Protein AF-0000000086509733 (afdb_homodimer)

Solvent-accessible surface area (backbone atoms only — not comparable to full-atom values): 27758 Å² total; per-residue (Å²): 131,82,75,64,82,60,55,65,42,27,36,40,55,72,49,46,59,52,71,46,76,36,74,65,54,60,28,30,37,40,35,42,45,56,54,82,87,52,54,31,30,37,37,35,34,28,40,33,31,39,56,27,27,40,38,37,24,38,52,41,82,42,77,45,78,44,65,42,99,83,67,44,82,40,80,43,80,42,82,44,74,44,81,72,51,73,34,58,36,72,42,56,68,48,72,51,71,27,89,75,47,53,69,46,37,34,38,40,33,46,41,81,44,89,92,57,80,58,76,22,33,36,39,42,20,31,41,52,42,77,46,52,75,66,55,72,68,36,87,58,60,79,56,53,76,56,48,73,70,52,42,48,49,36,67,64,67,40,37,29,29,32,31,27,31,52,68,44,74,43,78,41,90,80,35,73,37,24,41,32,36,34,41,34,78,39,82,78,43,59,65,54,87,78,65,53,41,57,89,43,92,82,46,91,41,30,33,32,64,34,30,40,58,42,89,56,60,81,66,73,46,92,56,51,23,40,38,22,20,36,75,51,64,90,38,40,33,60,69,36,66,41,50,38,71,61,48,51,53,53,46,40,60,30,39,38,73,40,114,131,80,74,66,81,60,56,65,42,30,35,40,54,73,49,46,58,54,72,47,78,38,73,63,53,62,30,31,36,39,36,42,46,57,54,80,87,52,54,31,30,36,36,35,34,29,40,34,30,37,56,25,27,41,38,37,24,38,51,41,81,42,78,45,76,43,65,43,99,83,65,45,80,40,82,43,79,44,80,44,75,45,82,72,50,74,34,58,36,72,40,55,68,47,72,50,70,28,88,74,47,52,69,46,36,32,38,39,32,46,40,80,44,90,90,56,80,59,74,23,33,36,38,41,21,32,41,52,42,77,47,52,74,64,56,72,70,34,85,60,60,78,57,52,76,58,49,72,67,53,44,48,49,36,68,64,68,40,37,28,29,32,31,26,32,50,68,44,74,43,77,42,91,79,34,72,38,23,40,31,36,36,40,35,77,39,83,78,43,59,66,55,85,77,63,52,40,57,88,42,91,82,46,93,42,31,34,33,62,34,31,38,57,42,87,57,61,80,66,74,47,93,54,52,24,40,37,23,22,37,76,52,63,91,38,38,32,60,69,38,65,40,50,40,68,61,48,50,54,53,48,42,59,31,39,39,74,36,112

pLDDT: mean 86.47, std 12.21, range [27.22, 97.56]

Secondary structure (DSSP, 8-state):
-------EEEEE-SSSEEEEEEET--EEEEEEE--TT-SSEEEEEEEEEESSEEEEEEEEEEEEEEE-TTS-EEEEEEEEEEEEEEESSBPPPEEEEESSSPPEEEEEEEEPPTT--SPPEEEEEEEEEE--HHHHH-TTGGGSPPPHHHHHHHHHHSSEEEEEEEEEEEE-TTSSEEEEEEEEEEEEEESSTTSSB-SSTT-SSEEEEEEEEGGG-----SS-EEEEEEEETTEEEEEEEEEHHHHHHHHHHHH-TT-/------PEEEEE-SSSEEEEEEET--EEEEEEE--TT-SSEEEEEEEEEESSEEEEEEEEEEEEEEE-TTS-EEEEEEEEEEEEEEESSBPPPEEEEESSSPPEEEEEEEEPPTT--SPPEEEEEEEEEE--HHHHH-TTGGGSPPPHHHHHHHHHHSSEEEEEEEEEEEE-TTSSEEEEEEEEEEEEEESSTTSSB-SSTT-SSEEEEEEEEGGG----EEEEEEEEEEEETTEEEEEEEEEHHHHHHHHHHHH-TT-

Organism: NCBI:txid100452

Structure (mmCIF, N/CA/C/O backbone):
data_AF-0000000086509733-model_v1
#
loop_
_entity.id
_entity.type
_entity.pdbx_description
1 polymer 'Meteorin-like protein'
#
loop_
_atom_site.group_PDB
_atom_site.id
_atom_site.type_symbol
_atom_site.label_atom_id
_atom_site.label_alt_id
_atom_site.label_comp_id
_atom_site.label_asym_id
_atom_site.label_entity_id
_atom_site.label_seq_id
_atom_site.pdbx_PDB_ins_code
_atom_site.Cartn_x
_atom_site.Cartn_y
_atom_site.Cartn_z
_atom_site.occupancy
_atom_site.B_iso_or_equiv
_atom_site.auth_seq_id
_atom_site.auth_comp_id
_atom_site.auth_asym_id
_atom_site.auth_atom_id
_atom_site.pdbx_PDB_model_num
ATOM 1 N N . SER A 1 1 ? -0.8 -50.531 -10.961 1 28.94 1 SER A N 1
ATOM 2 C CA . SER A 1 1 ? -0.623 -49.344 -10.125 1 28.94 1 SER A CA 1
ATOM 3 C C . SER A 1 1 ? -1.552 -48.219 -10.562 1 28.94 1 SER A C 1
ATOM 5 O O . SER A 1 1 ? -1.488 -47.75 -11.703 1 28.94 1 SER A O 1
ATOM 7 N N . LEU A 1 2 ? -2.781 -48.188 -10.18 1 33.88 2 LEU A N 1
ATOM 8 C CA . LEU A 1 2 ? -3.92 -47.406 -10.625 1 33.88 2 LEU A CA 1
ATOM 9 C C . LEU A 1 2 ? -3.588 -45.906 -10.586 1 33.88 2 LEU A C 1
ATOM 11 O O . LEU A 1 2 ? -3.236 -45.375 -9.531 1 33.88 2 LEU A O 1
ATOM 15 N N . THR A 1 3 ? -2.91 -45.375 -11.586 1 39.91 3 THR A N 1
ATOM 16 C CA . THR A 1 3 ? -2.688 -43.938 -11.75 1 39.91 3 THR A CA 1
ATOM 17 C C . THR A 1 3 ? -3.938 -43.156 -11.375 1 39.91 3 THR A C 1
ATOM 19 O O . THR A 1 3 ? -4.961 -43.25 -12.055 1 39.91 3 THR A O 1
ATOM 22 N N . GLU A 1 4 ? -4.391 -43.281 -10.18 1 44.06 4 GLU A N 1
ATOM 23 C CA . GLU A 1 4 ? -5.504 -42.406 -9.766 1 44.06 4 GLU A CA 1
ATOM 24 C C . GLU A 1 4 ? -5.508 -41.094 -10.531 1 44.06 4 GLU A C 1
ATOM 26 O O . GLU A 1 4 ? -4.457 -40.5 -10.727 1 44.06 4 GLU A O 1
ATOM 31 N N . PRO A 1 5 ? -6.453 -40.875 -11.375 1 50.88 5 PRO A N 1
ATOM 32 C CA . PRO A 1 5 ? -6.57 -39.656 -12.188 1 50.88 5 PRO A CA 1
ATOM 33 C C . PRO A 1 5 ? -6.195 -38.406 -11.43 1 50.88 5 PRO A C 1
ATOM 35 O O . PRO A 1 5 ? -6.684 -38.156 -10.32 1 50.88 5 PRO A O 1
ATOM 38 N N . GLN A 1 6 ? -4.926 -37.969 -11.547 1 63.31 6 GLN A N 1
ATOM 39 C CA . GLN A 1 6 ? -4.352 -36.844 -10.844 1 63.31 6 GLN A CA 1
ATOM 40 C C . GLN A 1 6 ? -5.215 -35.594 -11.023 1 63.31 6 GLN A C 1
ATOM 42 O O . GLN A 1 6 ? -5.566 -35.219 -12.148 1 63.31 6 GLN A O 1
ATOM 47 N N . ALA A 1 7 ? -5.965 -35.094 -9.953 1 81 7 ALA A N 1
ATOM 48 C CA . ALA A 1 7 ? -6.898 -33.969 -9.883 1 81 7 ALA A CA 1
ATOM 49 C C . ALA A 1 7 ? -6.238 -32.688 -10.367 1 81 7 ALA A C 1
ATOM 51 O O . ALA A 1 7 ? -5.066 -32.438 -10.078 1 81 7 ALA A O 1
ATOM 52 N N . ILE A 1 8 ? -6.859 -32.188 -11.539 1 84.19 8 ILE A N 1
ATOM 53 C CA . ILE A 1 8 ? -6.441 -30.875 -12.008 1 84.19 8 ILE A CA 1
ATOM 54 C C . ILE A 1 8 ? -7.348 -29.812 -11.406 1 84.19 8 ILE A C 1
ATOM 56 O O . ILE A 1 8 ? -8.562 -29.844 -11.586 1 84.19 8 ILE A O 1
ATOM 60 N N . HIS A 1 9 ? -6.707 -29 -10.641 1 87.25 9 HIS A N 1
ATOM 61 C CA . HIS A 1 9 ? -7.438 -27.891 -10.039 1 87.25 9 HIS A CA 1
ATOM 62 C C . HIS A 1 9 ? -7.266 -26.609 -10.852 1 87.25 9 HIS A C 1
ATOM 64 O O . HIS A 1 9 ? -6.176 -26.328 -11.352 1 87.25 9 HIS A O 1
ATOM 70 N N . ARG A 1 10 ? -8.359 -25.969 -11.055 1 88.25 10 ARG A N 1
ATOM 71 C CA . ARG A 1 10 ? -8.305 -24.688 -11.75 1 88.25 10 ARG A CA 1
ATOM 72 C C . ARG A 1 10 ? -8.328 -23.531 -10.758 1 88.25 10 ARG A C 1
ATOM 74 O O . ARG A 1 10 ? -9.148 -23.516 -9.836 1 88.25 10 ARG A O 1
ATOM 81 N N . LEU A 1 11 ? -7.344 -22.609 -10.953 1 90.25 11 LEU A N 1
ATOM 82 C CA . LEU A 1 11 ? -7.238 -21.484 -10.039 1 90.25 11 LEU A CA 1
ATOM 83 C C . LEU A 1 11 ? -7.008 -20.188 -10.797 1 90.25 11 LEU A C 1
ATOM 85 O O . LEU A 1 11 ? -6.441 -20.188 -11.891 1 90.25 11 LEU A O 1
ATOM 89 N N . SER A 1 12 ? -7.57 -19.109 -10.227 1 90.12 12 SER A N 1
ATOM 90 C CA . SER A 1 12 ? -7.254 -17.766 -10.695 1 90.12 12 SER A CA 1
ATOM 91 C C . SER A 1 12 ? -6.715 -16.891 -9.555 1 90.12 12 SER A C 1
ATOM 93 O O . SER A 1 12 ? -6.922 -17.203 -8.383 1 90.12 12 SER A O 1
ATOM 95 N N . LEU A 1 13 ? -6.051 -15.906 -9.938 1 89.88 13 LEU A N 1
ATOM 96 C CA . LEU A 1 13 ? -5.473 -15.023 -8.93 1 89.88 13 LEU A CA 1
ATOM 97 C C . LEU A 1 13 ? -6.48 -13.969 -8.484 1 89.88 13 LEU A C 1
ATOM 99 O O . LEU A 1 13 ? -7.23 -13.438 -9.305 1 89.88 13 LEU A O 1
ATOM 103 N N . VAL A 1 14 ? -6.461 -13.703 -7.246 1 86.88 14 VAL A N 1
ATOM 104 C CA . VAL A 1 14 ? -7.34 -12.672 -6.703 1 86.88 14 VAL A CA 1
ATOM 105 C C . VAL A 1 14 ? -6.609 -11.336 -6.672 1 86.88 14 VAL A C 1
ATOM 107 O O . VAL A 1 14 ? -7.164 -10.305 -7.07 1 86.88 14 VAL A O 1
ATOM 110 N N . CYS A 1 15 ? -5.379 -11.398 -6.227 1 91.12 15 CYS A N 1
ATOM 111 C CA . CYS A 1 15 ? -4.551 -10.203 -6.121 1 91.12 15 CYS A CA 1
ATOM 112 C C . CYS A 1 15 ? -3.387 -10.258 -7.102 1 91.12 15 CYS A C 1
ATOM 114 O O . CYS A 1 15 ? -3.061 -11.328 -7.625 1 91.12 15 CYS A O 1
ATOM 116 N N . ASN A 1 16 ? -2.801 -9.125 -7.273 1 91.5 16 ASN A N 1
ATOM 117 C CA . ASN A 1 16 ? -1.708 -9.062 -8.234 1 91.5 16 ASN A CA 1
ATOM 118 C C . ASN A 1 16 ? -0.408 -9.602 -7.648 1 91.5 16 ASN A C 1
ATOM 120 O O . ASN A 1 16 ? 0.548 -9.859 -8.375 1 91.5 16 ASN A O 1
ATOM 124 N N . THR A 1 17 ? -0.345 -9.648 -6.379 1 91.12 17 THR A N 1
ATOM 125 C CA . THR A 1 17 ? 0.822 -10.195 -5.695 1 91.12 17 THR A CA 1
ATOM 126 C C . THR A 1 17 ? 0.4 -11.141 -4.574 1 91.12 17 THR A C 1
ATOM 128 O O . THR A 1 17 ? -0.613 -10.914 -3.91 1 91.12 17 THR A O 1
ATOM 131 N N . GLY A 1 18 ? 1.22 -12.258 -4.426 1 90.81 18 GLY A N 1
ATOM 132 C CA . GLY A 1 18 ? 0.875 -13.164 -3.346 1 90.81 18 GLY A CA 1
ATOM 133 C C . GLY A 1 18 ? 1.604 -14.492 -3.432 1 90.81 18 GLY A C 1
ATOM 134 O O . GLY A 1 18 ? 2.637 -14.602 -4.098 1 90.81 18 GLY A O 1
ATOM 135 N N . THR A 1 19 ? 1.122 -15.398 -2.586 1 92.94 19 THR A N 1
ATOM 136 C CA . THR A 1 19 ? 1.67 -16.75 -2.527 1 92.94 19 THR A CA 1
ATOM 137 C C . THR A 1 19 ? 0.55 -17.781 -2.494 1 92.94 19 THR A C 1
ATOM 139 O O . THR A 1 19 ? -0.409 -17.641 -1.732 1 92.94 19 THR A O 1
ATOM 142 N N . ILE A 1 20 ? 0.658 -18.734 -3.363 1 92.31 20 ILE A N 1
ATOM 143 C CA . ILE A 1 20 ? -0.229 -19.906 -3.33 1 92.31 20 ILE A CA 1
ATOM 144 C C . ILE A 1 20 ? 0.46 -21.062 -2.605 1 92.31 20 ILE A C 1
ATOM 146 O O . ILE A 1 20 ? 1.568 -21.453 -2.971 1 92.31 20 ILE A O 1
ATOM 150 N N . THR A 1 21 ? -0.204 -21.516 -1.566 1 92.88 21 THR A N 1
ATOM 151 C CA . THR A 1 21 ? 0.344 -22.641 -0.824 1 92.88 21 THR A CA 1
ATOM 152 C C . THR A 1 21 ? -0.419 -23.922 -1.148 1 92.88 21 THR A C 1
ATOM 154 O O . THR A 1 21 ? -1.641 -23.984 -0.993 1 92.88 21 THR A O 1
ATOM 157 N N . TRP A 1 22 ? 0.272 -24.906 -1.599 1 92.38 22 TRP A N 1
ATOM 158 C CA . TRP A 1 22 ? -0.278 -26.203 -1.958 1 92.38 22 TRP A CA 1
ATOM 159 C C . TRP A 1 22 ? 0.231 -27.297 -1.015 1 92.38 22 TRP A C 1
ATOM 161 O O . TRP A 1 22 ? 1.268 -27.906 -1.27 1 92.38 22 TRP A O 1
ATOM 171 N N . PHE A 1 23 ? -0.563 -27.562 0.012 1 91.88 23 PHE A N 1
ATOM 172 C CA . PHE A 1 23 ? -0.225 -28.609 0.961 1 91.88 23 PHE A CA 1
ATOM 173 C C . PHE A 1 23 ? -0.645 -29.984 0.427 1 91.88 23 PHE A C 1
ATOM 175 O O . PHE A 1 23 ? -1.732 -30.125 -0.133 1 91.88 23 PHE A O 1
ATOM 182 N N . GLY A 1 24 ? 0.149 -30.922 0.662 1 91.88 24 GLY A N 1
ATOM 183 C CA . GLY A 1 24 ? -0.157 -32.219 0.13 1 91.88 24 GLY A CA 1
ATOM 184 C C . GLY A 1 24 ? -0.296 -32.25 -1.38 1 91.88 24 GLY A C 1
ATOM 185 O O . GLY A 1 24 ? -1.243 -32.844 -1.915 1 91.88 24 GLY A O 1
ATOM 186 N N . ALA A 1 25 ? 0.568 -31.594 -2.006 1 92.06 25 ALA A N 1
ATOM 187 C CA . ALA A 1 25 ? 0.506 -31.391 -3.449 1 92.06 25 ALA A CA 1
ATOM 188 C C . ALA A 1 25 ? 0.501 -32.719 -4.195 1 92.06 25 ALA A C 1
ATOM 190 O O . ALA A 1 25 ? 1.352 -33.562 -3.951 1 92.06 25 ALA A O 1
ATOM 191 N N . SER A 1 26 ? -0.486 -32.812 -5.039 1 91.62 26 SER A N 1
ATOM 192 C CA . SER A 1 26 ? -0.649 -33.969 -5.93 1 91.62 26 SER A CA 1
ATOM 193 C C . SER A 1 26 ? -1.404 -33.562 -7.195 1 91.62 26 SER A C 1
ATOM 195 O O . SER A 1 26 ? -2.332 -32.75 -7.148 1 91.62 26 SER A O 1
ATOM 197 N N . GLY A 1 27 ? -1.058 -34.156 -8.273 1 93.62 27 GLY A N 1
ATOM 198 C CA . GLY A 1 27 ? -1.708 -33.812 -9.531 1 93.62 27 GLY A CA 1
ATOM 199 C C . GLY A 1 27 ? -1.187 -32.5 -10.125 1 93.62 27 GLY A C 1
ATOM 200 O O . GLY A 1 27 ? 0.021 -32.344 -10.32 1 93.62 27 GLY A O 1
ATOM 201 N N . ALA A 1 28 ? -2.172 -31.688 -10.523 1 94.69 28 ALA A N 1
ATOM 202 C CA . ALA A 1 28 ? -1.745 -30.453 -11.188 1 94.69 28 ALA A CA 1
ATOM 203 C C . ALA A 1 28 ? -2.727 -29.312 -10.93 1 94.69 28 ALA A C 1
ATOM 205 O O . ALA A 1 28 ? -3.863 -29.562 -10.516 1 94.69 28 ALA A O 1
ATOM 206 N N . VAL A 1 29 ? -2.211 -28.172 -11.094 1 92.88 29 VAL A N 1
ATOM 207 C CA . VAL A 1 29 ? -3.021 -26.953 -11 1 92.88 29 VAL A CA 1
ATOM 208 C C . VAL A 1 29 ? -2.939 -26.172 -12.305 1 92.88 29 VAL A C 1
ATOM 210 O O . VAL A 1 29 ? -1.846 -25.922 -12.82 1 92.88 29 VAL A O 1
ATOM 213 N N . ARG A 1 30 ? -4.113 -25.906 -12.867 1 93 30 ARG A N 1
ATOM 214 C CA . ARG A 1 30 ? -4.191 -24.953 -13.969 1 93 30 ARG A CA 1
ATOM 215 C C . ARG A 1 30 ? -4.449 -23.547 -13.453 1 93 30 ARG A C 1
ATOM 217 O O . ARG A 1 30 ? -5.531 -23.25 -12.953 1 93 30 ARG A O 1
ATOM 224 N N . LEU A 1 31 ? -3.48 -22.734 -13.602 1 94.25 31 LEU A N 1
ATOM 225 C CA . LEU A 1 31 ? -3.549 -21.391 -13.047 1 94.25 31 LEU A CA 1
ATOM 226 C C . LEU A 1 31 ? -3.771 -20.359 -14.148 1 94.25 31 LEU A C 1
ATOM 228 O O . LEU A 1 31 ? -2.973 -20.25 -15.078 1 94.25 31 LEU A O 1
ATOM 232 N N . GLU A 1 32 ? -4.82 -19.672 -14 1 93.06 32 GLU A N 1
ATOM 233 C CA . GLU A 1 32 ? -5.082 -18.547 -14.898 1 93.06 32 GLU A CA 1
ATOM 234 C C . GLU A 1 32 ? -4.52 -17.25 -14.336 1 93.06 32 GLU A C 1
ATOM 236 O O . GLU A 1 32 ? -4.891 -16.828 -13.234 1 93.06 32 GLU A O 1
ATOM 241 N N . VAL A 1 33 ? -3.678 -16.594 -15.133 1 94.31 33 VAL A N 1
ATOM 242 C CA . VAL A 1 33 ? -2.982 -15.398 -14.68 1 94.31 33 VAL A CA 1
ATOM 243 C C . VAL A 1 33 ? -3.5 -14.18 -15.438 1 94.31 33 VAL A C 1
ATOM 245 O O . VAL A 1 33 ? -3.309 -14.07 -16.656 1 94.31 33 VAL A O 1
ATOM 248 N N . MET A 1 34 ? -4.078 -13.289 -14.703 1 91.31 34 MET A N 1
ATOM 249 C CA . MET A 1 34 ? -4.574 -12.016 -15.227 1 91.31 34 MET A CA 1
ATOM 250 C C . MET A 1 34 ? -4.68 -10.977 -14.117 1 91.31 34 MET A C 1
ATOM 252 O O . MET A 1 34 ? -5.117 -11.289 -13.008 1 91.31 34 MET A O 1
ATOM 256 N N . PRO A 1 35 ? -4.234 -9.828 -14.453 1 87.94 35 PRO A N 1
ATOM 257 C CA . PRO A 1 35 ? -4.375 -8.789 -13.43 1 87.94 35 PRO A CA 1
ATOM 258 C C . PRO A 1 35 ? -5.836 -8.453 -13.133 1 87.94 35 PRO A C 1
ATOM 260 O O . PRO A 1 35 ? -6.707 -8.664 -13.977 1 87.94 35 PRO A O 1
ATOM 263 N N . PHE A 1 36 ? -6.102 -7.887 -11.992 1 77.31 36 PHE A N 1
ATOM 264 C CA . PHE A 1 36 ? -7.426 -7.523 -11.508 1 77.31 36 PHE A CA 1
ATOM 265 C C . PHE A 1 36 ? -8.102 -6.539 -12.461 1 77.31 36 PHE A C 1
ATOM 267 O O . PHE A 1 36 ? -9.266 -6.707 -12.812 1 77.31 36 PHE A O 1
ATOM 274 N N . LEU A 1 37 ? -7.418 -5.527 -12.906 1 76.06 37 LEU A N 1
ATOM 275 C CA . LEU A 1 37 ? -8.031 -4.504 -13.742 1 76.06 37 LEU A CA 1
ATOM 276 C C . LEU A 1 37 ? -7.734 -4.758 -15.219 1 76.06 37 LEU A C 1
ATOM 278 O O . LEU A 1 37 ? -8.023 -3.914 -16.062 1 76.06 37 LEU A O 1
ATOM 282 N N . GLY A 1 38 ? -7.219 -5.895 -15.477 1 81.75 38 GLY A N 1
ATOM 283 C CA . GLY A 1 38 ? -6.941 -6.246 -16.859 1 81.75 38 GLY A CA 1
ATOM 284 C C . GLY A 1 38 ? -5.824 -5.422 -17.469 1 81.75 38 GLY A C 1
ATOM 285 O O . GLY A 1 38 ? -5.016 -4.828 -16.75 1 81.75 38 GLY A O 1
ATOM 286 N N . GLY A 1 39 ? -5.672 -5.641 -18.859 1 86.38 39 GLY A N 1
ATOM 287 C CA . GLY A 1 39 ? -4.633 -4.926 -19.578 1 86.38 39 GLY A CA 1
ATOM 288 C C . GLY A 1 39 ? -3.393 -5.766 -19.828 1 86.38 39 GLY A C 1
ATOM 289 O O . GLY A 1 39 ? -3.363 -6.953 -19.484 1 86.38 39 GLY A O 1
ATOM 290 N N . ASN A 1 40 ? -2.443 -5.016 -20.484 1 89.94 40 ASN A N 1
ATOM 291 C CA . ASN A 1 40 ? -1.157 -5.672 -20.672 1 89.94 40 ASN A CA 1
ATOM 292 C C . ASN A 1 40 ? -0.396 -5.82 -19.359 1 89.94 40 ASN A C 1
ATOM 294 O O . ASN A 1 40 ? -0.467 -4.945 -18.5 1 89.94 40 ASN A O 1
ATOM 298 N N . PHE A 1 41 ? 0.265 -6.953 -19.297 1 91.5 41 PHE A N 1
ATOM 299 C CA . PHE A 1 41 ? 0.914 -7.145 -18 1 91.5 41 PHE A CA 1
ATOM 300 C C . PHE A 1 41 ? 2.121 -8.07 -18.141 1 91.5 41 PHE A C 1
ATOM 302 O O . PHE A 1 41 ? 2.266 -8.766 -19.141 1 91.5 41 PHE A O 1
ATOM 309 N N . GLY A 1 42 ? 2.936 -7.898 -17.125 1 91.5 42 GLY A N 1
ATOM 310 C CA . GLY A 1 42 ? 3.973 -8.875 -16.828 1 91.5 42 GLY A CA 1
ATOM 311 C C . GLY A 1 42 ? 3.771 -9.57 -15.492 1 91.5 42 GLY A C 1
ATOM 312 O O . GLY A 1 42 ? 3.35 -8.945 -14.516 1 91.5 42 GLY A O 1
ATOM 313 N N . ALA A 1 43 ? 4.035 -10.836 -15.516 1 94.19 43 ALA A N 1
ATOM 314 C CA . ALA A 1 43 ? 3.906 -11.625 -14.297 1 94.19 43 ALA A CA 1
ATOM 315 C C . ALA A 1 43 ? 5.168 -12.445 -14.031 1 94.19 43 ALA A C 1
ATOM 317 O O . ALA A 1 43 ? 5.668 -13.133 -14.93 1 94.19 43 ALA A O 1
ATOM 318 N N . CYS A 1 44 ? 5.637 -12.359 -12.836 1 94.31 44 CYS A N 1
ATOM 319 C CA . CYS A 1 44 ? 6.816 -13.133 -12.453 1 94.31 44 CYS A CA 1
ATOM 320 C C . CYS A 1 44 ? 6.492 -14.094 -11.32 1 94.31 44 CYS A C 1
ATOM 322 O O . CYS A 1 44 ? 5.613 -13.82 -10.5 1 94.31 44 CYS A O 1
ATOM 324 N N . PHE A 1 45 ? 7.312 -15.219 -11.32 1 96.25 45 PHE A N 1
ATOM 325 C CA . PHE A 1 45 ? 6.988 -16.297 -10.398 1 96.25 45 PHE A CA 1
ATOM 326 C C . PHE A 1 45 ? 8.258 -16.906 -9.812 1 96.25 45 PHE A C 1
ATOM 328 O O . PHE A 1 45 ? 9.312 -16.891 -10.453 1 96.25 45 PHE A O 1
ATOM 335 N N . VAL A 1 46 ? 8.125 -17.391 -8.617 1 95.25 46 VAL A N 1
ATOM 336 C CA . VAL A 1 46 ? 9.125 -18.25 -7.98 1 95.25 46 VAL A CA 1
ATOM 337 C C . VAL A 1 46 ? 8.43 -19.406 -7.262 1 95.25 46 VAL A C 1
ATOM 339 O O . VAL A 1 46 ? 7.488 -19.188 -6.496 1 95.25 46 VAL A O 1
ATOM 342 N N . ALA A 1 47 ? 8.852 -20.594 -7.508 1 96.44 47 ALA A N 1
ATOM 343 C CA . ALA A 1 47 ? 8.297 -21.766 -6.844 1 96.44 47 ALA A CA 1
ATOM 344 C C . ALA A 1 47 ? 9.266 -22.328 -5.801 1 96.44 47 ALA A C 1
ATOM 346 O O . ALA A 1 47 ? 10.477 -22.344 -6.023 1 96.44 47 ALA A O 1
ATOM 347 N N . GLU A 1 48 ? 8.68 -22.609 -4.73 1 96.06 48 GLU A N 1
ATOM 348 C CA . GLU A 1 48 ? 9.406 -23.328 -3.691 1 96.06 48 GLU A CA 1
ATOM 349 C C . GLU A 1 48 ? 8.727 -24.656 -3.373 1 96.06 48 GLU A C 1
ATOM 351 O O . GLU A 1 48 ? 7.504 -24.719 -3.221 1 96.06 48 GLU A O 1
ATOM 356 N N . SER A 1 49 ? 9.578 -25.75 -3.33 1 95.94 49 SER A N 1
ATOM 357 C CA . SER A 1 49 ? 8.977 -27.062 -3.084 1 95.94 49 SER A CA 1
ATOM 358 C C . SER A 1 49 ? 9.719 -27.812 -1.981 1 95.94 49 SER A C 1
ATOM 360 O O . SER A 1 49 ? 10.93 -27.641 -1.812 1 95.94 49 SER A O 1
ATOM 362 N N . GLU A 1 50 ? 8.938 -28.5 -1.232 1 95.56 50 GLU A N 1
ATOM 363 C CA . GLU A 1 50 ? 9.422 -29.375 -0.172 1 95.56 50 GLU A CA 1
ATOM 364 C C . GLU A 1 50 ? 8.945 -30.812 -0.373 1 95.56 50 GLU A C 1
ATOM 366 O O . GLU A 1 50 ? 7.742 -31.047 -0.471 1 95.56 50 GLU A O 1
ATOM 371 N N . ASN A 1 51 ? 9.859 -31.75 -0.536 1 95.94 51 ASN A N 1
ATOM 372 C CA . ASN A 1 51 ? 9.57 -33.188 -0.642 1 95.94 51 ASN A CA 1
ATOM 373 C C . ASN A 1 51 ? 8.828 -33.5 -1.935 1 95.94 51 ASN A C 1
ATOM 375 O O . ASN A 1 51 ? 8.031 -34.438 -1.979 1 95.94 51 ASN A O 1
ATOM 379 N N . ILE A 1 52 ? 8.984 -32.719 -2.955 1 95.44 52 ILE A N 1
ATOM 380 C CA . ILE A 1 52 ? 8.289 -32.906 -4.223 1 95.44 52 ILE A CA 1
ATOM 381 C C . ILE A 1 52 ? 8.984 -32.094 -5.312 1 95.44 52 ILE A C 1
ATOM 383 O O . ILE A 1 52 ? 9.68 -31.125 -5.02 1 95.44 52 ILE A O 1
ATOM 387 N N . ASN A 1 53 ? 8.805 -32.531 -6.484 1 96.44 53 ASN A N 1
ATOM 388 C CA . ASN A 1 53 ? 9.242 -31.75 -7.629 1 96.44 53 ASN A CA 1
ATOM 389 C C . ASN A 1 53 ? 8.078 -30.969 -8.242 1 96.44 53 ASN A C 1
ATOM 391 O O . ASN A 1 53 ? 6.945 -31.453 -8.273 1 96.44 53 ASN A O 1
ATOM 395 N N . VAL A 1 54 ? 8.422 -29.797 -8.656 1 96.81 54 VAL A N 1
ATOM 396 C CA . VAL A 1 54 ? 7.395 -29 -9.328 1 96.81 54 VAL A CA 1
ATOM 397 C C . VAL A 1 54 ? 7.797 -28.766 -10.789 1 96.81 54 VAL A C 1
ATOM 399 O O . VAL A 1 54 ? 8.93 -28.359 -11.062 1 96.81 54 VAL A O 1
ATOM 402 N N . LYS A 1 55 ? 6.941 -29.141 -11.641 1 97.25 55 LYS A N 1
ATOM 403 C CA . LYS A 1 55 ? 7.113 -28.891 -13.07 1 97.25 55 LYS A CA 1
ATOM 404 C C . LYS A 1 55 ? 6.137 -27.844 -13.57 1 97.25 55 LYS A C 1
ATOM 406 O O . LYS A 1 55 ? 4.922 -28 -13.438 1 97.25 55 LYS A O 1
ATOM 411 N N . ILE A 1 56 ? 6.648 -26.75 -14.141 1 97.5 56 ILE A N 1
ATOM 412 C CA . ILE A 1 56 ? 5.812 -25.641 -14.586 1 97.5 56 ILE A CA 1
ATOM 413 C C . ILE A 1 56 ? 5.863 -25.531 -16.109 1 97.5 56 ILE A C 1
ATOM 415 O O . ILE A 1 56 ? 6.945 -25.547 -16.703 1 97.5 56 ILE A O 1
ATOM 419 N N . SER A 1 57 ? 4.66 -25.438 -16.688 1 97.44 57 SER A N 1
ATOM 420 C CA . SER A 1 57 ? 4.527 -25.25 -18.125 1 97.44 57 SER A CA 1
ATOM 421 C C . SER A 1 57 ? 3.535 -24.125 -18.453 1 97.44 57 SER A C 1
ATOM 423 O O . SER A 1 57 ? 2.668 -23.812 -17.625 1 97.44 57 SER A O 1
ATOM 425 N N . GLN A 1 58 ? 3.746 -23.547 -19.562 1 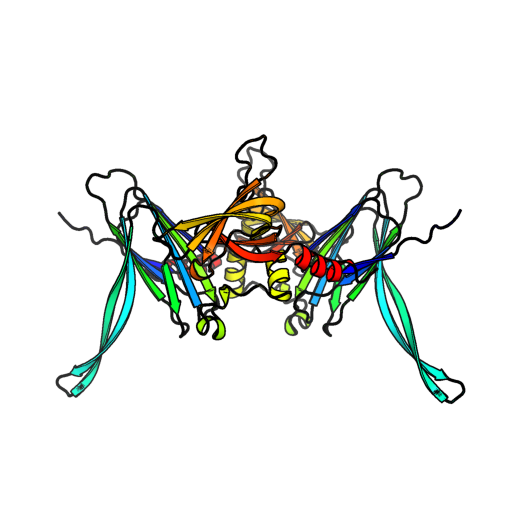96.69 58 GLN A N 1
ATOM 426 C CA . GLN A 1 58 ? 2.775 -22.578 -20.062 1 96.69 58 GLN A CA 1
ATOM 427 C C . GLN A 1 58 ? 1.836 -23.203 -21.078 1 96.69 58 GLN A C 1
ATOM 429 O O . GLN A 1 58 ? 2.281 -23.906 -22 1 96.69 58 GLN A O 1
ATOM 434 N N . GLU A 1 59 ? 0.579 -22.953 -20.875 1 93.94 59 GLU A N 1
ATOM 435 C CA . GLU A 1 59 ? -0.421 -23.516 -21.781 1 93.94 59 GLU A CA 1
ATOM 436 C C . GLU A 1 59 ? -0.771 -22.547 -22.891 1 93.94 59 GLU A C 1
ATOM 438 O O . GLU A 1 59 ? -1.098 -21.391 -22.625 1 93.94 59 GLU A O 1
ATOM 443 N N . HIS A 1 60 ? -0.653 -23.016 -24.125 1 91 60 HIS A N 1
ATOM 444 C CA . HIS A 1 60 ? -1.02 -22.234 -25.281 1 91 60 HIS A CA 1
ATOM 445 C C . HIS A 1 60 ? -2.105 -22.922 -26.109 1 91 60 HIS A C 1
ATOM 447 O O . HIS A 1 60 ? -2.09 -24.141 -26.25 1 91 60 HIS A O 1
ATOM 453 N N . SER A 1 61 ? -3.072 -22.062 -26.469 1 84.12 61 SER A N 1
ATOM 454 C CA . SER A 1 61 ? -4.102 -22.594 -27.359 1 84.12 61 SER A CA 1
ATOM 455 C C . SER A 1 61 ? -3.736 -22.359 -28.812 1 84.12 61 SER A C 1
ATOM 457 O O . SER A 1 61 ? -3.273 -21.281 -29.188 1 84.12 61 SER A O 1
ATOM 459 N N . TYR A 1 62 ? -3.695 -23.453 -29.562 1 81.44 62 TYR A N 1
ATOM 460 C CA . TYR A 1 62 ? -3.428 -23.375 -31 1 81.44 62 TYR A CA 1
ATOM 461 C C . TYR A 1 62 ? -4.668 -23.734 -31.812 1 81.44 62 TYR A C 1
ATOM 463 O O . TYR A 1 62 ? -5.324 -24.75 -31.531 1 81.44 62 TYR A O 1
ATOM 471 N N . ILE A 1 63 ? -5.117 -22.781 -32.594 1 80.56 63 ILE A N 1
ATOM 472 C CA . ILE A 1 63 ? -6.246 -23.031 -33.469 1 80.56 63 ILE A CA 1
ATOM 473 C C . ILE A 1 63 ? -5.742 -23.516 -34.844 1 80.56 63 ILE A C 1
ATOM 475 O O . ILE A 1 63 ? -4.918 -22.859 -35.469 1 80.56 63 ILE A O 1
ATOM 479 N N . SER A 1 64 ? -6.051 -24.672 -35.188 1 82.62 64 SER A N 1
ATOM 480 C CA . SER A 1 64 ? -5.75 -25.172 -36.5 1 82.62 64 SER A CA 1
ATOM 481 C C . SER A 1 64 ? -7.012 -25.266 -37.375 1 82.62 64 SER A C 1
ATOM 483 O O . SER A 1 64 ? -8.078 -25.625 -36.875 1 82.62 64 SER A O 1
ATOM 485 N N . ILE A 1 65 ? -6.992 -24.625 -38.469 1 83.5 65 ILE A N 1
ATOM 486 C CA . ILE A 1 65 ? -8.094 -24.656 -39.438 1 83.5 65 ILE A CA 1
ATOM 487 C C . ILE A 1 65 ? -7.852 -25.766 -40.469 1 83.5 65 ILE A C 1
ATOM 489 O O . ILE A 1 65 ? -6.797 -25.812 -41.094 1 83.5 65 ILE A O 1
ATOM 493 N N . HIS A 1 66 ? -8.602 -26.75 -40.469 1 82.62 66 HIS A N 1
ATOM 494 C CA . HIS A 1 66 ? -8.508 -27.797 -41.5 1 82.62 66 HIS A CA 1
ATOM 495 C C . HIS A 1 66 ? -9.812 -27.922 -42.281 1 82.62 66 HIS A C 1
ATOM 497 O O . HIS A 1 66 ? -10.867 -27.5 -41.781 1 82.62 66 HIS A O 1
ATOM 503 N N . LYS A 1 67 ? -9.734 -28.141 -43.531 1 82.25 67 LYS A N 1
ATOM 504 C CA . LYS A 1 67 ? -10.898 -28.391 -44.375 1 82.25 67 LYS A CA 1
ATOM 505 C C . LYS A 1 67 ? -11.367 -29.844 -44.219 1 82.25 67 LYS A C 1
ATOM 507 O O . LYS A 1 67 ? -10.555 -30.766 -44.25 1 82.25 67 LYS A O 1
ATOM 512 N N . ASN A 1 68 ? -12.625 -29.812 -43.75 1 76.94 68 ASN A N 1
ATOM 513 C CA . ASN A 1 68 ? -13.156 -31.172 -43.719 1 76.94 68 ASN A CA 1
ATOM 514 C C . ASN A 1 68 ? -13.398 -31.703 -45.125 1 76.94 68 ASN A C 1
ATOM 516 O O . ASN A 1 68 ? -13.156 -31.016 -46.125 1 76.94 68 ASN A O 1
ATOM 520 N N . TYR A 1 69 ? -13.828 -32.938 -45.219 1 81.12 69 TYR A N 1
ATOM 521 C CA . TYR A 1 69 ? -14.047 -33.625 -46.5 1 81.12 69 TYR A CA 1
ATOM 522 C C . TYR A 1 69 ? -15.023 -32.844 -47.375 1 81.12 69 TYR A C 1
ATOM 524 O O . TYR A 1 69 ? -15.055 -33.031 -48.594 1 81.12 69 TYR A O 1
ATOM 532 N N . ARG A 1 70 ? -15.859 -32 -46.812 1 88.56 70 ARG A N 1
ATOM 533 C CA . ARG A 1 70 ? -16.812 -31.219 -47.562 1 88.56 70 ARG A CA 1
ATOM 534 C C . ARG A 1 70 ? -16.266 -29.828 -47.844 1 88.56 70 ARG A C 1
ATOM 536 O O . ARG A 1 70 ? -17.016 -28.906 -48.188 1 88.56 70 ARG A O 1
ATOM 543 N N . LEU A 1 71 ? -15.047 -29.594 -47.562 1 81.38 71 LEU A N 1
ATOM 544 C CA . LEU A 1 71 ? -14.289 -28.391 -47.844 1 81.38 71 LEU A CA 1
ATOM 545 C C . LEU A 1 71 ? -14.719 -27.25 -46.906 1 81.38 71 LEU A C 1
ATOM 547 O O . LEU A 1 71 ? -14.438 -26.078 -47.188 1 81.38 71 LEU A O 1
ATOM 551 N N . LYS A 1 72 ? -15.516 -27.641 -45.969 1 86.62 72 LYS A N 1
ATOM 552 C CA . LYS A 1 72 ? -15.875 -26.656 -44.969 1 86.62 72 LYS A CA 1
ATOM 553 C C . LYS A 1 72 ? -14.766 -26.5 -43.906 1 86.62 72 LYS A C 1
ATOM 555 O O . LYS A 1 72 ? -14.195 -27.484 -43.469 1 86.62 72 LYS A O 1
ATOM 560 N N . GLN A 1 73 ? -14.539 -25.266 -43.656 1 84.94 73 GLN A N 1
ATOM 561 C CA . GLN A 1 73 ? -13.5 -24.953 -42.688 1 84.94 73 GLN A CA 1
ATOM 562 C C . GLN A 1 73 ? -13.938 -25.344 -41.281 1 84.94 73 GLN A C 1
ATOM 564 O O . GLN A 1 73 ? -15.047 -25 -40.875 1 84.94 73 GLN A O 1
ATOM 569 N N . GLU A 1 74 ? -13.195 -26.312 -40.656 1 85.06 74 GLU A N 1
ATOM 570 C CA . GLU A 1 74 ? -13.398 -26.656 -39.25 1 85.06 74 GLU A CA 1
ATOM 571 C C . GLU A 1 74 ? -12.234 -26.156 -38.406 1 85.06 74 GLU A C 1
ATOM 573 O O . GLU A 1 74 ? -11.07 -26.281 -38.781 1 85.06 74 GLU A O 1
ATOM 578 N N . GLU A 1 75 ? -12.586 -25.469 -37.312 1 83.88 75 GLU A N 1
ATOM 579 C CA . GLU A 1 75 ? -11.594 -25 -36.375 1 83.88 75 GLU A CA 1
ATOM 580 C C . GLU A 1 75 ? -11.359 -26.016 -35.25 1 83.88 75 GLU A C 1
ATOM 582 O O . GLU A 1 75 ? -12.305 -26.609 -34.75 1 83.88 75 GLU A O 1
ATOM 587 N N . SER A 1 76 ? -10.047 -26.594 -35.188 1 83.06 76 SER A N 1
ATOM 588 C CA . SER A 1 76 ? -9.68 -27.406 -34.031 1 83.06 76 SER A CA 1
ATOM 589 C C . SER A 1 76 ? -8.789 -26.641 -33.062 1 83.06 76 SER A C 1
ATOM 591 O O . SER A 1 76 ? -7.867 -25.938 -33.5 1 83.06 76 SER A O 1
ATOM 593 N N . ARG A 1 77 ? -9.172 -26.609 -31.828 1 79.81 77 ARG A N 1
ATOM 594 C CA . ARG A 1 77 ? -8.367 -25.953 -30.797 1 79.81 77 ARG A CA 1
ATOM 595 C C . ARG A 1 77 ? -7.543 -26.969 -30.016 1 79.81 77 ARG A C 1
ATOM 597 O O . ARG A 1 77 ? -8.086 -27.922 -29.453 1 79.81 77 ARG A O 1
ATOM 604 N N . THR A 1 78 ? -6.262 -26.922 -30.219 1 83.88 78 THR A N 1
ATOM 605 C CA . THR A 1 78 ? -5.363 -27.797 -29.469 1 83.88 78 THR A CA 1
ATOM 606 C C . THR A 1 78 ? -4.605 -27.016 -28.406 1 83.88 78 THR A C 1
ATOM 608 O O . THR A 1 78 ? -4.266 -25.844 -28.609 1 83.88 78 THR A O 1
ATOM 611 N N . LEU A 1 79 ? -4.457 -27.703 -27.203 1 86.38 79 LEU A N 1
ATOM 612 C CA . LEU A 1 79 ? -3.688 -27.109 -26.109 1 86.38 79 LEU A CA 1
ATOM 613 C C . LEU A 1 79 ? -2.271 -27.672 -26.078 1 86.38 79 LEU A C 1
ATOM 615 O O . LEU A 1 79 ? -2.08 -28.891 -26.156 1 86.38 79 LEU A O 1
ATOM 619 N N . LYS A 1 80 ? -1.331 -26.844 -26.297 1 90.94 80 LYS A N 1
ATOM 620 C CA . LYS A 1 80 ? 0.075 -27.234 -26.219 1 90.94 80 LYS A CA 1
ATOM 621 C C . LYS A 1 80 ? 0.731 -26.672 -24.969 1 90.94 80 LYS A C 1
ATOM 623 O O . LYS A 1 80 ? 0.521 -25.516 -24.609 1 90.94 80 LYS A O 1
ATOM 628 N N . LEU A 1 81 ? 1.511 -27.516 -24.297 1 93.62 81 LEU A N 1
ATOM 629 C CA . LEU A 1 81 ? 2.248 -27.109 -23.109 1 93.62 81 LEU A CA 1
ATOM 630 C C . LEU A 1 81 ? 3.709 -26.828 -23.438 1 93.62 81 LEU A C 1
ATOM 632 O O . LEU A 1 81 ? 4.387 -27.672 -24.031 1 93.62 81 LEU A O 1
ATOM 636 N N . ASN A 1 82 ? 4.148 -25.688 -23.156 1 95.25 82 ASN A N 1
ATOM 637 C CA . ASN A 1 82 ? 5.559 -25.344 -23.281 1 95.25 82 ASN A CA 1
ATOM 638 C C . ASN A 1 82 ? 6.25 -25.359 -21.922 1 95.25 82 ASN A C 1
ATOM 640 O O . ASN A 1 82 ? 5.902 -24.578 -21.031 1 95.25 82 ASN A O 1
ATOM 644 N N . HIS A 1 83 ? 7.234 -26.172 -21.797 1 96.44 83 HIS A N 1
ATOM 645 C CA . HIS A 1 83 ? 7.949 -26.312 -20.547 1 96.44 83 HIS A CA 1
ATOM 646 C C . HIS A 1 83 ? 8.695 -25.047 -20.172 1 96.44 83 HIS A C 1
ATOM 648 O O . HIS A 1 83 ? 9.391 -24.453 -21.016 1 96.44 83 HIS A O 1
ATOM 654 N N . VAL A 1 84 ? 8.547 -24.703 -18.891 1 95.69 84 VAL A N 1
ATOM 655 C CA . VAL A 1 84 ? 9.234 -23.5 -18.406 1 95.69 84 VAL A CA 1
ATOM 656 C C . VAL A 1 84 ? 10.383 -23.906 -17.5 1 95.69 84 VAL A C 1
ATOM 658 O O . VAL A 1 84 ? 11.539 -23.578 -17.766 1 95.69 84 VAL A O 1
ATOM 661 N N . LEU A 1 85 ? 10.047 -24.641 -16.422 1 94.69 85 LEU A N 1
ATOM 662 C CA . LEU A 1 85 ? 11.102 -25.078 -15.531 1 94.69 85 LEU A CA 1
ATOM 663 C C . LEU A 1 85 ? 10.633 -26.234 -14.656 1 94.69 85 LEU A C 1
ATOM 665 O O . LEU A 1 85 ? 9.43 -26.484 -14.555 1 94.69 85 LEU A O 1
ATOM 669 N N . THR A 1 86 ? 11.586 -26.969 -14.18 1 95.5 86 THR A N 1
ATOM 670 C CA . THR A 1 86 ? 11.406 -27.984 -13.141 1 95.5 86 THR A CA 1
ATOM 671 C C . THR A 1 86 ? 12.32 -27.703 -11.953 1 95.5 86 THR A C 1
ATOM 673 O O . THR A 1 86 ? 13.492 -27.344 -12.133 1 95.5 86 THR A O 1
ATOM 676 N N . SER A 1 87 ? 11.68 -27.828 -10.781 1 93.88 87 SER A N 1
ATOM 677 C CA . SER A 1 87 ? 12.5 -27.562 -9.602 1 93.88 87 SER A CA 1
ATOM 678 C C . SER A 1 87 ? 12.094 -28.453 -8.43 1 93.88 87 SER A C 1
ATOM 680 O O . SER A 1 87 ? 10.93 -28.844 -8.312 1 93.88 87 SER A O 1
ATOM 682 N N . SER A 1 88 ? 13.086 -28.797 -7.559 1 92.62 88 SER A N 1
ATOM 683 C CA . SER A 1 88 ? 12.82 -29.562 -6.348 1 92.62 88 SER A CA 1
ATOM 684 C C . SER A 1 88 ? 13.086 -28.734 -5.098 1 92.62 88 SER A C 1
ATOM 686 O O . SER A 1 88 ? 13.062 -29.266 -3.98 1 92.62 88 SER A O 1
ATOM 688 N N . ALA A 1 89 ? 13.367 -27.547 -5.227 1 93.56 89 ALA A N 1
ATOM 689 C CA . ALA A 1 89 ? 13.602 -26.594 -4.145 1 93.56 89 ALA A CA 1
ATOM 690 C C . ALA A 1 89 ? 13.094 -25.203 -4.516 1 93.56 89 ALA A C 1
ATOM 692 O O . ALA A 1 89 ? 11.93 -25.031 -4.879 1 93.56 89 ALA A O 1
ATOM 693 N N . ARG A 1 90 ? 13.82 -24.266 -4.402 1 92.62 90 ARG A N 1
ATOM 694 C CA . ARG A 1 90 ? 13.445 -22.922 -4.844 1 92.62 90 ARG A CA 1
ATOM 695 C C . ARG A 1 90 ? 13.844 -22.688 -6.301 1 92.62 90 ARG A C 1
ATOM 697 O O . ARG A 1 90 ? 15.008 -22.875 -6.668 1 92.62 90 ARG A O 1
ATOM 704 N N . SER A 1 91 ? 12.922 -22.359 -7.059 1 93.12 91 SER A N 1
ATOM 705 C CA . SER A 1 91 ? 13.195 -22.141 -8.477 1 93.12 91 SER A CA 1
ATOM 706 C C . SER A 1 91 ? 13.797 -20.766 -8.719 1 93.12 91 SER A C 1
ATOM 708 O O . SER A 1 91 ? 13.734 -19.891 -7.848 1 93.12 91 SER A O 1
ATOM 710 N N . SER A 1 92 ? 14.367 -20.641 -9.906 1 89.62 92 SER A N 1
ATOM 711 C CA . SER A 1 92 ? 14.688 -19.312 -10.383 1 89.62 92 SER A CA 1
ATOM 712 C C . SER A 1 92 ? 13.422 -18.516 -10.711 1 89.62 92 SER A C 1
ATOM 714 O O . SER A 1 92 ? 12.359 -19.109 -10.945 1 89.62 92 SER A O 1
ATOM 716 N N . GLU A 1 93 ? 13.555 -17.25 -10.688 1 91.88 93 GLU A N 1
ATOM 717 C CA . GLU A 1 93 ? 12.445 -16.406 -11.109 1 91.88 93 GLU A CA 1
ATOM 718 C C . GLU A 1 93 ? 12.188 -16.531 -12.609 1 91.88 93 GLU A C 1
ATOM 720 O O . GLU A 1 93 ? 13.133 -16.562 -13.398 1 91.88 93 GLU A O 1
ATOM 725 N N . PHE A 1 94 ? 10.992 -16.719 -13.008 1 92.81 94 PHE A N 1
ATOM 726 C CA . PHE A 1 94 ? 10.617 -16.672 -14.414 1 92.81 94 PHE A CA 1
ATOM 727 C C . PHE A 1 94 ? 9.43 -15.734 -14.625 1 92.81 94 PHE A C 1
ATOM 729 O O . PHE A 1 94 ? 8.586 -15.586 -13.742 1 92.81 94 PHE A O 1
ATOM 736 N N . CYS A 1 95 ? 9.406 -15.125 -15.805 1 92 95 CYS A N 1
ATOM 737 C CA . CYS A 1 95 ? 8.383 -14.125 -16.062 1 92 95 CYS A CA 1
ATOM 738 C C . CYS A 1 95 ? 7.68 -14.391 -17.391 1 92 95 CYS A C 1
ATOM 740 O O . CYS A 1 95 ? 8.289 -14.914 -18.328 1 92 95 CYS A O 1
ATOM 742 N N . VAL A 1 96 ? 6.422 -14.086 -17.406 1 92.44 96 VAL A N 1
ATOM 743 C CA . VAL A 1 96 ? 5.613 -14.164 -18.625 1 92.44 96 VAL A CA 1
ATOM 744 C C . VAL A 1 96 ? 4.883 -12.844 -18.828 1 92.44 96 VAL A C 1
ATOM 746 O O . VAL A 1 96 ? 4.691 -12.07 -17.891 1 92.44 96 VAL A O 1
ATOM 749 N N . SER A 1 97 ? 4.574 -12.57 -20.016 1 90.06 97 SER A N 1
ATOM 750 C CA . SER A 1 97 ? 3.879 -11.32 -20.312 1 90.06 97 SER A CA 1
ATOM 751 C C . SER A 1 97 ? 2.721 -11.547 -21.266 1 90.06 97 SER A C 1
ATOM 753 O O . SER A 1 97 ? 2.672 -12.555 -21.969 1 90.06 97 SER A O 1
ATOM 755 N N . SER A 1 98 ? 1.796 -10.68 -21.188 1 90.75 98 SER A N 1
ATOM 756 C CA . SER A 1 98 ? 0.667 -10.625 -22.109 1 90.75 98 SER A CA 1
ATOM 757 C C . SER A 1 98 ? 0.5 -9.234 -22.688 1 90.75 98 SER A C 1
ATOM 759 O O . SER A 1 98 ? 0.254 -8.266 -21.969 1 90.75 98 SER A O 1
ATOM 761 N N . ASN A 1 99 ? 0.544 -9.148 -24.016 1 85.56 99 ASN A N 1
ATOM 762 C CA . ASN A 1 99 ? 0.46 -7.871 -24.719 1 85.56 99 ASN A CA 1
ATOM 763 C C . ASN A 1 99 ? -0.91 -7.668 -25.359 1 85.56 99 ASN A C 1
ATOM 765 O O . ASN A 1 99 ? -1.119 -6.707 -26.094 1 85.56 99 ASN A O 1
ATOM 769 N N . ASN A 1 100 ? -1.792 -8.516 -25.141 1 84.94 100 ASN A N 1
ATOM 770 C CA . ASN A 1 100 ? -3.125 -8.414 -25.734 1 84.94 100 ASN A CA 1
ATOM 771 C C . ASN A 1 100 ? -4.215 -8.477 -24.672 1 84.94 100 ASN A C 1
ATOM 773 O O . ASN A 1 100 ? -5.379 -8.742 -24.984 1 84.94 100 ASN A O 1
ATOM 777 N N . ALA A 1 101 ? -3.84 -8.359 -23.484 1 84.56 101 ALA A N 1
ATOM 778 C CA . ALA A 1 101 ? -4.746 -8.328 -22.344 1 84.56 101 ALA A CA 1
ATOM 779 C C . ALA A 1 101 ? -5.461 -9.664 -22.172 1 84.56 101 ALA A C 1
ATOM 781 O O . ALA A 1 101 ? -6.582 -9.711 -21.656 1 84.56 101 ALA A O 1
ATOM 782 N N . GLU A 1 102 ? -4.809 -10.727 -22.734 1 89.62 102 GLU A N 1
ATOM 783 C CA . GLU A 1 102 ? -5.352 -12.07 -22.562 1 89.62 102 GLU A CA 1
ATOM 784 C C . GLU A 1 102 ? -4.699 -12.773 -21.375 1 89.62 102 GLU A C 1
ATOM 786 O O . GLU A 1 102 ? -3.529 -12.531 -21.062 1 89.62 102 GLU A O 1
ATOM 791 N N . PRO A 1 103 ? -5.434 -13.641 -20.797 1 92.25 103 PRO A N 1
ATOM 792 C CA . PRO A 1 103 ? -4.848 -14.367 -19.656 1 92.25 103 PRO A CA 1
ATOM 793 C C . PRO A 1 103 ? -3.74 -15.328 -20.078 1 92.25 103 PRO A C 1
ATOM 795 O O . PRO A 1 103 ? -3.768 -15.852 -21.203 1 92.25 103 PRO A O 1
ATOM 798 N N . VAL A 1 104 ? -2.82 -15.453 -19.25 1 94.31 104 VAL A N 1
ATOM 799 C CA . VAL A 1 104 ? -1.79 -16.469 -19.406 1 94.31 104 VAL A CA 1
ATOM 800 C C . VAL A 1 104 ? -2.152 -17.703 -18.562 1 94.31 104 VAL A C 1
ATOM 802 O O . VAL A 1 104 ? -2.572 -17.578 -17.422 1 94.31 104 VAL A O 1
ATOM 805 N N . LEU A 1 105 ? -2.004 -18.859 -19.188 1 95 105 LEU A N 1
ATOM 806 C CA . LEU A 1 105 ? -2.34 -20.094 -18.484 1 95 105 LEU A CA 1
ATOM 807 C C . LEU A 1 105 ? -1.081 -20.875 -18.125 1 95 105 LEU A C 1
ATOM 809 O O . LEU A 1 105 ? -0.244 -21.141 -18.984 1 95 105 LEU A O 1
ATOM 813 N N . LEU A 1 106 ? -0.981 -21.188 -16.875 1 96.5 106 LEU A N 1
ATOM 814 C CA . LEU A 1 106 ? 0.132 -22 -16.391 1 96.5 106 LEU A CA 1
ATOM 815 C C . LEU A 1 106 ? -0.357 -23.344 -15.898 1 96.5 106 LEU A C 1
ATOM 817 O O . LEU A 1 106 ? -1.429 -23.453 -15.297 1 96.5 106 LEU A O 1
ATOM 821 N N . TYR A 1 107 ? 0.367 -24.281 -16.219 1 96.44 107 TYR A N 1
ATOM 822 C CA . TYR A 1 107 ? 0.137 -25.641 -15.742 1 96.44 107 TYR A CA 1
ATOM 823 C C . TYR A 1 107 ? 1.217 -26.062 -14.75 1 96.44 107 TYR A C 1
ATOM 825 O O . TYR A 1 107 ? 2.381 -26.234 -15.125 1 96.44 107 TYR A O 1
ATOM 833 N N . ILE A 1 108 ? 0.829 -26.297 -13.523 1 96.19 108 ILE A N 1
ATOM 834 C CA . ILE A 1 108 ? 1.757 -26.625 -12.445 1 96.19 108 ILE A CA 1
ATOM 835 C C . ILE A 1 108 ? 1.548 -28.062 -12 1 96.19 108 ILE A C 1
ATOM 837 O O . ILE A 1 108 ? 0.505 -28.406 -11.43 1 96.19 108 ILE A O 1
ATOM 841 N N . GLU A 1 109 ? 2.619 -28.828 -12.164 1 96.25 109 GLU A N 1
ATOM 842 C CA . GLU A 1 109 ? 2.5 -30.25 -11.891 1 96.25 109 GLU A CA 1
ATOM 843 C C . GLU A 1 109 ? 3.352 -30.656 -10.688 1 96.25 109 GLU A C 1
ATOM 845 O O . GLU A 1 109 ? 4.516 -30.266 -10.594 1 96.25 109 GLU A O 1
ATOM 850 N N . ALA A 1 110 ? 2.693 -31.375 -9.852 1 95.12 110 ALA A N 1
ATOM 851 C CA . ALA A 1 110 ? 3.418 -32 -8.742 1 95.12 110 ALA A CA 1
ATOM 852 C C . ALA A 1 110 ? 3.939 -33.375 -9.133 1 95.12 110 ALA A C 1
ATOM 854 O O . ALA A 1 110 ? 3.16 -34.281 -9.469 1 95.12 110 ALA A O 1
ATOM 855 N N . VAL A 1 111 ? 5.262 -33.531 -9 1 94.88 111 VAL A N 1
ATOM 856 C CA . VAL A 1 111 ? 5.875 -34.781 -9.391 1 94.88 111 VAL A CA 1
ATOM 857 C C . VAL A 1 111 ? 6.602 -35.406 -8.195 1 94.88 111 VAL A C 1
ATOM 859 O O . VAL A 1 111 ? 7.613 -34.875 -7.738 1 94.88 111 VAL A O 1
ATOM 862 N N . ARG A 1 112 ? 6.176 -36.5 -7.797 1 92.62 112 ARG A N 1
ATOM 863 C CA . ARG A 1 112 ? 6.758 -37.156 -6.629 1 92.62 112 ARG A CA 1
ATOM 864 C C . ARG A 1 112 ? 8.203 -37.562 -6.891 1 92.62 112 ARG A C 1
ATOM 866 O O . ARG A 1 112 ? 8.539 -38 -7.996 1 92.62 112 ARG A O 1
ATOM 873 N N . ILE A 1 113 ? 8.938 -37.406 -5.848 1 91.19 113 ILE A N 1
ATOM 874 C CA . ILE A 1 113 ? 10.32 -37.875 -5.891 1 91.19 113 ILE A CA 1
ATOM 875 C C . ILE A 1 113 ? 10.438 -39.25 -5.262 1 91.19 113 ILE A C 1
ATOM 877 O O . ILE A 1 113 ? 10.078 -39.438 -4.098 1 91.19 113 ILE A O 1
ATOM 881 N N . PRO A 1 114 ? 11 -40.156 -6.047 1 89.81 114 PRO A N 1
ATOM 882 C CA . PRO A 1 114 ? 11.133 -41.5 -5.48 1 89.81 114 PRO A CA 1
ATOM 883 C C . PRO A 1 114 ? 11.914 -41.5 -4.168 1 89.81 114 PRO A C 1
ATOM 885 O O . PRO A 1 114 ? 12.945 -40.844 -4.051 1 89.81 114 PRO A O 1
ATOM 888 N N . GLY A 1 115 ? 11.453 -42.156 -3.123 1 90.19 115 GLY A N 1
ATOM 889 C CA . GLY A 1 115 ? 12.172 -42.344 -1.872 1 90.19 115 GLY A CA 1
ATOM 890 C C . GLY A 1 115 ? 11.883 -41.25 -0.857 1 90.19 115 GLY A C 1
ATOM 891 O O . GLY A 1 115 ? 12.281 -41.344 0.304 1 90.19 115 GLY A O 1
ATOM 892 N N . ILE A 1 116 ? 11.281 -40.188 -1.299 1 84.38 116 ILE A N 1
ATOM 893 C CA . ILE A 1 116 ? 10.984 -39.094 -0.379 1 84.38 116 ILE A CA 1
ATOM 894 C C . ILE A 1 116 ? 9.609 -39.312 0.249 1 84.38 116 ILE A C 1
ATOM 896 O O . ILE A 1 116 ? 8.625 -39.562 -0.459 1 84.38 116 ILE A O 1
ATOM 900 N N . THR A 1 117 ? 9.477 -39.344 1.647 1 86.69 117 THR A N 1
ATOM 901 C CA . THR A 1 117 ? 8.227 -39.656 2.346 1 86.69 117 THR A CA 1
ATOM 902 C C . THR A 1 117 ? 7.672 -38.406 3.033 1 86.69 117 THR A C 1
ATOM 904 O O . THR A 1 117 ? 6.57 -38.438 3.588 1 86.69 117 THR A O 1
ATOM 907 N N . GLY A 1 118 ? 8.344 -37.344 3.047 1 91.31 118 GLY A N 1
ATOM 908 C CA . GLY A 1 118 ? 7.848 -36.156 3.709 1 91.31 118 GLY A CA 1
ATOM 909 C C . GLY A 1 118 ? 6.57 -35.625 3.086 1 91.31 118 GLY A C 1
ATOM 910 O O . GLY A 1 118 ? 6.18 -36.062 1.998 1 91.31 118 GLY A O 1
ATOM 911 N N . VAL A 1 119 ? 5.832 -34.781 3.754 1 93.06 119 VAL A N 1
ATOM 912 C CA . VAL A 1 119 ? 4.609 -34.156 3.246 1 93.06 119 VAL A CA 1
ATOM 913 C C . VAL A 1 119 ? 4.953 -33.188 2.123 1 93.06 119 VAL A C 1
ATOM 915 O O . VAL A 1 119 ? 5.734 -32.25 2.322 1 93.06 119 VAL A O 1
ATOM 918 N N . PRO A 1 120 ? 4.445 -33.438 0.944 1 94.5 120 PRO A N 1
ATOM 919 C CA . PRO A 1 120 ? 4.73 -32.531 -0.163 1 94.5 120 PRO A CA 1
ATOM 920 C C . PRO A 1 120 ? 4.113 -31.141 0.041 1 94.5 120 PRO A C 1
ATOM 922 O O . PRO A 1 120 ? 2.979 -31.031 0.513 1 94.5 120 PRO A O 1
ATOM 925 N N . LYS A 1 121 ? 4.91 -30.094 -0.226 1 94.94 121 LYS A N 1
ATOM 926 C CA . LYS A 1 121 ? 4.441 -28.719 -0.127 1 94.94 121 LYS A CA 1
ATOM 927 C C . LYS A 1 121 ? 5.031 -27.859 -1.242 1 94.94 121 LYS A C 1
ATOM 929 O O . LYS A 1 121 ? 6.227 -27.922 -1.523 1 94.94 121 LYS A O 1
ATOM 934 N N . ILE A 1 122 ? 4.164 -27.109 -1.876 1 95.44 122 ILE A N 1
ATOM 935 C CA . ILE A 1 122 ? 4.617 -26.172 -2.902 1 95.44 122 ILE A CA 1
ATOM 936 C C . ILE A 1 122 ? 4.152 -24.766 -2.562 1 95.44 122 ILE A C 1
ATOM 938 O O . ILE A 1 122 ? 2.977 -24.547 -2.254 1 95.44 122 ILE A O 1
ATOM 942 N N . LEU A 1 123 ? 5.066 -23.859 -2.498 1 95.69 123 LEU A N 1
ATOM 943 C CA . LEU A 1 123 ? 4.766 -22.438 -2.455 1 95.69 123 LEU A CA 1
ATOM 944 C C . LEU A 1 123 ? 4.996 -21.781 -3.816 1 95.69 123 LEU A C 1
ATOM 946 O O . LEU A 1 123 ? 6.066 -21.938 -4.406 1 95.69 123 LEU A O 1
ATOM 950 N N . PHE A 1 124 ? 4.004 -21.172 -4.34 1 95.69 124 PHE A N 1
ATOM 951 C CA . PHE A 1 124 ? 4.094 -20.5 -5.629 1 95.69 124 PHE A CA 1
ATOM 952 C C . PHE A 1 124 ? 3.885 -19 -5.469 1 95.69 124 PHE A C 1
ATOM 954 O O . PHE A 1 124 ? 2.752 -18.531 -5.316 1 95.69 124 PHE A O 1
ATOM 961 N N . HIS A 1 125 ? 5.004 -18.25 -5.531 1 96.06 125 HIS A N 1
ATOM 962 C CA . HIS A 1 125 ? 4.961 -16.797 -5.383 1 96.06 125 HIS A CA 1
ATOM 963 C C . HIS A 1 125 ? 4.73 -16.125 -6.723 1 96.06 125 HIS A C 1
ATOM 965 O O . HIS A 1 125 ? 5.297 -16.531 -7.742 1 96.06 125 HIS A O 1
ATOM 971 N N . TYR A 1 126 ? 3.928 -15.109 -6.695 1 95.94 126 TYR A N 1
ATOM 972 C CA . TYR A 1 126 ? 3.648 -14.414 -7.945 1 95.94 126 TYR A CA 1
ATOM 973 C C . TYR A 1 126 ? 3.602 -12.906 -7.734 1 95.94 126 TYR A C 1
ATOM 975 O O . TYR A 1 126 ? 3.295 -12.438 -6.633 1 95.94 126 TYR A O 1
ATOM 983 N N . ASP A 1 127 ? 3.922 -12.195 -8.758 1 94.69 127 ASP A N 1
ATOM 984 C CA . ASP A 1 127 ? 3.904 -10.734 -8.797 1 94.69 127 ASP A CA 1
ATOM 985 C C . ASP A 1 127 ? 3.541 -10.234 -10.188 1 94.69 127 ASP A C 1
ATOM 987 O O . ASP A 1 127 ? 4.293 -10.43 -11.148 1 94.69 127 ASP A O 1
ATOM 991 N N . LEU A 1 128 ? 2.381 -9.562 -10.25 1 93.5 128 LEU A N 1
ATOM 992 C CA . LEU A 1 128 ? 1.906 -9.031 -11.531 1 93.5 128 LEU A CA 1
ATOM 993 C C . LEU A 1 128 ? 2.053 -7.52 -11.578 1 93.5 128 LEU A C 1
ATOM 995 O O . LEU A 1 128 ? 1.801 -6.832 -10.586 1 93.5 128 LEU A O 1
ATOM 999 N N . GLU A 1 129 ? 2.436 -7.055 -12.742 1 88.44 129 GLU A N 1
ATOM 1000 C CA . GLU A 1 129 ? 2.535 -5.617 -12.961 1 88.44 129 GLU A CA 1
ATOM 1001 C C . GLU A 1 129 ? 1.972 -5.223 -14.32 1 88.44 129 GLU A C 1
ATOM 1003 O O . GLU A 1 129 ? 2.244 -5.879 -15.328 1 88.44 129 GLU A O 1
ATOM 1008 N N . LYS A 1 130 ? 1.227 -4.188 -14.234 1 84.81 130 LYS A N 1
ATOM 1009 C CA . LYS A 1 130 ? 0.749 -3.652 -15.508 1 84.81 130 LYS A CA 1
ATOM 1010 C C . LYS A 1 130 ? 1.889 -3.021 -16.297 1 84.81 130 LYS A C 1
ATOM 1012 O O . LYS A 1 130 ? 2.756 -2.355 -15.727 1 84.81 130 LYS A O 1
ATOM 1017 N N . VAL A 1 131 ? 1.907 -3.369 -17.5 1 80.19 131 VAL A N 1
ATOM 1018 C CA . VAL A 1 131 ? 2.979 -2.848 -18.344 1 80.19 131 VAL A CA 1
ATOM 1019 C C . VAL A 1 131 ? 2.406 -1.861 -19.359 1 80.19 131 VAL A C 1
ATOM 1021 O O . VAL A 1 131 ? 1.396 -2.143 -20 1 80.19 131 VAL A O 1
ATOM 1024 N N . ASP A 1 132 ? 2.992 -0.636 -19.219 1 72.69 132 ASP A N 1
ATOM 1025 C CA . ASP A 1 132 ? 2.633 0.305 -20.266 1 72.69 132 ASP A CA 1
ATOM 1026 C C . ASP A 1 132 ? 3.346 -0.033 -21.578 1 72.69 132 ASP A C 1
ATOM 1028 O O . ASP A 1 132 ? 4.402 -0.668 -21.562 1 72.69 132 ASP A O 1
ATOM 1032 N N . THR A 1 133 ? 2.768 0.315 -22.562 1 63.47 133 THR A N 1
ATOM 1033 C CA . THR A 1 133 ? 3.277 0.053 -23.906 1 63.47 133 THR A CA 1
ATOM 1034 C C . THR A 1 133 ? 4.734 0.489 -24.031 1 63.47 133 THR A C 1
ATOM 1036 O O . THR A 1 133 ? 5.539 -0.189 -24.672 1 63.47 133 THR A O 1
ATOM 1039 N N . HIS A 1 134 ? 5.09 1.523 -23.266 1 62.78 134 HIS A N 1
ATOM 1040 C CA . HIS A 1 134 ? 6.438 2.064 -23.406 1 62.78 134 HIS A CA 1
ATOM 1041 C C . HIS A 1 134 ? 7.465 1.154 -22.734 1 62.78 134 HIS A C 1
ATOM 1043 O O . HIS A 1 134 ? 8.578 0.993 -23.25 1 62.78 134 HIS A O 1
ATOM 1049 N N . SER A 1 135 ? 7.078 0.636 -21.609 1 61.47 135 SER A N 1
ATOM 1050 C CA . SER A 1 135 ? 7.992 -0.241 -20.875 1 61.47 135 SER A CA 1
ATOM 1051 C C . SER A 1 135 ? 8.25 -1.53 -21.656 1 61.47 135 SER A C 1
ATOM 1053 O O . SER A 1 135 ? 9.328 -2.123 -21.531 1 61.47 135 SER A O 1
ATOM 1055 N N . LEU A 1 136 ? 7.238 -1.801 -22.375 1 61.16 136 LEU A N 1
ATOM 1056 C CA . LEU A 1 136 ? 7.379 -3.002 -23.188 1 61.16 136 LEU A CA 1
ATOM 1057 C C . LEU A 1 136 ? 8.383 -2.779 -24.312 1 61.16 136 LEU A C 1
ATOM 1059 O O . LEU A 1 136 ? 9.039 -3.725 -24.766 1 61.16 136 LEU A O 1
ATOM 1063 N N . LEU A 1 137 ? 8.586 -1.505 -24.516 1 62.97 137 LEU A N 1
ATOM 1064 C CA . LEU A 1 137 ? 9.406 -1.183 -25.688 1 62.97 137 LEU A CA 1
ATOM 1065 C C . LEU A 1 137 ? 10.875 -1.045 -25.297 1 62.97 137 LEU A C 1
ATOM 1067 O O . LEU A 1 137 ? 11.766 -1.281 -26.109 1 62.97 137 LEU A O 1
ATOM 1071 N N . ASP A 1 138 ? 11.195 -0.663 -24 1 73.5 138 ASP A N 1
ATOM 1072 C CA . ASP A 1 138 ? 12.586 -0.506 -23.594 1 73.5 138 ASP A CA 1
ATOM 1073 C C . ASP A 1 138 ? 12.891 -1.356 -22.359 1 73.5 138 ASP A C 1
ATOM 1075 O O . ASP A 1 138 ? 12.547 -0.977 -21.234 1 73.5 138 ASP A O 1
ATOM 1079 N N . PRO A 1 139 ? 13.625 -2.406 -22.641 1 71.38 139 PRO A N 1
ATOM 1080 C CA . PRO A 1 139 ? 13.945 -3.312 -21.531 1 71.38 139 PRO A CA 1
ATOM 1081 C C . PRO A 1 139 ? 14.812 -2.652 -20.453 1 71.38 139 PRO A C 1
ATOM 1083 O O . PRO A 1 139 ? 14.867 -3.137 -19.328 1 71.38 139 PRO A O 1
ATOM 1086 N N . MET A 1 140 ? 15.445 -1.503 -20.844 1 77.81 140 MET A N 1
ATOM 1087 C CA . MET A 1 140 ? 16.359 -0.872 -19.891 1 77.81 140 MET A CA 1
ATOM 1088 C C . MET A 1 140 ? 15.656 0.241 -19.125 1 77.81 140 MET A C 1
ATOM 1090 O O . MET A 1 140 ? 16.266 0.882 -18.266 1 77.81 140 MET A O 1
ATOM 1094 N N . ASN A 1 141 ? 14.453 0.355 -19.359 1 77.88 141 ASN A N 1
ATOM 1095 C CA . ASN A 1 141 ? 13.703 1.422 -18.703 1 77.88 141 ASN A CA 1
ATOM 1096 C C . ASN A 1 141 ? 13.703 1.254 -17.188 1 77.88 141 ASN A C 1
ATOM 1098 O O . ASN A 1 141 ? 13.734 2.24 -16.453 1 77.88 141 ASN A O 1
ATOM 1102 N N . ASP A 1 142 ? 13.781 0.07 -16.812 1 76.56 142 ASP A N 1
ATOM 1103 C CA . ASP A 1 142 ? 13.734 -0.214 -15.383 1 76.56 142 ASP A CA 1
ATOM 1104 C C . ASP A 1 142 ? 15.078 0.089 -14.727 1 76.56 142 ASP A C 1
ATOM 1106 O O . ASP A 1 142 ? 15.18 0.142 -13.5 1 76.56 142 ASP A O 1
ATOM 1110 N N . CYS A 1 143 ? 16.047 0.375 -15.508 1 86.31 143 CYS A N 1
ATOM 1111 C CA . CYS A 1 143 ? 17.375 0.581 -14.953 1 86.31 143 CYS A CA 1
ATOM 1112 C C . CYS A 1 143 ? 17.703 2.066 -14.867 1 86.31 143 CYS A C 1
ATOM 1114 O O . CYS A 1 143 ? 18.719 2.447 -14.273 1 86.31 143 CYS A O 1
ATOM 1116 N N . ARG A 1 144 ? 16.891 2.846 -15.469 1 87.5 144 ARG A N 1
ATOM 1117 C CA . ARG A 1 144 ? 17.141 4.281 -15.406 1 87.5 144 ARG A CA 1
ATOM 1118 C C . ARG A 1 144 ? 16.922 4.812 -13.984 1 87.5 144 ARG A C 1
ATOM 1120 O O . ARG A 1 144 ? 16.156 4.242 -13.211 1 87.5 144 ARG A O 1
ATOM 1127 N N . PRO A 1 145 ? 17.719 5.922 -13.664 1 89.12 145 PRO A N 1
ATOM 1128 C CA . PRO A 1 145 ? 17.469 6.535 -12.359 1 89.12 145 PRO A CA 1
ATOM 1129 C C . PRO A 1 145 ? 16.031 7.023 -12.211 1 89.12 145 PRO A C 1
ATOM 1131 O O . PRO A 1 145 ? 15.406 7.438 -13.195 1 89.12 145 PRO A O 1
ATOM 1134 N N . CYS A 1 146 ? 15.578 6.969 -11.031 1 92.94 146 CYS A N 1
ATOM 1135 C CA . CYS A 1 146 ? 14.227 7.453 -10.766 1 92.94 146 CYS A CA 1
ATOM 1136 C C . CYS A 1 146 ? 14.141 8.961 -10.961 1 92.94 146 CYS A C 1
ATOM 1138 O O . CYS A 1 146 ? 15.047 9.695 -10.562 1 92.94 146 CYS A O 1
ATOM 1140 N N . THR A 1 147 ? 13.055 9.312 -11.648 1 90.88 147 THR A N 1
ATOM 1141 C CA . THR A 1 147 ? 12.742 10.734 -11.664 1 90.88 147 THR A CA 1
ATOM 1142 C C . THR A 1 147 ? 12.344 11.227 -10.273 1 90.88 147 THR A C 1
ATOM 1144 O O . THR A 1 147 ? 12.117 10.414 -9.375 1 90.88 147 THR A O 1
ATOM 1147 N N . LYS A 1 148 ? 12.297 12.539 -10.133 1 89.19 148 LYS A N 1
ATOM 1148 C CA . LYS A 1 148 ? 11.867 13.109 -8.859 1 89.19 148 LYS A CA 1
ATOM 1149 C C . LYS A 1 148 ? 10.5 12.57 -8.453 1 89.19 148 LYS A C 1
ATOM 1151 O O . LYS A 1 148 ? 10.305 12.18 -7.301 1 89.19 148 LYS A O 1
ATOM 1156 N N . GLU A 1 149 ? 9.602 12.539 -9.438 1 88.5 149 GLU A N 1
ATOM 1157 C CA . GLU A 1 149 ? 8.242 12.078 -9.172 1 88.5 149 GLU A CA 1
ATOM 1158 C C . GLU A 1 149 ? 8.227 10.602 -8.781 1 88.5 149 GLU A C 1
ATOM 1160 O O . GLU A 1 149 ? 7.527 10.211 -7.844 1 88.5 149 GLU A O 1
ATOM 1165 N N . GLU A 1 150 ? 8.984 9.82 -9.469 1 91.31 150 GLU A N 1
ATOM 1166 C CA . GLU A 1 150 ? 9.062 8.391 -9.172 1 91.31 150 GLU A CA 1
ATOM 1167 C C . GLU A 1 150 ? 9.664 8.148 -7.793 1 91.31 150 GLU A C 1
ATOM 1169 O O . GLU A 1 150 ? 9.219 7.258 -7.062 1 91.31 150 GLU A O 1
ATOM 1174 N N . LEU A 1 151 ? 10.648 8.922 -7.488 1 93.19 151 LEU A N 1
ATOM 1175 C CA . LEU A 1 151 ? 11.312 8.789 -6.199 1 93.19 151 LEU A CA 1
ATOM 1176 C C . LEU A 1 151 ? 10.367 9.141 -5.059 1 93.19 151 LEU A C 1
ATOM 1178 O O . LEU A 1 151 ? 10.297 8.422 -4.059 1 93.19 151 LEU A O 1
ATOM 1182 N N . LEU A 1 152 ? 9.641 10.211 -5.207 1 90.38 152 LEU A N 1
ATOM 1183 C CA . LEU A 1 152 ? 8.68 10.625 -4.184 1 90.38 152 LEU A CA 1
ATOM 1184 C C . LEU A 1 152 ? 7.578 9.594 -4.02 1 90.38 152 LEU A C 1
ATOM 1186 O O . LEU A 1 152 ? 7.203 9.25 -2.893 1 90.38 152 LEU A O 1
ATOM 1190 N N . ASP A 1 153 ? 7.156 9.109 -5.152 1 91.12 153 ASP A N 1
ATOM 1191 C CA . ASP A 1 153 ? 6.148 8.055 -5.105 1 91.12 153 ASP A CA 1
ATOM 1192 C C . ASP A 1 153 ? 6.68 6.816 -4.395 1 91.12 153 ASP A C 1
ATOM 1194 O O . ASP A 1 153 ? 5.996 6.238 -3.549 1 91.12 153 ASP A O 1
ATOM 1198 N N . SER A 1 154 ? 7.844 6.48 -4.766 1 93.44 154 SER A N 1
ATOM 1199 C CA . SER A 1 154 ? 8.477 5.324 -4.141 1 93.44 154 SER A CA 1
ATOM 1200 C C . SER A 1 154 ? 8.688 5.543 -2.648 1 93.44 154 SER A C 1
ATOM 1202 O O . SER A 1 154 ? 8.445 4.645 -1.841 1 93.44 154 SER A O 1
ATOM 1204 N N . TYR A 1 155 ? 9.078 6.691 -2.232 1 93.56 155 TYR A N 1
ATOM 1205 C CA . TYR A 1 155 ? 9.312 7.047 -0.837 1 93.56 155 TYR A CA 1
ATOM 1206 C C . TYR A 1 155 ? 8.055 6.859 -0.006 1 93.56 155 TYR A C 1
ATOM 1208 O O . TYR A 1 155 ? 8.117 6.398 1.137 1 93.56 155 TYR A O 1
ATOM 1216 N N . CYS A 1 156 ? 6.977 7.059 -0.593 1 92 156 CYS A N 1
ATOM 1217 C CA . CYS A 1 156 ? 5.73 7.078 0.168 1 92 156 CYS A CA 1
ATOM 1218 C C . CYS A 1 156 ? 5.004 5.742 0.064 1 92 156 CYS A C 1
ATOM 1220 O O . CYS A 1 156 ? 4.156 5.426 0.901 1 92 156 CYS A O 1
ATOM 1222 N N . SER A 1 157 ? 5.305 4.91 -0.934 1 91.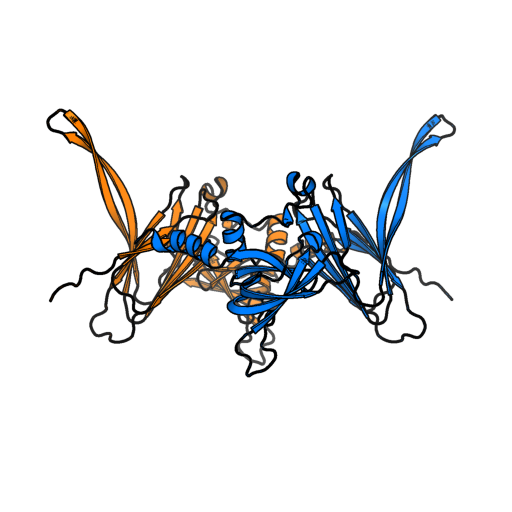62 157 SER A N 1
ATOM 1223 C CA . SER A 1 157 ? 4.418 3.779 -1.199 1 91.62 157 SER A CA 1
ATOM 1224 C C . SER A 1 157 ? 5.168 2.453 -1.088 1 91.62 157 SER A C 1
ATOM 1226 O O . SER A 1 157 ? 4.547 1.39 -1.023 1 91.62 157 SER A O 1
ATOM 1228 N N . MET A 1 158 ? 6.473 2.459 -0.954 1 93.94 158 MET A N 1
ATOM 1229 C CA . MET A 1 158 ? 7.234 1.215 -1.017 1 93.94 158 MET A CA 1
ATOM 1230 C C . MET A 1 158 ? 7.281 0.538 0.349 1 93.94 158 MET A C 1
ATOM 1232 O O . MET A 1 158 ? 6.879 1.127 1.354 1 93.94 158 MET A O 1
ATOM 1236 N N . ASP A 1 159 ? 7.785 -0.667 0.288 1 94 159 ASP A N 1
ATOM 1237 C CA . ASP A 1 159 ? 7.773 -1.476 1.503 1 94 159 ASP A CA 1
ATOM 1238 C C . ASP A 1 159 ? 8.945 -1.117 2.414 1 94 159 ASP A C 1
ATOM 1240 O O . ASP A 1 159 ? 8.898 -1.376 3.619 1 94 159 ASP A O 1
ATOM 1244 N N . PHE A 1 160 ? 9.922 -0.562 1.798 1 95.69 160 PHE A N 1
ATOM 1245 C CA . PHE A 1 160 ? 11.023 -0.111 2.639 1 95.69 160 PHE A CA 1
ATOM 1246 C C . PHE A 1 160 ? 11.648 1.158 2.074 1 95.69 160 PHE A C 1
ATOM 1248 O O . PHE A 1 160 ? 11.656 1.368 0.859 1 95.69 160 PHE A O 1
ATOM 1255 N N . VAL A 1 161 ? 12.109 1.955 2.943 1 96.19 161 VAL A N 1
ATOM 1256 C CA . VAL A 1 161 ? 12.859 3.176 2.672 1 96.19 161 VAL A CA 1
ATOM 1257 C C . VAL A 1 161 ? 14.031 3.293 3.648 1 96.19 161 VAL A C 1
ATOM 1259 O O . VAL A 1 161 ? 13.82 3.428 4.855 1 96.19 161 VAL A O 1
ATOM 1262 N N . VAL A 1 162 ? 15.25 3.264 3.104 1 95.94 162 VAL A N 1
ATOM 1263 C CA . VAL A 1 162 ? 16.406 3.27 3.99 1 95.94 162 VAL A CA 1
ATOM 1264 C C . VAL A 1 162 ? 17.5 4.172 3.412 1 95.94 162 VAL A C 1
ATOM 1266 O O . VAL A 1 162 ? 17.5 4.449 2.209 1 95.94 162 VAL A O 1
ATOM 1269 N N . ILE A 1 163 ? 18.328 4.617 4.297 1 95.62 163 ILE A N 1
ATOM 1270 C CA . ILE A 1 163 ? 19.562 5.289 3.906 1 95.62 163 ILE A CA 1
ATOM 1271 C C . ILE A 1 163 ? 20.75 4.387 4.207 1 95.62 163 ILE A C 1
ATOM 1273 O O . ILE A 1 163 ? 20.859 3.84 5.305 1 95.62 163 ILE A O 1
ATOM 1277 N N . GLY A 1 164 ? 21.484 4.223 3.184 1 93.94 164 GLY A N 1
ATOM 1278 C CA . GLY A 1 164 ? 22.641 3.371 3.385 1 93.94 164 GLY A CA 1
ATOM 1279 C C . GLY A 1 164 ? 23.531 3.275 2.16 1 93.94 164 GLY A C 1
ATOM 1280 O O . GLY A 1 164 ? 23.5 4.148 1.292 1 93.94 164 GLY A O 1
ATOM 1281 N N . ASN A 1 165 ? 24.438 2.266 2.213 1 91.62 165 ASN A N 1
ATOM 1282 C CA . ASN A 1 165 ? 25.359 2.053 1.105 1 91.62 165 ASN A CA 1
ATOM 1283 C C . ASN A 1 165 ? 25.297 0.619 0.588 1 91.62 165 ASN A C 1
ATOM 1285 O O . ASN A 1 165 ? 24.906 -0.293 1.319 1 91.62 165 ASN A O 1
ATOM 1289 N N . LEU A 1 166 ? 25.688 0.585 -0.663 1 87.88 166 LEU A N 1
ATOM 1290 C CA . LEU A 1 166 ? 25.766 -0.722 -1.306 1 87.88 166 LEU A CA 1
ATOM 1291 C C . LEU A 1 166 ? 27.125 -1.371 -1.052 1 87.88 166 LEU A C 1
ATOM 1293 O O . LEU A 1 166 ? 28.156 -0.832 -1.449 1 87.88 166 LEU A O 1
ATOM 1297 N N . MET A 1 167 ? 27.172 -2.504 -0.358 1 82 167 MET A N 1
ATOM 1298 C CA . MET A 1 167 ? 28.438 -3.111 0.044 1 82 167 MET A CA 1
ATOM 1299 C C . MET A 1 167 ? 28.906 -4.137 -0.985 1 82 167 MET A C 1
ATOM 1301 O O . MET A 1 167 ? 30.062 -4.133 -1.395 1 82 167 MET A O 1
ATOM 1305 N N . GLU A 1 168 ? 28.031 -5.164 -1.126 1 84.06 168 GLU A N 1
ATOM 1306 C CA . GLU A 1 168 ? 28.422 -6.285 -1.973 1 84.06 168 GLU A CA 1
ATOM 1307 C C . GLU A 1 168 ? 27.312 -6.656 -2.955 1 84.06 168 GLU A C 1
ATOM 1309 O O . GLU A 1 168 ? 26.141 -6.672 -2.592 1 84.06 168 GLU A O 1
ATOM 1314 N N . VAL A 1 169 ? 27.812 -6.824 -4.109 1 82.81 169 VAL A N 1
ATOM 1315 C CA . VAL A 1 169 ? 26.891 -7.293 -5.145 1 82.81 169 VAL A CA 1
ATOM 1316 C C . VAL A 1 169 ? 27.281 -8.703 -5.582 1 82.81 169 VAL A C 1
ATOM 1318 O O . VAL A 1 169 ? 28.438 -8.953 -5.93 1 82.81 169 VAL A O 1
ATOM 1321 N N . SER A 1 170 ? 26.359 -9.523 -5.352 1 84.12 170 SER A N 1
ATOM 1322 C CA . SER A 1 170 ? 26.594 -10.906 -5.77 1 84.12 170 SER A CA 1
ATOM 1323 C C . SER A 1 170 ? 25.641 -11.312 -6.883 1 84.12 170 SER A C 1
ATOM 1325 O O . SER A 1 170 ? 24.453 -10.969 -6.852 1 84.12 170 SER A O 1
ATOM 1327 N N . GLU A 1 171 ? 26.188 -11.961 -7.832 1 78 171 GLU A N 1
ATOM 1328 C CA . GLU A 1 171 ? 25.375 -12.422 -8.953 1 78 171 GLU A CA 1
ATOM 1329 C C . GLU A 1 171 ? 25.062 -13.906 -8.836 1 78 171 GLU A C 1
ATOM 1331 O O . GLU A 1 171 ? 25.891 -14.695 -8.383 1 78 171 GLU A O 1
ATOM 1336 N N . ASN A 1 172 ? 23.781 -14.102 -8.875 1 70.5 172 ASN A N 1
ATOM 1337 C CA . ASN A 1 172 ? 23.375 -15.484 -9.047 1 70.5 172 ASN A CA 1
ATOM 1338 C C . ASN A 1 172 ? 23.203 -15.836 -10.523 1 70.5 172 ASN A C 1
ATOM 1340 O O . ASN A 1 172 ? 22.344 -15.289 -11.211 1 70.5 172 ASN A O 1
ATOM 1344 N N . PRO A 1 173 ? 24 -16.75 -11.062 1 67.06 173 PRO A N 1
ATOM 1345 C CA . PRO A 1 173 ? 23.984 -17.062 -12.5 1 67.06 173 PRO A CA 1
ATOM 1346 C C . PRO A 1 173 ? 22.656 -17.625 -12.969 1 67.06 173 PRO A C 1
ATOM 1348 O O . PRO A 1 173 ? 22.312 -17.5 -14.148 1 67.06 173 PRO A O 1
ATOM 1351 N N . THR A 1 174 ? 21.984 -18.203 -12.086 1 68.19 174 THR A N 1
ATOM 1352 C CA . THR A 1 174 ? 20.766 -18.875 -12.523 1 68.19 174 THR A CA 1
ATOM 1353 C C . THR A 1 174 ? 19.578 -17.938 -12.461 1 68.19 174 THR A C 1
ATOM 1355 O O . THR A 1 174 ? 18.484 -18.266 -12.953 1 68.19 174 THR A O 1
ATOM 1358 N N . ASN A 1 175 ? 19.891 -16.75 -11.922 1 74.38 175 ASN A N 1
ATOM 1359 C CA . ASN A 1 175 ? 18.812 -15.797 -11.758 1 74.38 175 ASN A CA 1
ATOM 1360 C C . ASN A 1 175 ? 19.062 -14.516 -12.547 1 74.38 175 ASN A C 1
ATOM 1362 O O . ASN A 1 175 ? 20.203 -14.156 -12.797 1 74.38 175 ASN A O 1
ATOM 1366 N N . ASP A 1 176 ? 18 -14.031 -13.125 1 79.25 176 ASP A N 1
ATOM 1367 C CA . ASP A 1 176 ? 18.109 -12.758 -13.836 1 79.25 176 ASP A CA 1
ATOM 1368 C C . ASP A 1 176 ? 18.156 -11.586 -12.859 1 79.25 176 ASP A C 1
ATOM 1370 O O . ASP A 1 176 ? 17.859 -10.445 -13.234 1 79.25 176 ASP A O 1
ATOM 1374 N N . ARG A 1 177 ? 18.531 -11.992 -11.57 1 86.5 177 ARG A N 1
ATOM 1375 C CA . ARG A 1 177 ? 18.625 -10.93 -10.57 1 86.5 177 ARG A CA 1
ATOM 1376 C C . ARG A 1 177 ? 19.938 -11 -9.805 1 86.5 177 ARG A C 1
ATOM 1378 O O . ARG A 1 177 ? 20.484 -12.086 -9.609 1 86.5 177 ARG A O 1
ATOM 1385 N N . SER A 1 178 ? 20.406 -9.836 -9.43 1 88.12 178 SER A N 1
ATOM 1386 C CA . SER A 1 178 ? 21.578 -9.719 -8.586 1 88.12 178 SER A CA 1
ATOM 1387 C C . SER A 1 178 ? 21.203 -9.406 -7.141 1 88.12 178 SER A C 1
ATOM 1389 O O . SER A 1 178 ? 20.266 -8.641 -6.891 1 88.12 178 SER A O 1
ATOM 1391 N N . ASN A 1 179 ? 21.984 -10.031 -6.273 1 90.5 179 ASN A N 1
ATOM 1392 C CA . ASN A 1 179 ? 21.781 -9.773 -4.852 1 90.5 179 ASN A CA 1
ATOM 1393 C C . ASN A 1 179 ? 22.75 -8.703 -4.34 1 90.5 179 ASN A C 1
ATOM 1395 O O . ASN A 1 179 ? 23.953 -8.773 -4.598 1 90.5 179 ASN A O 1
ATOM 1399 N N . ILE A 1 180 ? 22.188 -7.797 -3.607 1 91.5 180 ILE A N 1
ATOM 1400 C CA . ILE A 1 180 ? 23 -6.707 -3.072 1 91.5 180 ILE A CA 1
ATOM 1401 C C . ILE A 1 180 ? 22.875 -6.68 -1.551 1 91.5 180 ILE A C 1
ATOM 1403 O O . ILE A 1 180 ? 21.766 -6.691 -1.007 1 91.5 180 ILE A O 1
ATOM 1407 N N . THR A 1 181 ? 23.984 -6.676 -0.941 1 91.31 181 THR A N 1
ATOM 1408 C CA . THR A 1 181 ? 24.016 -6.477 0.503 1 91.31 181 THR A CA 1
ATOM 1409 C C . THR A 1 181 ? 24.078 -4.988 0.844 1 91.31 181 THR A C 1
ATOM 1411 O O . THR A 1 181 ? 24.953 -4.273 0.357 1 91.31 181 THR A O 1
ATOM 1414 N N . LEU A 1 182 ? 23.156 -4.578 1.688 1 92.31 182 LEU A N 1
ATOM 1415 C CA . LEU A 1 182 ? 23.094 -3.172 2.07 1 92.31 182 LEU A CA 1
ATOM 1416 C C . LEU A 1 182 ? 23.562 -2.977 3.504 1 92.31 182 LEU A C 1
ATOM 1418 O O . LEU A 1 182 ? 23.281 -3.793 4.379 1 92.31 182 LEU A O 1
ATOM 1422 N N . HIS A 1 183 ? 24.266 -1.903 3.699 1 91.25 183 HIS A N 1
ATOM 1423 C CA . HIS A 1 183 ? 24.484 -1.338 5.027 1 91.25 183 HIS A CA 1
ATOM 1424 C C . HIS A 1 183 ? 23.5 -0.198 5.301 1 91.25 183 HIS A C 1
ATOM 1426 O O . HIS A 1 183 ? 23.594 0.862 4.676 1 91.25 183 HIS A O 1
ATOM 1432 N N . VAL A 1 184 ? 22.703 -0.437 6.238 1 93.5 184 VAL A N 1
ATOM 1433 C CA . VAL A 1 184 ? 21.641 0.521 6.504 1 93.5 184 VAL A CA 1
ATOM 1434 C C . VAL A 1 184 ? 22.047 1.441 7.652 1 93.5 184 VAL A C 1
ATOM 1436 O O . VAL A 1 184 ? 22.203 0.99 8.789 1 93.5 184 VAL A O 1
ATOM 1439 N N . LYS A 1 185 ? 22.156 2.656 7.379 1 92 185 LYS A N 1
ATOM 1440 C CA . LYS A 1 185 ? 22.531 3.652 8.375 1 92 185 LYS A CA 1
ATOM 1441 C C . LYS A 1 185 ? 21.297 4.203 9.086 1 92 185 LYS A C 1
ATOM 1443 O O . LYS A 1 185 ? 21.344 4.531 10.273 1 92 185 LYS A O 1
ATOM 1448 N N . GLN A 1 186 ? 20.25 4.27 8.32 1 93.44 186 GLN A N 1
ATOM 1449 C CA . GLN A 1 186 ? 18.984 4.773 8.867 1 93.44 186 GLN A CA 1
ATOM 1450 C C . GLN A 1 186 ? 17.797 4.047 8.266 1 93.44 186 GLN A C 1
ATOM 1452 O O . GLN A 1 186 ? 17.688 3.916 7.047 1 93.44 186 GLN A O 1
ATOM 1457 N N . LEU A 1 187 ? 16.953 3.605 9.156 1 93.88 187 LEU A N 1
ATOM 1458 C CA . LEU A 1 187 ? 15.703 2.98 8.742 1 93.88 187 LEU A CA 1
ATOM 1459 C C . LEU A 1 187 ? 14.547 3.98 8.797 1 93.88 187 LEU A C 1
ATOM 1461 O O . LEU A 1 187 ? 14.102 4.359 9.883 1 93.88 187 LEU A O 1
ATOM 1465 N N . ILE A 1 188 ? 14.086 4.43 7.691 1 92.69 188 ILE A N 1
ATOM 1466 C CA . ILE A 1 188 ? 13.016 5.418 7.613 1 92.69 188 ILE A CA 1
ATOM 1467 C C . ILE A 1 188 ? 11.664 4.715 7.676 1 92.69 188 ILE A C 1
ATOM 1469 O O . ILE A 1 188 ? 10.758 5.156 8.391 1 92.69 188 ILE A O 1
ATOM 1473 N N . HIS A 1 189 ? 11.578 3.615 6.844 1 91.75 189 HIS A N 1
ATOM 1474 C CA . HIS A 1 189 ? 10.336 2.861 6.785 1 91.75 189 HIS A CA 1
ATOM 1475 C C . HI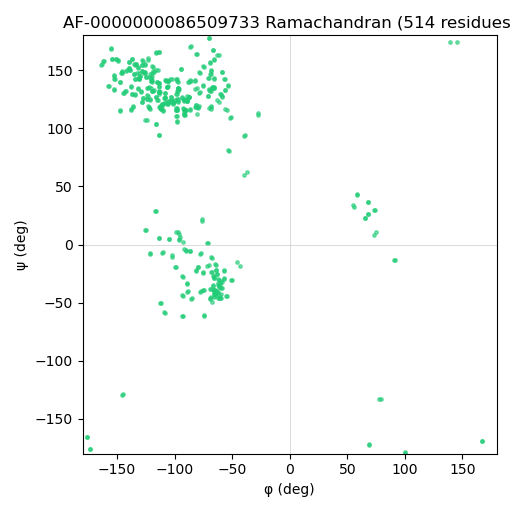S A 1 189 ? 10.586 1.4 6.43 1 91.75 189 HIS A C 1
ATOM 1477 O O . HIS A 1 189 ? 11.445 1.102 5.594 1 91.75 189 HIS A O 1
ATOM 1483 N N . GLN A 1 190 ? 9.828 0.572 7.035 1 91.69 190 GLN A N 1
ATOM 1484 C CA . GLN A 1 190 ? 9.766 -0.823 6.613 1 91.69 190 GLN A CA 1
ATOM 1485 C C . GLN A 1 190 ? 8.414 -1.441 6.957 1 91.69 190 GLN A C 1
ATOM 1487 O O . GLN A 1 190 ? 7.941 -1.319 8.086 1 91.69 190 GLN A O 1
ATOM 1492 N N . ARG A 1 191 ? 7.918 -2.059 6.082 1 87.12 191 ARG A N 1
ATOM 1493 C CA . ARG A 1 191 ? 6.598 -2.654 6.234 1 87.12 191 ARG A CA 1
ATOM 1494 C C . ARG A 1 191 ? 6.629 -3.811 7.23 1 87.12 191 ARG A C 1
ATOM 1496 O O . ARG A 1 191 ? 5.691 -3.994 8.008 1 87.12 191 ARG A O 1
ATOM 1503 N N . GLU A 1 192 ? 7.672 -4.59 7.219 1 85.75 192 GLU A N 1
ATOM 1504 C CA . GLU A 1 192 ? 7.859 -5.699 8.148 1 85.75 192 GLU A CA 1
ATOM 1505 C C . GLU A 1 192 ? 9.133 -5.527 8.969 1 85.75 192 GLU A C 1
ATOM 1507 O O . GLU A 1 192 ? 10.141 -5.02 8.461 1 85.75 192 GLU A O 1
ATOM 1512 N N . PRO A 1 193 ? 9.109 -5.91 10.203 1 81.38 193 PRO A N 1
ATOM 1513 C CA . PRO A 1 193 ? 10.227 -5.629 11.109 1 81.38 193 PRO A CA 1
ATOM 1514 C C . PRO A 1 193 ? 11.492 -6.402 10.742 1 81.38 193 PRO A C 1
ATOM 1516 O O . PRO A 1 193 ? 12.594 -6.004 11.125 1 81.38 193 PRO A O 1
ATOM 1519 N N . ASP A 1 194 ? 11.453 -7.34 9.867 1 83.94 194 ASP A N 1
ATOM 1520 C CA . ASP A 1 194 ? 12.617 -8.211 9.734 1 83.94 194 ASP A CA 1
ATOM 1521 C C . ASP A 1 194 ? 13.25 -8.078 8.352 1 83.94 194 ASP A C 1
ATOM 1523 O O . ASP A 1 194 ? 14 -8.961 7.918 1 83.94 194 ASP A O 1
ATOM 1527 N N . TYR A 1 195 ? 13.102 -6.91 7.766 1 90.44 195 TYR A N 1
ATOM 1528 C CA . TYR A 1 195 ? 13.734 -6.73 6.461 1 90.44 195 TYR A CA 1
ATOM 1529 C C . TYR A 1 195 ? 15.227 -6.477 6.609 1 90.44 195 TYR A C 1
ATOM 1531 O O . TYR A 1 195 ? 16.031 -7 5.836 1 90.44 195 TYR A O 1
ATOM 1539 N N . PHE A 1 196 ? 15.555 -5.664 7.633 1 91.62 196 PHE A N 1
ATOM 1540 C CA . PHE A 1 196 ? 16.938 -5.285 7.902 1 91.62 196 PHE A CA 1
ATOM 1541 C C . PHE A 1 196 ? 17.297 -5.57 9.352 1 91.62 196 PHE A C 1
ATOM 1543 O O . PHE A 1 196 ? 16.578 -5.172 10.273 1 91.62 196 PHE A O 1
ATOM 1550 N N . GLN A 1 197 ? 18.328 -6.289 9.539 1 87 197 GLN A N 1
ATOM 1551 C CA . GLN A 1 197 ? 18.672 -6.703 10.898 1 87 197 GLN A CA 1
ATOM 1552 C C . GLN A 1 197 ? 20.172 -6.574 11.133 1 87 197 GLN A C 1
ATOM 1554 O O . GLN A 1 197 ? 20.953 -6.492 10.18 1 87 197 GLN A O 1
ATOM 1559 N N . ARG A 1 198 ? 20.422 -6.527 12.492 1 80.56 198 ARG A N 1
ATOM 1560 C CA . ARG A 1 198 ? 21.828 -6.555 12.883 1 80.56 198 ARG A CA 1
ATOM 1561 C C . ARG A 1 198 ? 22.375 -7.969 12.812 1 80.56 198 ARG A C 1
ATOM 1563 O O . ARG A 1 198 ? 21.719 -8.93 13.195 1 80.56 198 ARG A O 1
ATOM 1570 N N . VAL A 1 199 ? 23.484 -8.133 12.188 1 72.25 199 VAL A N 1
ATOM 1571 C CA . VAL A 1 199 ? 24.141 -9.445 12.164 1 72.25 199 VAL A CA 1
ATOM 1572 C C . VAL A 1 199 ? 24.641 -9.797 13.562 1 72.25 199 VAL A C 1
ATOM 1574 O O . VAL A 1 199 ? 24.359 -10.883 14.078 1 72.25 199 VAL A O 1
ATOM 1577 N N . LYS A 1 200 ? 25.328 -8.859 14.164 1 76.62 200 LYS A N 1
ATOM 1578 C CA . LYS A 1 200 ? 25.75 -8.938 15.555 1 76.62 200 LYS A CA 1
ATOM 1579 C C . LYS A 1 200 ? 25.172 -7.785 16.375 1 76.62 200 LYS A C 1
ATOM 1581 O O . LYS A 1 200 ? 24.984 -6.68 15.859 1 76.62 200 LYS A O 1
ATOM 1586 N N . ARG A 1 201 ? 24.922 -8.062 17.562 1 75.69 201 ARG A N 1
ATOM 1587 C CA . ARG A 1 201 ? 24.344 -7.055 18.453 1 75.69 201 ARG A CA 1
ATOM 1588 C C . ARG A 1 201 ? 25.234 -5.812 18.516 1 75.69 201 ARG A C 1
ATOM 1590 O O . ARG A 1 201 ? 24.719 -4.695 18.672 1 75.69 201 ARG A O 1
ATOM 1597 N N . SER A 1 202 ? 26.375 -6.055 18.344 1 76 202 SER A N 1
ATOM 1598 C CA . SER A 1 202 ? 27.344 -4.965 18.484 1 76 202 SER A CA 1
ATOM 1599 C C . SER A 1 202 ? 27.5 -4.191 17.172 1 76 202 SER A C 1
ATOM 1601 O O . SER A 1 202 ? 28.156 -3.148 17.141 1 76 202 SER A O 1
ATOM 1603 N N . ASP A 1 203 ? 26.844 -4.68 16.109 1 76.94 203 ASP A N 1
ATOM 1604 C CA . ASP A 1 203 ? 27.031 -4.051 14.812 1 76.94 203 ASP A CA 1
ATOM 1605 C C . ASP A 1 203 ? 26.359 -2.68 14.766 1 76.94 203 ASP A C 1
ATOM 1607 O O . ASP A 1 203 ? 25.203 -2.529 15.188 1 76.94 203 ASP A O 1
ATOM 1611 N N . PRO A 1 204 ? 27.094 -1.713 14.383 1 75.94 204 PRO A N 1
ATOM 1612 C CA . PRO A 1 204 ? 26.531 -0.361 14.336 1 75.94 204 PRO A CA 1
ATOM 1613 C C . PRO A 1 204 ? 25.453 -0.204 13.258 1 75.94 204 PRO A C 1
ATOM 1615 O O . PRO A 1 204 ? 24.656 0.73 13.32 1 75.94 204 PRO A O 1
ATOM 1618 N N . HIS A 1 205 ? 25.594 -1.107 12.273 1 82.31 205 HIS A N 1
ATOM 1619 C CA . HIS A 1 205 ? 24.672 -0.944 11.156 1 82.31 205 HIS A CA 1
ATOM 1620 C C . HIS A 1 205 ? 23.766 -2.164 11.008 1 82.31 205 HIS A C 1
ATOM 1622 O O . HIS A 1 205 ? 24.156 -3.275 11.375 1 82.31 205 HIS A O 1
ATOM 1628 N N . LEU A 1 206 ? 22.578 -1.814 10.523 1 90.81 206 LEU A N 1
ATOM 1629 C CA . LEU A 1 206 ? 21.703 -2.895 10.062 1 90.81 206 LEU A CA 1
ATOM 1630 C C . LEU A 1 206 ? 22.141 -3.385 8.68 1 90.81 206 LEU A C 1
ATOM 1632 O O . LEU A 1 206 ? 22.703 -2.625 7.898 1 90.81 206 LEU A O 1
ATOM 1636 N N . THR A 1 207 ? 21.906 -4.645 8.531 1 91 207 THR A N 1
ATOM 1637 C CA . THR A 1 207 ? 22.234 -5.227 7.238 1 91 207 THR A CA 1
ATOM 1638 C C . THR A 1 207 ? 21.016 -5.914 6.633 1 91 207 THR A C 1
ATOM 1640 O O . THR A 1 207 ? 20.141 -6.398 7.355 1 91 207 THR A O 1
ATOM 1643 N N . GLY A 1 208 ? 20.969 -5.785 5.324 1 91.88 208 GLY A N 1
ATOM 1644 C CA . GLY A 1 208 ? 19.906 -6.477 4.602 1 91.88 208 GLY A CA 1
ATOM 1645 C C . GLY A 1 208 ? 20.266 -6.766 3.154 1 91.88 208 GLY A C 1
ATOM 1646 O O . GLY A 1 208 ? 21.328 -6.34 2.672 1 91.88 208 GLY A O 1
ATOM 1647 N N . HIS A 1 209 ? 19.438 -7.594 2.541 1 92.19 209 HIS A N 1
ATOM 1648 C CA . HIS A 1 209 ? 19.672 -7.988 1.157 1 92.19 209 HIS A CA 1
ATOM 1649 C C . HIS A 1 209 ? 18.531 -7.551 0.254 1 92.19 209 HIS A C 1
ATOM 1651 O O . HIS A 1 209 ? 17.359 -7.707 0.613 1 92.19 209 HIS A O 1
ATOM 1657 N N . VAL A 1 210 ? 18.938 -6.973 -0.822 1 93.81 210 VAL A N 1
ATOM 1658 C CA . VAL A 1 210 ? 17.938 -6.602 -1.823 1 93.81 210 VAL A CA 1
ATOM 1659 C C . VAL A 1 210 ? 18.359 -7.141 -3.189 1 93.81 210 VAL A C 1
ATOM 1661 O O . VAL A 1 210 ? 19.531 -7.434 -3.416 1 93.81 210 VAL A O 1
ATOM 1664 N N . THR A 1 211 ? 17.391 -7.258 -4.059 1 91.81 211 THR A N 1
ATOM 1665 C CA . THR A 1 211 ? 17.688 -7.746 -5.398 1 91.81 211 THR A CA 1
ATOM 1666 C C . THR A 1 211 ? 17.391 -6.672 -6.441 1 91.81 211 THR A C 1
ATOM 1668 O O . THR A 1 211 ? 16.562 -5.797 -6.227 1 91.81 211 THR A O 1
ATOM 1671 N N . VAL A 1 212 ? 18.172 -6.738 -7.566 1 90.19 212 VAL A N 1
ATOM 1672 C CA . VAL A 1 212 ? 18 -5.871 -8.727 1 90.19 212 VAL A CA 1
ATOM 1673 C C . VAL A 1 212 ? 18.172 -6.684 -10.008 1 90.19 212 VAL A C 1
ATOM 1675 O O . VAL A 1 212 ? 18.859 -7.703 -10.016 1 90.19 212 VAL A O 1
ATOM 1678 N N . PRO A 1 213 ? 17.453 -6.207 -11.016 1 86.81 213 PRO A N 1
ATOM 1679 C CA . PRO A 1 213 ? 17.734 -6.902 -12.273 1 86.81 213 PRO A CA 1
ATOM 1680 C C . PRO A 1 213 ? 19.219 -6.922 -12.633 1 86.81 213 PRO A C 1
ATOM 1682 O O . PRO A 1 213 ? 19.891 -5.891 -12.555 1 86.81 213 PRO A O 1
ATOM 1685 N N . ARG A 1 214 ? 19.641 -8.023 -13.055 1 86.62 214 ARG A N 1
ATOM 1686 C CA . ARG A 1 214 ? 21.047 -8.203 -13.375 1 86.62 214 ARG A CA 1
ATOM 1687 C C . ARG A 1 214 ? 21.484 -7.266 -14.5 1 86.62 214 ARG A C 1
ATOM 1689 O O . ARG A 1 214 ? 22.594 -6.73 -14.477 1 86.62 214 ARG A O 1
ATOM 1696 N N . LYS A 1 215 ? 20.578 -7.074 -15.359 1 84.69 215 LYS A N 1
ATOM 1697 C CA . LYS A 1 215 ? 20.891 -6.293 -16.547 1 84.69 215 LYS A CA 1
ATOM 1698 C C . LYS A 1 215 ? 21.234 -4.852 -16.188 1 84.69 215 LYS A C 1
ATOM 1700 O O . LYS A 1 215 ? 21.859 -4.141 -16.984 1 84.69 215 LYS A O 1
ATOM 1705 N N . CYS A 1 216 ? 20.766 -4.434 -15.023 1 84.19 216 CYS A N 1
ATOM 1706 C CA . CYS A 1 216 ? 20.984 -3.039 -14.656 1 84.19 216 CYS A CA 1
ATOM 1707 C C . CYS A 1 216 ? 22.438 -2.814 -14.219 1 84.19 216 CYS A C 1
ATOM 1709 O O . CYS A 1 216 ? 22.922 -1.683 -14.234 1 84.19 216 CYS A O 1
ATOM 1711 N N . GLY A 1 217 ? 23.156 -3.805 -13.766 1 79.69 217 GLY A N 1
ATOM 1712 C CA . GLY A 1 217 ? 24.578 -3.729 -13.492 1 79.69 217 GLY A CA 1
ATOM 1713 C C . GLY A 1 217 ? 24.922 -2.826 -12.32 1 79.69 217 GLY A C 1
ATOM 1714 O O . GLY A 1 217 ? 25.891 -2.068 -12.367 1 79.69 217 GLY A O 1
ATOM 1715 N N . LEU A 1 218 ? 24.094 -2.869 -11.375 1 81.75 218 LEU A N 1
ATOM 1716 C CA . LEU A 1 218 ? 24.375 -2.047 -10.203 1 81.75 218 LEU A CA 1
ATOM 1717 C C . LEU A 1 218 ? 25.688 -2.453 -9.562 1 81.75 218 LEU A C 1
ATOM 1719 O O . LEU A 1 218 ? 26.016 -3.643 -9.477 1 81.75 218 LEU A O 1
ATOM 1723 N N . GLN A 1 219 ? 26.531 -1.414 -9.328 1 79.06 219 GLN A N 1
ATOM 1724 C CA . GLN A 1 219 ? 27.844 -1.656 -8.742 1 79.06 219 GLN A CA 1
ATOM 1725 C C . GLN A 1 219 ? 27.969 -0.985 -7.375 1 79.06 219 GLN A C 1
ATOM 1727 O O . GLN A 1 219 ? 27.156 -0.126 -7.023 1 79.06 219 GLN A O 1
ATOM 1732 N N . GLN A 1 220 ? 29.016 -1.508 -6.781 1 79.94 220 GLN A N 1
ATOM 1733 C CA . GLN A 1 220 ? 29.312 -0.884 -5.496 1 79.94 220 GLN A CA 1
ATOM 1734 C C . GLN A 1 220 ? 29.641 0.596 -5.668 1 79.94 220 GLN A C 1
ATOM 1736 O O . GLN A 1 220 ? 30.312 0.98 -6.621 1 79.94 220 GLN A O 1
ATOM 1741 N N . SER A 1 221 ? 28.922 1.394 -5.012 1 75.62 221 SER A N 1
ATOM 1742 C CA . SER A 1 221 ? 29.188 2.826 -5.078 1 75.62 221 SER A CA 1
ATOM 1743 C C . SER A 1 221 ? 29.516 3.393 -3.697 1 75.62 221 SER A C 1
ATOM 1745 O O . SER A 1 221 ? 29 2.908 -2.688 1 75.62 221 SER A O 1
ATOM 1747 N N . GLU A 1 222 ? 30.438 4.355 -3.85 1 79 222 GLU A N 1
ATOM 1748 C CA . GLU A 1 222 ? 30.812 5.051 -2.623 1 79 222 GLU A CA 1
ATOM 1749 C C . GLU A 1 222 ? 29.781 6.109 -2.252 1 79 222 GLU A C 1
ATOM 1751 O O . GLU A 1 222 ? 29.125 6.684 -3.129 1 79 222 GLU A O 1
ATOM 1756 N N . GLY A 1 223 ? 29.156 6.016 -1.188 1 87.5 223 GLY A N 1
ATOM 1757 C CA . GLY A 1 223 ? 28.25 7.059 -0.736 1 87.5 223 GLY A CA 1
ATOM 1758 C C . GLY A 1 223 ? 26.969 6.52 -0.129 1 87.5 223 GLY A C 1
ATOM 1759 O O . GLY A 1 223 ? 26.734 5.309 -0.156 1 87.5 223 GLY A O 1
ATOM 1760 N N . ASP A 1 224 ? 26.344 7.531 0.315 1 93.12 224 ASP A N 1
ATOM 1761 C CA . ASP A 1 224 ? 25.062 7.176 0.921 1 93.12 224 ASP A CA 1
ATOM 1762 C C . ASP A 1 224 ? 23.922 7.398 -0.055 1 93.12 224 ASP A C 1
ATOM 1764 O O . ASP A 1 224 ? 23.906 8.383 -0.799 1 93.12 224 ASP A O 1
ATOM 1768 N N . PHE A 1 225 ? 23.031 6.473 0.001 1 95.38 225 PHE A N 1
ATOM 1769 C CA . PHE A 1 225 ? 21.891 6.508 -0.907 1 95.38 225 PHE A CA 1
ATOM 1770 C C . PHE A 1 225 ? 20.594 6.445 -0.133 1 95.38 225 PHE A C 1
ATOM 1772 O O . PHE A 1 225 ? 20.531 5.883 0.962 1 95.38 225 PHE A O 1
ATOM 1779 N N . LEU A 1 226 ? 19.594 7.102 -0.678 1 96.62 226 LEU A N 1
ATOM 1780 C CA . LEU A 1 226 ? 18.219 6.723 -0.362 1 96.62 226 LEU A CA 1
ATOM 1781 C C . LEU A 1 226 ? 17.781 5.527 -1.197 1 96.62 226 LEU A C 1
ATOM 1783 O O . LEU A 1 226 ? 17.812 5.578 -2.428 1 96.62 226 LEU A O 1
ATOM 1787 N N . LEU A 1 227 ? 17.469 4.473 -0.498 1 96.06 227 LEU A N 1
ATOM 1788 C CA . LEU A 1 227 ? 17.062 3.248 -1.182 1 96.06 227 LEU A CA 1
ATOM 1789 C C . LEU A 1 227 ? 15.625 2.883 -0.851 1 96.06 227 LEU A C 1
ATOM 1791 O O . LEU A 1 227 ? 15.242 2.85 0.321 1 96.06 227 LEU A O 1
ATOM 1795 N N . THR A 1 228 ? 14.844 2.684 -1.9 1 96.94 228 THR A N 1
ATOM 1796 C CA . THR A 1 228 ? 13.445 2.289 -1.748 1 96.94 228 THR A CA 1
ATOM 1797 C C . THR A 1 228 ? 13.148 1.038 -2.566 1 96.94 228 THR A C 1
ATOM 1799 O O . THR A 1 228 ? 13.766 0.807 -3.607 1 96.94 228 THR A O 1
ATOM 1802 N N . GLY A 1 229 ? 12.195 0.258 -1.982 1 96.38 229 GLY A N 1
ATOM 1803 C CA . GLY A 1 229 ? 11.844 -0.94 -2.725 1 96.38 229 GLY A CA 1
ATOM 1804 C C . GLY A 1 229 ? 10.68 -1.696 -2.115 1 96.38 229 GLY A C 1
ATOM 1805 O O . GLY A 1 229 ? 10.008 -1.191 -1.212 1 96.38 229 GLY A O 1
ATOM 1806 N N . ARG A 1 230 ? 10.375 -2.854 -2.723 1 95.06 230 ARG A N 1
ATOM 1807 C CA . ARG A 1 230 ? 9.203 -3.598 -2.273 1 95.06 230 ARG A CA 1
ATOM 1808 C C . ARG A 1 230 ? 9.523 -5.078 -2.098 1 95.06 230 ARG A C 1
ATOM 1810 O O . ARG A 1 230 ? 10.516 -5.57 -2.641 1 95.06 230 ARG A O 1
ATOM 1817 N N . TYR A 1 231 ? 8.742 -5.68 -1.256 1 93.44 231 TYR A N 1
ATOM 1818 C CA . TYR A 1 231 ? 8.82 -7.121 -1.063 1 93.44 231 TYR A CA 1
ATOM 1819 C C . TYR A 1 231 ? 8.047 -7.855 -2.156 1 93.44 231 TYR A C 1
ATOM 1821 O O . TYR A 1 231 ? 6.855 -7.617 -2.352 1 93.44 231 TYR A O 1
ATOM 1829 N N . ARG A 1 232 ? 8.734 -8.68 -2.908 1 92.12 232 ARG A N 1
ATOM 1830 C CA . ARG A 1 232 ? 8.102 -9.438 -3.984 1 92.12 232 ARG A CA 1
ATOM 1831 C C . ARG A 1 232 ? 8.773 -10.797 -4.156 1 92.12 232 ARG A C 1
ATOM 1833 O O . ARG A 1 232 ? 9.992 -10.914 -4.055 1 92.12 232 ARG A O 1
ATOM 1840 N N . LEU A 1 233 ? 8.031 -11.805 -4.387 1 94.69 233 LEU A N 1
ATOM 1841 C CA . LEU A 1 233 ? 8.484 -13.164 -4.66 1 94.69 233 LEU A CA 1
ATOM 1842 C C . LEU A 1 233 ? 9.398 -13.664 -3.541 1 94.69 233 LEU A C 1
ATOM 1844 O O . LEU A 1 233 ? 10.453 -14.234 -3.807 1 94.69 233 LEU A O 1
ATOM 1848 N N . ASN A 1 234 ? 9.086 -13.219 -2.355 1 91.06 234 ASN A N 1
ATOM 1849 C CA . ASN A 1 234 ? 9.758 -13.625 -1.129 1 91.06 234 ASN A CA 1
ATOM 1850 C C . ASN A 1 234 ? 11.156 -13.008 -1.023 1 91.06 234 ASN A C 1
ATOM 1852 O O . ASN A 1 234 ? 12.078 -13.641 -0.513 1 91.06 234 ASN A O 1
ATOM 1856 N N . SER A 1 235 ? 11.305 -11.867 -1.606 1 92.06 235 SER A N 1
ATOM 1857 C CA . SER A 1 235 ? 12.555 -11.117 -1.522 1 92.06 235 SER A CA 1
ATOM 1858 C C . SER A 1 235 ? 12.305 -9.617 -1.623 1 92.06 235 SER A C 1
ATOM 1860 O O . SER A 1 235 ? 11.258 -9.188 -2.115 1 92.06 235 SER A O 1
ATOM 1862 N N . LEU A 1 236 ? 13.312 -8.883 -1.137 1 95.06 236 LEU A N 1
ATOM 1863 C CA . LEU A 1 236 ? 13.25 -7.434 -1.279 1 95.06 236 LEU A CA 1
ATOM 1864 C C . LEU A 1 236 ? 13.836 -6.992 -2.615 1 95.06 236 LEU A C 1
ATOM 1866 O O . LEU A 1 236 ? 14.961 -7.355 -2.955 1 95.06 236 LEU A O 1
ATOM 1870 N N . SER A 1 237 ? 13.055 -6.246 -3.293 1 94.12 237 SER A N 1
ATOM 1871 C CA . SER A 1 237 ? 13.492 -5.758 -4.594 1 94.12 237 SER A CA 1
ATOM 1872 C C . SER A 1 237 ? 13.672 -4.242 -4.582 1 94.12 237 SER A C 1
ATOM 1874 O O . SER A 1 237 ? 12.766 -3.506 -4.188 1 94.12 237 SER A O 1
ATOM 1876 N N . LEU A 1 238 ? 14.812 -3.852 -5.09 1 93.94 238 LEU A N 1
ATOM 1877 C CA . LEU A 1 238 ? 15.102 -2.424 -5.145 1 93.94 238 LEU A CA 1
ATOM 1878 C C . LEU A 1 238 ? 14.312 -1.752 -6.266 1 93.94 238 LEU A C 1
ATOM 1880 O O . LEU A 1 238 ? 14.234 -2.281 -7.375 1 93.94 238 LEU A O 1
ATOM 1884 N N . ARG A 1 239 ? 13.773 -0.604 -5.953 1 93.5 239 ARG A N 1
ATOM 1885 C CA . ARG A 1 239 ? 13.023 0.141 -6.957 1 93.5 239 ARG A CA 1
ATOM 1886 C C . ARG A 1 239 ? 13.742 1.432 -7.336 1 93.5 239 ARG A C 1
ATOM 1888 O O . ARG A 1 239 ? 13.922 1.721 -8.516 1 93.5 239 ARG A O 1
ATOM 1895 N N . CYS A 1 240 ? 14.109 2.172 -6.344 1 94.81 240 CYS A N 1
ATOM 1896 C CA . CYS A 1 240 ? 14.82 3.416 -6.598 1 94.81 240 CYS A CA 1
ATOM 1897 C C . CYS A 1 240 ? 16.062 3.518 -5.727 1 94.81 240 CYS A C 1
ATOM 1899 O O . CYS A 1 240 ? 16.062 3.092 -4.57 1 94.81 240 CYS A O 1
ATOM 1901 N N . ALA A 1 241 ? 17.047 4.043 -6.289 1 93.31 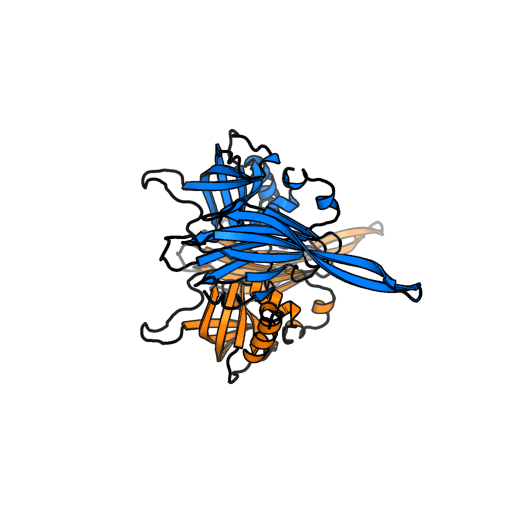241 ALA A N 1
ATOM 1902 C CA . ALA A 1 241 ? 18.281 4.395 -5.598 1 93.31 241 ALA A CA 1
ATOM 1903 C C . ALA A 1 241 ? 18.781 5.781 -6.016 1 93.31 241 ALA A C 1
ATOM 1905 O O . ALA A 1 241 ? 19.031 6.023 -7.195 1 93.31 241 ALA A O 1
ATOM 1906 N N . SER A 1 242 ? 18.859 6.699 -5.039 1 94.56 242 SER A N 1
ATOM 1907 C CA . SER A 1 242 ? 19.328 8.055 -5.305 1 94.56 242 SER A CA 1
ATOM 1908 C C . SER A 1 242 ? 20.391 8.484 -4.297 1 94.56 242 SER A C 1
ATOM 1910 O O . SER A 1 242 ? 20.297 8.156 -3.111 1 94.56 242 SER A O 1
ATOM 1912 N N . TYR A 1 243 ? 21.297 9.188 -4.816 1 94.06 243 TYR A N 1
ATOM 1913 C CA . TYR A 1 243 ? 22.266 9.734 -3.879 1 94.06 243 TYR A CA 1
ATOM 1914 C C . TYR A 1 243 ? 21.578 10.555 -2.795 1 94.06 243 TYR A C 1
ATOM 1916 O O . TYR A 1 243 ? 20.625 11.289 -3.074 1 94.06 243 TYR A O 1
ATOM 1924 N N . LEU A 1 244 ? 22.109 10.414 -1.648 1 94.38 244 LEU A N 1
ATOM 1925 C CA . LEU A 1 244 ? 21.484 11.062 -0.499 1 94.38 244 LEU A CA 1
ATOM 1926 C C . LEU A 1 244 ? 21.406 12.57 -0.698 1 94.38 244 LEU A C 1
ATOM 1928 O O . LEU A 1 244 ? 20.406 13.195 -0.327 1 94.38 244 LEU A O 1
ATOM 1932 N N . HIS A 1 245 ? 22.422 13.156 -1.297 1 91.88 245 HIS A N 1
ATOM 1933 C CA . HIS A 1 245 ? 22.422 14.609 -1.47 1 91.88 245 HIS A CA 1
ATOM 1934 C C . HIS A 1 245 ? 21.328 15.047 -2.432 1 91.88 245 HIS A C 1
ATOM 1936 O O . HIS A 1 245 ? 20.734 16.109 -2.262 1 91.88 245 HIS A O 1
ATOM 1942 N N . GLU A 1 246 ? 21.078 14.258 -3.426 1 91.25 246 GLU A N 1
ATOM 1943 C CA . GLU A 1 246 ? 19.984 14.547 -4.352 1 91.25 246 GLU A CA 1
ATOM 1944 C C . GLU A 1 246 ? 18.641 14.469 -3.65 1 91.25 246 GLU A C 1
ATOM 1946 O O . GLU A 1 246 ? 17.75 15.297 -3.896 1 91.25 246 GLU A O 1
ATOM 1951 N N . TRP A 1 247 ? 18.5 13.57 -2.828 1 92 247 TRP A N 1
ATOM 1952 C CA . TRP A 1 247 ? 17.266 13.43 -2.068 1 92 247 TRP A CA 1
ATOM 1953 C C . TRP A 1 247 ? 17.047 14.617 -1.133 1 92 247 TRP A C 1
ATOM 1955 O O . TRP A 1 247 ? 15.945 15.133 -1.013 1 92 247 TRP A O 1
ATOM 1965 N N . ARG A 1 248 ? 18.094 15.008 -0.507 1 90.62 248 ARG A N 1
ATOM 1966 C CA . ARG A 1 248 ? 18.016 16.141 0.411 1 90.62 248 ARG A CA 1
ATOM 1967 C C . ARG A 1 248 ? 17.578 17.406 -0.319 1 90.62 248 ARG A C 1
ATOM 1969 O O . ARG A 1 248 ? 16.844 18.219 0.232 1 90.62 248 ARG A O 1
ATOM 1976 N N . LYS A 1 249 ? 18 17.484 -1.513 1 88.38 249 LYS A N 1
ATOM 1977 C CA . LYS A 1 249 ? 17.562 18.625 -2.326 1 88.38 249 LYS A CA 1
ATOM 1978 C C . LYS A 1 249 ? 16.062 18.562 -2.572 1 88.38 249 LYS A C 1
ATOM 1980 O O . LYS A 1 249 ? 15.383 19.594 -2.488 1 88.38 249 LYS A O 1
ATOM 1985 N N . ILE A 1 250 ? 15.656 17.438 -2.785 1 85.31 250 ILE A N 1
ATOM 1986 C CA . ILE A 1 250 ? 14.227 17.234 -3.035 1 85.31 250 ILE A CA 1
ATOM 1987 C C . ILE A 1 250 ? 13.438 17.516 -1.76 1 85.31 250 ILE A C 1
ATOM 1989 O O . ILE A 1 250 ? 12.406 18.188 -1.795 1 85.31 250 ILE A O 1
ATOM 1993 N N . GLN A 1 251 ? 13.914 17 -0.635 1 83 251 GLN A N 1
ATOM 1994 C CA . GLN A 1 251 ? 13.25 17.172 0.653 1 83 251 GLN A CA 1
ATOM 1995 C C . GLN A 1 251 ? 13.172 18.656 1.029 1 83 251 GLN A C 1
ATOM 1997 O O . GLN A 1 251 ? 12.156 19.109 1.554 1 83 251 GLN A O 1
ATOM 2002 N N . HIS A 1 252 ? 14.227 19.312 0.814 1 77.44 252 HIS A N 1
ATOM 2003 C CA . HIS A 1 252 ? 14.273 20.734 1.119 1 77.44 252 HIS A CA 1
ATOM 2004 C C . HIS A 1 252 ? 13.242 21.516 0.305 1 77.44 252 HIS A C 1
ATOM 2006 O O . HIS A 1 252 ? 12.641 22.469 0.806 1 77.44 252 HIS A O 1
ATOM 2012 N N . GLN A 1 253 ? 13.125 21.047 -0.861 1 68.88 253 GLN A N 1
ATOM 2013 C CA . GLN A 1 253 ? 12.117 21.688 -1.702 1 68.88 253 GLN A CA 1
ATOM 2014 C C . GLN A 1 253 ? 10.711 21.453 -1.158 1 68.88 253 GLN A C 1
ATOM 2016 O O . GLN A 1 253 ? 9.836 22.312 -1.284 1 68.88 253 GLN A O 1
ATOM 2021 N N . THR A 1 254 ? 10.578 20.328 -0.481 1 63.81 254 THR A N 1
ATOM 2022 C CA . THR A 1 254 ? 9.266 20.016 0.056 1 63.81 254 THR A CA 1
ATOM 2023 C C . THR A 1 254 ? 9.086 20.609 1.45 1 63.81 254 THR A C 1
ATOM 2025 O O . THR A 1 254 ? 7.973 20.969 1.837 1 63.81 254 THR A O 1
ATOM 2028 N N . GLU A 1 255 ? 10.148 20.562 2.314 1 59.22 255 GLU A N 1
ATOM 2029 C CA . GLU A 1 255 ? 10.094 21.188 3.631 1 59.22 255 GLU A CA 1
ATOM 2030 C C . GLU A 1 255 ? 10.211 22.703 3.527 1 59.22 255 GLU A C 1
ATOM 2032 O O . GLU A 1 255 ? 9.523 23.438 4.246 1 59.22 255 GLU A O 1
ATOM 2037 N N . CYS A 1 256 ? 11.523 23.266 2.904 1 45.75 256 CYS A N 1
ATOM 2038 C CA . CYS A 1 256 ? 11.883 24.672 2.908 1 45.75 256 CYS A CA 1
ATOM 2039 C C . CYS A 1 256 ? 11.008 25.469 1.939 1 45.75 256 CYS A C 1
ATOM 2041 O O . CYS A 1 256 ? 11.172 26.672 1.791 1 45.75 256 CYS A O 1
ATOM 2043 N N . SER A 1 257 ? 10.086 25.203 1.199 1 38.09 257 SER A N 1
ATOM 2044 C CA . SER A 1 257 ? 9.719 26.484 0.635 1 38.09 257 SER A CA 1
ATOM 2045 C C . SER A 1 257 ? 9.703 27.578 1.705 1 38.09 257 SER A C 1
ATOM 2047 O O . SER A 1 257 ? 9.266 28.703 1.451 1 38.09 257 SER A O 1
ATOM 2049 N N . HIS A 1 258 ? 9.633 27.406 3.012 1 32.12 258 HIS A N 1
ATOM 2050 C CA . HIS A 1 258 ? 9.547 28.578 3.871 1 32.12 258 HIS A CA 1
ATOM 2051 C C . HIS A 1 258 ? 10.93 29.031 4.336 1 32.12 258 HIS A C 1
ATOM 2053 O O . HIS A 1 258 ? 11.047 29.891 5.207 1 32.12 258 HIS A O 1
ATOM 2059 N N . GLY A 1 259 ? 12.219 28.453 3.98 1 27.22 259 GLY A N 1
ATOM 2060 C CA . GLY A 1 259 ? 13.109 29.516 4.438 1 27.22 259 GLY A CA 1
ATOM 2061 C C . GLY A 1 259 ? 13.062 30.75 3.561 1 27.22 259 GLY A C 1
ATOM 2062 O O . GLY A 1 259 ? 12.711 30.672 2.381 1 27.22 259 GLY A O 1
ATOM 2063 N N . SER B 1 1 ? 7.605 42.781 27.672 1 29.83 1 SER B N 1
ATOM 2064 C CA . SER B 1 1 ? 7.746 41.344 27.438 1 29.83 1 SER B CA 1
ATOM 2065 C C . SER B 1 1 ? 7.887 41.031 25.953 1 29.83 1 SER B C 1
ATOM 2067 O O . SER B 1 1 ? 6.992 41.344 25.156 1 29.83 1 SER B O 1
ATOM 2069 N N . LEU B 1 2 ? 9.023 41.125 25.375 1 34.09 2 LEU B N 1
ATOM 2070 C CA . LEU B 1 2 ? 9.406 41.125 23.969 1 34.09 2 LEU B CA 1
ATOM 2071 C C . LEU B 1 2 ? 8.852 39.938 23.234 1 34.09 2 LEU B C 1
ATOM 2073 O O . LEU B 1 2 ? 9.117 38.781 23.625 1 34.09 2 LEU B O 1
ATOM 2077 N N . THR B 1 3 ? 7.613 39.938 22.812 1 40.12 3 THR B N 1
ATOM 2078 C CA . THR B 1 3 ? 7.012 38.938 21.953 1 40.12 3 THR B CA 1
ATOM 2079 C C . THR B 1 3 ? 8.008 38.438 20.906 1 40.12 3 THR B C 1
ATOM 2081 O O . THR B 1 3 ? 8.422 39.219 20.031 1 40.12 3 THR B O 1
ATOM 2084 N N . GLU B 1 4 ? 9.07 37.844 21.312 1 44.41 4 GLU B N 1
ATOM 2085 C CA . GLU B 1 4 ? 9.984 37.25 20.344 1 44.41 4 GLU B CA 1
ATOM 2086 C C . GLU B 1 4 ? 9.25 36.844 19.078 1 44.41 4 GLU B C 1
ATOM 2088 O O . GLU B 1 4 ? 8.148 36.281 19.141 1 44.41 4 GLU B O 1
ATOM 2093 N N . PRO B 1 5 ? 9.508 37.469 17.984 1 50.97 5 PRO B N 1
ATOM 2094 C CA . PRO B 1 5 ? 8.867 37.188 16.688 1 50.97 5 PRO B CA 1
ATOM 2095 C C . PRO B 1 5 ? 8.672 35.688 16.438 1 50.97 5 PRO B C 1
ATOM 2097 O O . PRO B 1 5 ? 9.617 34.906 16.578 1 50.97 5 PRO B O 1
ATOM 2100 N N . GLN B 1 6 ? 7.488 35.188 16.797 1 63.62 6 GLN B N 1
ATOM 2101 C CA . GLN B 1 6 ? 7.137 33.75 16.688 1 63.62 6 GLN B CA 1
ATOM 2102 C C . GLN B 1 6 ? 7.43 33.219 15.289 1 63.62 6 GLN B C 1
ATOM 2104 O O . GLN B 1 6 ? 7.012 33.812 14.289 1 63.62 6 GLN B O 1
ATOM 2109 N N . ALA B 1 7 ? 8.5 32.312 15.094 1 81.19 7 ALA B N 1
ATOM 2110 C CA . ALA B 1 7 ? 9.008 31.719 13.867 1 81.19 7 ALA B CA 1
ATOM 2111 C C . ALA B 1 7 ? 7.898 30.984 13.117 1 81.19 7 ALA B C 1
ATOM 2113 O O . ALA B 1 7 ? 7.059 30.312 13.734 1 81.19 7 ALA B O 1
ATOM 2114 N N . ILE B 1 8 ? 7.645 31.562 11.867 1 84.69 8 ILE B N 1
ATOM 2115 C CA . ILE B 1 8 ? 6.727 30.859 10.977 1 84.69 8 ILE B CA 1
ATOM 2116 C C . ILE B 1 8 ? 7.508 29.938 10.055 1 84.69 8 ILE B C 1
ATOM 2118 O O . ILE B 1 8 ? 8.391 30.375 9.312 1 84.69 8 ILE B O 1
ATOM 2122 N N . HIS B 1 9 ? 7.207 28.703 10.227 1 87.56 9 HIS B N 1
ATOM 2123 C CA . HIS B 1 9 ? 7.844 27.703 9.367 1 87.56 9 HIS B CA 1
ATOM 2124 C C . HIS B 1 9 ? 6.941 27.328 8.203 1 87.56 9 HIS B C 1
ATOM 2126 O O . HIS B 1 9 ? 5.727 27.203 8.359 1 87.56 9 HIS B O 1
ATOM 2132 N N . ARG B 1 10 ? 7.539 27.281 7.094 1 88.69 10 ARG B N 1
ATOM 2133 C CA . ARG B 1 10 ? 6.797 26.844 5.918 1 88.69 10 ARG B CA 1
ATOM 2134 C C . ARG B 1 10 ? 7.074 25.375 5.609 1 88.69 10 ARG B C 1
ATOM 2136 O O . ARG B 1 10 ? 8.227 24.938 5.594 1 88.69 10 ARG B O 1
ATOM 2143 N N . LEU B 1 11 ? 5.965 24.625 5.434 1 90.5 11 LEU B N 1
ATOM 2144 C CA . LEU B 1 11 ? 6.105 23.203 5.18 1 90.5 11 LEU B CA 1
ATOM 2145 C C . LEU B 1 11 ? 5.18 22.75 4.051 1 90.5 11 LEU B C 1
ATOM 2147 O O . LEU B 1 11 ? 4.129 23.359 3.828 1 90.5 11 LEU B O 1
ATOM 2151 N N . SER B 1 12 ? 5.668 21.766 3.312 1 90.31 12 SER B N 1
ATOM 2152 C CA . SER B 1 12 ? 4.824 21.062 2.348 1 90.31 12 SER B CA 1
ATOM 2153 C C . SER B 1 12 ? 4.801 19.562 2.623 1 90.31 12 SER B C 1
ATOM 2155 O O . SER B 1 12 ? 5.691 19.031 3.297 1 90.31 12 SER B O 1
ATOM 2157 N N . LEU B 1 13 ? 3.83 18.969 2.111 1 90.12 13 LEU B N 1
ATOM 2158 C CA . LEU B 1 13 ? 3.709 17.531 2.336 1 90.12 13 LEU B CA 1
ATOM 2159 C C . LEU B 1 13 ? 4.496 16.75 1.292 1 90.12 13 LEU B C 1
ATOM 2161 O O . LEU B 1 13 ? 4.516 17.109 0.115 1 90.12 13 LEU B O 1
ATOM 2165 N N . VAL B 1 14 ? 5.094 15.711 1.738 1 86.94 14 VAL B N 1
ATOM 2166 C CA . VAL B 1 14 ? 5.84 14.852 0.833 1 86.94 14 VAL B CA 1
ATOM 2167 C C . VAL B 1 14 ? 4.941 13.711 0.345 1 86.94 14 VAL B C 1
ATOM 2169 O O . VAL B 1 14 ? 4.914 13.398 -0.848 1 86.94 14 VAL B O 1
ATOM 2172 N N . CYS B 1 15 ? 4.215 13.156 1.28 1 91.25 15 CYS B N 1
ATOM 2173 C CA . CYS B 1 15 ? 3.314 12.047 0.982 1 91.25 15 CYS B CA 1
ATOM 2174 C C . CYS B 1 15 ? 1.86 12.453 1.174 1 91.25 15 CYS B C 1
ATOM 2176 O O . CYS B 1 15 ? 1.578 13.477 1.806 1 91.25 15 CYS B O 1
ATOM 2178 N N . ASN B 1 16 ? 1.024 11.633 0.649 1 91.62 16 ASN B N 1
ATOM 2179 C CA . ASN B 1 16 ? -0.395 11.969 0.732 1 91.62 16 ASN B CA 1
ATOM 2180 C C . ASN B 1 16 ? -0.97 11.625 2.104 1 91.62 16 ASN B C 1
ATOM 2182 O O . ASN B 1 16 ? -2.068 12.07 2.447 1 91.62 16 ASN B O 1
ATOM 2186 N N . THR B 1 17 ? -0.31 10.789 2.805 1 91.31 17 THR B N 1
ATOM 2187 C CA . THR B 1 17 ? -0.729 10.422 4.152 1 91.31 17 THR B CA 1
ATOM 2188 C C . THR B 1 17 ? 0.459 10.43 5.109 1 91.31 17 THR B C 1
ATOM 2190 O O . THR B 1 17 ? 1.575 10.078 4.727 1 91.31 17 THR B O 1
ATOM 2193 N N . GLY B 1 18 ? 0.162 10.898 6.383 1 91.06 18 GLY B N 1
ATOM 2194 C CA . GLY B 1 18 ? 1.256 10.891 7.344 1 91.06 18 GLY B CA 1
ATOM 2195 C C . GLY B 1 18 ? 0.956 11.688 8.594 1 91.06 18 GLY B C 1
ATOM 2196 O O . GLY B 1 18 ? -0.208 11.945 8.914 1 91.06 18 GLY B O 1
ATOM 2197 N N . THR B 1 19 ? 2.029 11.875 9.359 1 93.12 19 THR B N 1
ATOM 2198 C CA . THR B 1 19 ? 1.96 12.633 10.602 1 93.12 19 THR B CA 1
ATOM 2199 C C . THR B 1 19 ? 3.127 13.617 10.703 1 93.12 19 THR B C 1
ATOM 2201 O O . THR B 1 19 ? 4.277 13.242 10.453 1 93.12 19 THR B O 1
ATOM 2204 N N . ILE B 1 20 ? 2.793 14.828 10.969 1 92.5 20 ILE B N 1
ATOM 2205 C CA . ILE B 1 20 ? 3.805 15.828 11.273 1 92.5 20 ILE B CA 1
ATOM 2206 C C . ILE B 1 20 ? 3.943 15.977 12.789 1 92.5 20 ILE B C 1
ATOM 2208 O O . ILE B 1 20 ? 2.955 16.219 13.484 1 92.5 20 ILE B O 1
ATOM 2212 N N . THR B 1 21 ? 5.16 15.773 13.242 1 93 21 THR B N 1
ATOM 2213 C CA . THR B 1 21 ? 5.418 15.922 14.672 1 93 21 THR B CA 1
ATOM 2214 C C . THR B 1 21 ? 6.16 17.219 14.953 1 93 21 THR B C 1
ATOM 2216 O O . THR B 1 21 ? 7.23 17.469 14.398 1 93 21 THR B O 1
ATOM 2219 N N . TRP B 1 22 ? 5.598 18.031 15.781 1 92.69 22 TRP B N 1
ATOM 2220 C CA . TRP B 1 22 ? 6.156 19.312 16.172 1 92.69 22 TRP B CA 1
ATOM 2221 C C . TRP B 1 22 ? 6.539 19.312 17.656 1 92.69 22 TRP B C 1
ATOM 2223 O O . TRP B 1 22 ? 5.73 19.656 18.516 1 92.69 22 TRP B O 1
ATOM 2233 N N . PHE B 1 23 ? 7.816 19 17.906 1 92 23 PHE B N 1
ATOM 2234 C CA . PHE B 1 23 ? 8.328 19 19.266 1 92 23 PHE B CA 1
ATOM 2235 C C . PHE B 1 23 ? 8.711 20.422 19.688 1 92 23 PHE B C 1
ATOM 2237 O O . PHE B 1 23 ? 9.305 21.172 18.922 1 92 23 PHE B O 1
ATOM 2244 N N . GLY B 1 24 ? 8.43 20.719 20.875 1 92.19 24 GLY B N 1
ATOM 2245 C CA . GLY B 1 24 ? 8.703 22.062 21.328 1 92.19 24 GLY B CA 1
ATOM 2246 C C . GLY B 1 24 ? 7.988 23.141 20.516 1 92.19 24 GLY B C 1
ATOM 2247 O O . GLY B 1 24 ? 8.594 24.125 20.125 1 92.19 24 GLY B O 1
ATOM 2248 N N . ALA B 1 25 ? 6.793 22.875 20.25 1 92.38 25 ALA B N 1
ATOM 2249 C CA . ALA B 1 25 ? 6 23.719 19.359 1 92.38 25 ALA B CA 1
ATOM 2250 C C . ALA B 1 25 ? 5.922 25.156 19.875 1 92.38 25 ALA B C 1
ATOM 2252 O O . ALA B 1 25 ? 5.586 25.375 21.047 1 92.38 25 ALA B O 1
ATOM 2253 N N . SER B 1 26 ? 6.273 26.047 19 1 91.81 26 SER B N 1
ATOM 2254 C CA . SER B 1 26 ? 6.188 27.484 19.234 1 91.81 26 SER B CA 1
ATOM 2255 C C . SER B 1 26 ? 6 28.234 17.938 1 91.81 26 SER B C 1
ATOM 2257 O O . SER B 1 26 ? 6.566 27.875 16.906 1 91.81 26 SER B O 1
ATOM 2259 N N . GLY B 1 27 ? 5.262 29.297 17.969 1 93.88 27 GLY B N 1
ATOM 2260 C CA . GLY B 1 27 ? 5.008 30.047 16.75 1 93.88 27 GLY B CA 1
ATOM 2261 C C . GLY B 1 27 ? 3.943 29.422 15.875 1 93.88 27 GLY B C 1
ATOM 2262 O O . GLY B 1 27 ? 2.838 29.141 16.344 1 93.88 27 GLY B O 1
ATOM 2263 N N . ALA B 1 28 ? 4.316 29.359 14.578 1 94.88 28 ALA B N 1
ATOM 2264 C CA . ALA B 1 28 ? 3.305 28.844 13.656 1 94.88 28 ALA B CA 1
ATOM 2265 C C . ALA B 1 28 ? 3.949 28.125 12.484 1 94.88 28 ALA B C 1
ATOM 2267 O O . ALA B 1 28 ? 5.145 28.281 12.227 1 94.88 28 ALA B O 1
ATOM 2268 N N . VAL B 1 29 ? 3.158 27.312 11.906 1 93.06 29 VAL B N 1
ATOM 2269 C CA . VAL B 1 29 ? 3.557 26.594 10.695 1 93.06 29 VAL B CA 1
ATOM 2270 C C . VAL B 1 29 ? 2.576 26.922 9.57 1 93.06 29 VAL B C 1
ATOM 2272 O O . VAL B 1 29 ? 1.36 26.812 9.742 1 93.06 29 VAL B O 1
ATOM 2275 N N . ARG B 1 30 ? 3.146 27.391 8.469 1 93.12 30 ARG B N 1
ATOM 2276 C CA . ARG B 1 30 ? 2.365 27.5 7.238 1 93.12 30 ARG B CA 1
ATOM 2277 C C . ARG B 1 30 ? 2.5 26.234 6.402 1 93.12 30 ARG B C 1
ATOM 2279 O O . ARG B 1 30 ? 3.57 25.953 5.859 1 93.12 30 ARG B O 1
ATOM 2286 N N . LEU B 1 31 ? 1.436 25.531 6.32 1 94.44 31 LEU B N 1
ATOM 2287 C CA . LEU B 1 31 ? 1.464 24.234 5.648 1 94.44 31 LEU B CA 1
ATOM 2288 C C . LEU B 1 31 ? 0.781 24.312 4.285 1 94.44 31 LEU B C 1
ATOM 2290 O O . LEU B 1 31 ? -0.394 24.672 4.195 1 94.44 31 LEU B O 1
ATOM 2294 N N . GLU B 1 32 ? 1.531 24 3.324 1 93.12 32 GLU B N 1
ATOM 2295 C CA . GLU B 1 32 ? 0.966 23.891 1.982 1 93.12 32 GLU B CA 1
ATOM 2296 C C . GLU B 1 32 ? 0.508 22.453 1.696 1 93.12 32 GLU B C 1
ATOM 2298 O O . GLU B 1 32 ? 1.309 21.531 1.747 1 93.12 32 GLU B O 1
ATOM 2303 N N . VAL B 1 33 ? -0.757 22.344 1.318 1 94.56 33 VAL B N 1
ATOM 2304 C CA . VAL B 1 33 ? -1.356 21.031 1.116 1 94.56 33 VAL B CA 1
ATOM 2305 C C . VAL B 1 33 ? -1.664 20.812 -0.365 1 94.56 33 VAL B C 1
ATOM 2307 O O . VAL B 1 33 ? -2.512 21.516 -0.932 1 94.56 33 VAL B O 1
ATOM 2310 N N . MET B 1 34 ? -1.018 19.844 -0.913 1 91.5 34 MET B N 1
ATOM 2311 C CA . MET B 1 34 ? -1.229 19.438 -2.299 1 91.5 34 MET B CA 1
ATOM 2312 C C . MET B 1 34 ? -0.787 18 -2.516 1 91.5 34 MET B C 1
ATOM 2314 O O . MET B 1 34 ? 0.251 17.578 -2 1 91.5 34 MET B O 1
ATOM 2318 N N . PRO B 1 35 ? -1.608 17.297 -3.234 1 88.06 35 PRO B N 1
ATOM 2319 C CA . PRO B 1 35 ? -1.186 15.93 -3.51 1 88.06 35 PRO B CA 1
ATOM 2320 C C . PRO B 1 35 ? 0.058 15.859 -4.395 1 88.06 35 PRO B C 1
ATOM 2322 O O . PRO B 1 35 ? 0.336 16.797 -5.148 1 88.06 35 PRO B O 1
ATOM 2325 N N . PHE B 1 36 ? 0.732 14.766 -4.355 1 77.38 36 PHE B N 1
ATOM 2326 C CA . PHE B 1 36 ? 1.968 14.516 -5.09 1 77.38 36 PHE B CA 1
ATOM 2327 C C . PHE B 1 36 ? 1.738 14.633 -6.59 1 77.38 36 PHE B C 1
ATOM 2329 O O . PHE B 1 36 ? 2.521 15.281 -7.293 1 77.38 36 PHE B O 1
ATOM 2336 N N . LEU B 1 37 ? 0.706 14.047 -7.117 1 76.25 37 LEU B N 1
ATOM 2337 C CA . LEU B 1 37 ? 0.477 14.055 -8.555 1 76.25 37 LEU B CA 1
ATOM 2338 C C . LEU B 1 37 ? -0.506 15.156 -8.945 1 76.25 37 LEU B C 1
ATOM 2340 O O . LEU B 1 37 ? -0.956 15.211 -10.094 1 76.25 37 LEU B O 1
ATOM 2344 N N . GLY B 1 38 ? -0.775 15.984 -8.023 1 81.75 38 GLY B N 1
ATOM 2345 C CA . GLY B 1 38 ? -1.671 17.094 -8.305 1 81.75 38 GLY B CA 1
ATOM 2346 C C . GLY B 1 38 ? -3.104 16.656 -8.547 1 81.75 38 GLY B C 1
ATOM 2347 O O . GLY B 1 38 ? -3.502 15.562 -8.141 1 81.75 38 GLY B O 1
ATOM 2348 N N . GLY B 1 39 ? -3.926 17.703 -9 1 86.38 39 GLY B N 1
ATOM 2349 C CA . GLY B 1 39 ? -5.332 17.422 -9.266 1 86.38 39 GLY B CA 1
ATOM 2350 C C . GLY B 1 39 ? -6.242 17.875 -8.133 1 86.38 39 GLY B C 1
ATOM 2351 O O . GLY B 1 39 ? -5.785 18.469 -7.16 1 86.38 39 GLY B O 1
ATOM 2352 N N . ASN B 1 40 ? -7.551 17.562 -8.453 1 90 40 ASN B N 1
ATOM 2353 C CA . ASN B 1 40 ? -8.523 17.828 -7.398 1 90 40 ASN B CA 1
ATOM 2354 C C . ASN B 1 40 ? -8.367 16.859 -6.23 1 90 40 ASN B C 1
ATOM 2356 O O . ASN B 1 40 ? -8.062 15.68 -6.434 1 90 40 ASN B O 1
ATOM 2360 N N . PHE B 1 41 ? -8.578 17.438 -5.07 1 91.69 41 PHE B N 1
ATOM 2361 C CA . PHE B 1 41 ? -8.336 16.547 -3.943 1 91.69 41 PHE B CA 1
ATOM 2362 C C . PHE B 1 41 ? -9.141 16.984 -2.725 1 91.69 41 PHE B C 1
ATOM 2364 O O . PHE B 1 41 ? -9.633 18.109 -2.668 1 91.69 41 PHE B O 1
ATOM 2371 N N . GLY B 1 42 ? -9.273 15.984 -1.884 1 91.62 42 GLY B N 1
ATOM 2372 C CA . GLY B 1 42 ? -9.695 16.203 -0.51 1 91.62 42 GLY B CA 1
ATOM 2373 C C . GLY B 1 42 ? -8.633 15.836 0.508 1 91.62 42 GLY B C 1
ATOM 2374 O O . GLY B 1 42 ? -7.914 14.852 0.335 1 91.62 42 GLY B O 1
ATOM 2375 N N . ALA B 1 43 ? -8.547 16.672 1.498 1 94.25 43 ALA B N 1
ATOM 2376 C CA . ALA B 1 43 ? -7.578 16.422 2.562 1 94.25 43 ALA B CA 1
ATOM 2377 C C . ALA B 1 43 ? -8.242 16.5 3.936 1 94.25 43 ALA B C 1
ATOM 2379 O O . ALA B 1 43 ? -8.969 17.453 4.227 1 94.25 43 ALA B O 1
ATOM 2380 N N . CYS B 1 44 ? -7.969 15.531 4.723 1 94.44 44 CYS B N 1
ATOM 2381 C CA . CYS B 1 44 ? -8.508 15.523 6.078 1 94.44 44 CYS B CA 1
ATOM 2382 C C . CYS B 1 44 ? -7.383 15.508 7.109 1 94.44 44 CYS B C 1
ATOM 2384 O O . CYS B 1 44 ? -6.301 14.984 6.848 1 94.44 44 CYS B O 1
ATOM 2386 N N . PHE B 1 45 ? -7.77 16.078 8.328 1 96.31 45 PHE B N 1
ATOM 2387 C CA . PHE B 1 45 ? -6.734 16.297 9.328 1 96.31 45 PHE B CA 1
ATOM 2388 C C . PHE B 1 45 ? -7.27 16.016 10.727 1 96.31 45 PHE B C 1
ATOM 2390 O O . PHE B 1 45 ? -8.469 16.172 10.984 1 96.31 45 PHE B O 1
ATOM 2397 N N . VAL B 1 46 ? -6.383 15.578 11.57 1 95.38 46 VAL B N 1
ATOM 2398 C CA . VAL B 1 46 ? -6.613 15.5 13.008 1 95.38 46 VAL B CA 1
ATOM 2399 C C . VAL B 1 46 ? -5.379 15.992 13.766 1 95.38 46 VAL B C 1
ATOM 2401 O O . VAL B 1 46 ? -4.258 15.57 13.469 1 95.38 46 VAL B O 1
ATOM 2404 N N . ALA B 1 47 ? -5.562 16.875 14.68 1 96.5 47 ALA B N 1
ATOM 2405 C CA . ALA B 1 47 ? -4.461 17.375 15.492 1 96.5 47 ALA B CA 1
ATOM 2406 C C . ALA B 1 47 ? -4.523 16.828 16.906 1 96.5 47 ALA B C 1
ATOM 2408 O O . ALA B 1 47 ? -5.605 16.688 17.484 1 96.5 47 ALA B O 1
ATOM 2409 N N . GLU B 1 48 ? -3.391 16.438 17.312 1 96.19 48 GLU B N 1
ATOM 2410 C CA . GLU B 1 48 ? -3.217 16.062 18.719 1 96.19 48 GLU B CA 1
ATOM 2411 C C . GLU B 1 48 ? -2.176 16.953 19.391 1 96.19 48 GLU B C 1
ATOM 2413 O O . GLU B 1 48 ? -1.098 17.188 18.844 1 96.19 48 GLU B O 1
ATOM 2418 N N . SER B 1 49 ? -2.561 17.469 20.609 1 96.06 49 SER B N 1
ATOM 2419 C CA . SER B 1 49 ? -1.63 18.375 21.281 1 96.06 49 SER B CA 1
ATOM 2420 C C . SER B 1 49 ? -1.428 17.969 22.734 1 96.06 49 SER B C 1
ATOM 2422 O O . SER B 1 49 ? -2.342 17.438 23.375 1 96.06 49 SER B O 1
ATOM 2424 N N . GLU B 1 50 ? -0.213 18.141 23.141 1 95.75 50 GLU B N 1
ATOM 2425 C CA . GLU B 1 50 ? 0.196 17.922 24.531 1 95.75 50 GLU B CA 1
ATOM 2426 C C . GLU B 1 50 ? 0.823 19.172 25.125 1 95.75 50 GLU B C 1
ATOM 2428 O O . GLU B 1 50 ? 1.789 19.719 24.578 1 95.75 50 GLU B O 1
ATOM 2433 N N . ASN B 1 51 ? 0.229 19.703 26.188 1 96.12 51 ASN B N 1
ATOM 2434 C CA . ASN B 1 51 ? 0.756 20.844 26.938 1 96.12 51 ASN B CA 1
ATOM 2435 C C . ASN B 1 51 ? 0.716 22.125 26.109 1 96.12 51 ASN B C 1
ATOM 2437 O O . ASN B 1 51 ? 1.557 23.016 26.281 1 96.12 51 ASN B O 1
ATOM 2441 N N . ILE B 1 52 ? -0.158 22.234 25.172 1 95.69 52 ILE B N 1
ATOM 2442 C CA . ILE B 1 52 ? -0.258 23.375 24.281 1 95.69 52 ILE B CA 1
ATOM 2443 C C . ILE B 1 52 ? -1.613 23.375 23.578 1 95.69 52 ILE B C 1
ATOM 2445 O O . ILE B 1 52 ? -2.246 22.328 23.453 1 95.69 52 ILE B O 1
ATOM 2449 N N . ASN B 1 53 ? -2.004 24.516 23.203 1 96.5 53 ASN B N 1
ATOM 2450 C CA . ASN B 1 53 ? -3.174 24.625 22.328 1 96.5 53 ASN B CA 1
ATOM 2451 C C . ASN B 1 53 ? -2.773 24.781 20.859 1 96.5 53 ASN B C 1
ATOM 2453 O O . ASN B 1 53 ? -1.77 25.422 20.547 1 96.5 53 ASN B O 1
ATOM 2457 N N . VAL B 1 54 ? -3.566 24.141 20.047 1 96.94 54 VAL B N 1
ATOM 2458 C CA . VAL B 1 54 ? -3.316 24.297 18.625 1 96.94 54 VAL B CA 1
ATOM 2459 C C . VAL B 1 54 ? -4.496 25.016 17.969 1 96.94 54 VAL B C 1
ATOM 2461 O O . VAL B 1 54 ? -5.652 24.641 18.172 1 96.94 54 VAL B O 1
ATOM 2464 N N . LYS B 1 55 ? -4.191 26.078 17.328 1 97.31 55 LYS B N 1
ATOM 2465 C CA . LYS B 1 55 ? -5.176 26.828 16.547 1 97.31 55 LYS B CA 1
ATOM 2466 C C . LYS B 1 55 ? -4.934 26.672 15.055 1 97.31 55 LYS B C 1
ATOM 2468 O O . LYS B 1 55 ? -3.854 26.984 14.562 1 97.31 55 LYS B O 1
ATOM 2473 N N . ILE B 1 56 ? -5.926 26.172 14.32 1 97.56 56 ILE B N 1
ATOM 2474 C CA . ILE B 1 56 ? -5.781 25.891 12.898 1 97.56 56 ILE B CA 1
ATOM 2475 C C . ILE B 1 56 ? -6.688 26.828 12.102 1 97.56 56 ILE B C 1
ATOM 2477 O O . ILE B 1 56 ? -7.871 26.969 12.406 1 97.56 56 ILE B O 1
ATOM 2481 N N . SER B 1 57 ? -6.062 27.469 11.094 1 97.44 57 SER B N 1
ATOM 2482 C CA . SER B 1 57 ? -6.793 28.344 10.18 1 97.44 57 SER B CA 1
ATOM 2483 C C . SER B 1 57 ? -6.453 28.031 8.727 1 97.44 57 SER B C 1
ATOM 2485 O O . SER B 1 57 ? -5.391 27.484 8.438 1 97.44 57 SER B O 1
ATOM 2487 N N . GLN B 1 58 ? -7.391 28.312 7.891 1 96.69 58 GLN B N 1
ATOM 2488 C CA . GLN B 1 58 ? -7.129 28.219 6.457 1 96.69 58 GLN B CA 1
ATOM 2489 C C . GLN B 1 58 ? -6.781 29.578 5.867 1 96.69 58 GLN B C 1
ATOM 2491 O O . GLN B 1 58 ? -7.465 30.578 6.137 1 96.69 58 GLN B O 1
ATOM 2496 N N . GLU B 1 59 ? -5.73 29.578 5.105 1 94 59 GLU B N 1
ATOM 2497 C CA . GLU B 1 59 ? -5.289 30.828 4.488 1 94 59 GLU B CA 1
ATOM 2498 C C . GLU B 1 59 ? -5.871 30.984 3.088 1 94 59 GLU B C 1
ATOM 2500 O O . GLU B 1 59 ? -5.766 30.078 2.26 1 94 59 GLU B O 1
ATOM 2505 N N . HIS B 1 60 ? -6.512 32.125 2.875 1 90.94 60 HIS B N 1
ATOM 2506 C CA . HIS B 1 60 ? -7.059 32.438 1.564 1 90.94 60 HIS B CA 1
ATOM 2507 C C . HIS B 1 60 ? -6.465 33.75 1.034 1 90.94 60 HIS B C 1
ATOM 2509 O O . HIS B 1 60 ? -6.246 34.688 1.798 1 90.94 60 HIS B O 1
ATOM 2515 N N . SER B 1 61 ? -6.102 33.656 -0.257 1 83.75 61 SER B N 1
ATOM 2516 C CA . SER B 1 61 ? -5.637 34.875 -0.902 1 83.75 61 SER B CA 1
ATOM 2517 C C . SER B 1 61 ? -6.789 35.594 -1.575 1 83.75 61 SER B C 1
ATOM 2519 O O . SER B 1 61 ? -7.629 35 -2.232 1 83.75 61 SER B O 1
ATOM 2521 N N . TYR B 1 62 ? -6.953 36.844 -1.189 1 80.75 62 TYR B N 1
ATOM 2522 C CA . TYR B 1 62 ? -7.977 37.688 -1.8 1 80.75 62 TYR B CA 1
ATOM 2523 C C . TYR B 1 62 ? -7.34 38.812 -2.627 1 80.75 62 TYR B C 1
ATOM 2525 O O . TYR B 1 62 ? -6.41 39.469 -2.17 1 80.75 62 TYR B O 1
ATOM 2533 N N . ILE B 1 63 ? -7.656 38.781 -3.906 1 79.81 63 ILE B N 1
ATOM 2534 C CA . ILE B 1 63 ? -7.184 39.844 -4.789 1 79.81 63 ILE B CA 1
ATOM 2535 C C . ILE B 1 63 ? -8.211 40.969 -4.844 1 79.81 63 ILE B C 1
ATOM 2537 O O . ILE B 1 63 ? -9.383 40.75 -5.152 1 79.81 63 ILE B O 1
ATOM 2541 N N . SER B 1 64 ? -7.852 42.062 -4.387 1 81.81 64 SER B N 1
ATOM 2542 C CA . SER B 1 64 ? -8.703 43.25 -4.523 1 81.81 64 SER B CA 1
ATOM 2543 C C . SER B 1 64 ? -8.148 44.219 -5.574 1 81.81 64 SER B C 1
ATOM 2545 O O . SER B 1 64 ? -6.934 44.406 -5.676 1 81.81 64 SER B O 1
ATOM 2547 N N . ILE B 1 65 ? -8.938 44.5 -6.543 1 82.88 65 ILE B N 1
ATOM 2548 C CA . ILE B 1 65 ? -8.578 45.469 -7.59 1 82.88 65 ILE B CA 1
ATOM 2549 C C . ILE B 1 65 ? -9.055 46.844 -7.203 1 82.88 65 ILE B C 1
ATOM 2551 O O . ILE B 1 65 ? -10.234 47.062 -6.906 1 82.88 65 ILE B O 1
ATOM 2555 N N . HIS B 1 66 ? -8.219 47.719 -6.961 1 81.88 66 HIS B N 1
ATOM 2556 C CA . HIS B 1 66 ? -8.586 49.094 -6.691 1 81.88 66 HIS B CA 1
ATOM 2557 C C . HIS B 1 66 ? -7.953 50.062 -7.707 1 81.88 66 HIS B C 1
ATOM 2559 O O . HIS B 1 66 ? -6.969 49.719 -8.359 1 81.88 66 HIS B O 1
ATOM 2565 N N . LYS B 1 67 ? -8.672 51.031 -8.117 1 81.69 67 LYS B N 1
ATOM 2566 C CA . LYS B 1 67 ? -8.156 52.062 -9 1 81.69 67 LYS B CA 1
ATOM 2567 C C . LYS B 1 67 ? -7.336 53.094 -8.227 1 81.69 67 LYS B C 1
ATOM 2569 O O . LYS B 1 67 ? -7.742 53.531 -7.148 1 81.69 67 LYS B O 1
ATOM 2574 N N . ASN B 1 68 ? -6.082 53.062 -8.719 1 76.62 68 ASN B N 1
ATOM 2575 C CA . ASN B 1 68 ? -5.297 54.125 -8.078 1 76.62 68 ASN B CA 1
ATOM 2576 C C . ASN B 1 68 ? -5.742 55.5 -8.539 1 76.62 68 ASN B C 1
ATOM 2578 O O . ASN B 1 68 ? -6.66 55.625 -9.352 1 76.62 68 ASN B O 1
ATOM 2582 N N . TYR B 1 69 ? -5.125 56.531 -7.992 1 80.56 69 TYR B N 1
ATOM 2583 C CA . TYR B 1 69 ? -5.488 57.906 -8.273 1 80.56 69 TYR B CA 1
ATOM 2584 C C . TYR B 1 69 ? -5.402 58.219 -9.766 1 80.56 69 TYR B C 1
ATOM 2586 O O . TYR B 1 69 ? -6.004 59.156 -10.25 1 80.56 69 TYR B O 1
ATOM 2594 N N . ARG B 1 70 ? -4.66 57.469 -10.5 1 87.25 70 ARG B N 1
ATOM 2595 C CA . ARG B 1 70 ? -4.523 57.688 -11.938 1 87.25 70 ARG B CA 1
ATOM 2596 C C . ARG B 1 70 ? -5.477 56.812 -12.719 1 87.25 70 ARG B C 1
ATOM 2598 O O . ARG B 1 70 ? -5.277 56.562 -13.914 1 87.25 70 ARG B O 1
ATOM 2605 N N . LEU B 1 71 ? -6.32 56.125 -12.062 1 80.31 71 LEU B N 1
ATOM 2606 C CA . LEU B 1 71 ? -7.379 55.281 -12.602 1 80.31 71 LEU B CA 1
ATOM 2607 C C . LEU B 1 71 ? -6.812 54 -13.148 1 80.31 71 LEU B C 1
ATOM 2609 O O . LEU B 1 71 ? -7.477 53.281 -13.914 1 80.31 71 LEU B O 1
ATOM 2613 N N . LYS B 1 72 ? -5.562 53.812 -12.836 1 85.88 72 LYS B N 1
ATOM 2614 C CA . LYS B 1 72 ? -4.969 52.531 -13.219 1 85.88 72 LYS B CA 1
ATOM 2615 C C . LYS B 1 72 ? -5.309 51.438 -12.203 1 85.88 72 LYS B C 1
ATOM 2617 O O . LYS B 1 72 ? -5.262 51.688 -11 1 85.88 72 LYS B O 1
ATOM 2622 N N . GLN B 1 73 ? -5.688 50.375 -12.781 1 84.31 73 GLN B N 1
ATOM 2623 C CA . GLN B 1 73 ? -6.047 49.219 -11.945 1 84.31 73 GLN B CA 1
ATOM 2624 C C . GLN B 1 73 ? -4.82 48.656 -11.25 1 84.31 73 GLN B C 1
ATOM 2626 O O . GLN B 1 73 ? -3.793 48.406 -11.883 1 84.31 73 GLN B O 1
ATOM 2631 N N . GLU B 1 74 ? -4.82 48.719 -9.875 1 84.44 74 GLU B N 1
ATOM 2632 C CA . GLU B 1 74 ? -3.795 48.062 -9.086 1 84.44 74 GLU B CA 1
ATOM 2633 C C . GLU B 1 74 ? -4.367 46.844 -8.352 1 84.44 74 GLU B C 1
ATOM 2635 O O . GLU B 1 74 ? -5.473 46.906 -7.809 1 84.44 74 GLU B O 1
ATOM 2640 N N . GLU B 1 75 ? -3.684 45.719 -8.484 1 83.31 75 GLU B N 1
ATOM 2641 C CA . GLU B 1 75 ? -4.059 44.5 -7.793 1 83.31 75 GLU B CA 1
ATOM 2642 C C . GLU B 1 75 ? -3.373 44.375 -6.438 1 83.31 75 GLU B C 1
ATOM 2644 O O . GLU B 1 75 ? -2.182 44.688 -6.312 1 83.31 75 GLU B O 1
ATOM 2649 N N . SER B 1 76 ? -4.227 44.406 -5.297 1 82.62 76 SER B N 1
ATOM 2650 C CA . SER B 1 76 ? -3.674 44.094 -3.979 1 82.62 76 SER B CA 1
ATOM 2651 C C . SER B 1 76 ? -4.043 42.688 -3.533 1 82.62 76 SER B C 1
ATOM 2653 O O . SER B 1 76 ? -5.191 42.281 -3.689 1 82.62 76 SER B O 1
ATOM 2655 N N . ARG B 1 77 ? -3.057 41.938 -3.172 1 79.75 77 ARG B N 1
ATOM 2656 C CA . ARG B 1 77 ? -3.287 40.594 -2.666 1 79.75 77 ARG B CA 1
ATOM 2657 C C . ARG B 1 77 ? -3.268 40.562 -1.142 1 79.75 77 ARG B C 1
ATOM 2659 O O . ARG B 1 77 ? -2.283 40.969 -0.523 1 79.75 77 ARG B O 1
ATOM 2666 N N . THR B 1 78 ? -4.414 40.344 -0.57 1 83.62 78 THR B N 1
ATOM 2667 C CA . THR B 1 78 ? -4.504 40.219 0.881 1 83.62 78 THR B CA 1
ATOM 2668 C C . THR B 1 78 ? -4.719 38.75 1.292 1 83.62 78 THR B C 1
ATOM 26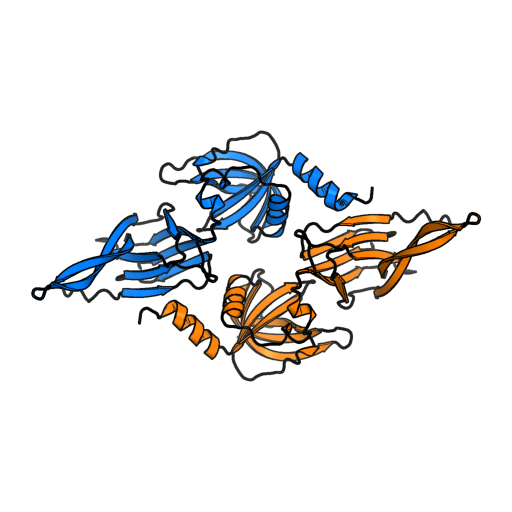70 O O . THR B 1 78 ? -5.406 38 0.596 1 83.62 78 THR B O 1
ATOM 2673 N N . LEU B 1 79 ? -4 38.406 2.443 1 86.31 79 LEU B N 1
ATOM 2674 C CA . LEU B 1 79 ? -4.164 37.062 3.002 1 86.31 79 LEU B CA 1
ATOM 2675 C C . LEU B 1 79 ? -5.137 37.062 4.176 1 86.31 79 LEU B C 1
ATOM 2677 O O . LEU B 1 79 ? -5.027 37.906 5.066 1 86.31 79 LEU B O 1
ATOM 2681 N N . LYS B 1 80 ? -6.215 36.406 4.012 1 90.88 80 LYS B N 1
ATOM 2682 C CA . LYS B 1 80 ? -7.203 36.281 5.082 1 90.88 80 LYS B CA 1
ATOM 2683 C C . LYS B 1 80 ? -7.168 34.875 5.691 1 90.88 80 LYS B C 1
ATOM 2685 O O . LYS B 1 80 ? -7.086 33.906 4.973 1 90.88 80 LYS B O 1
ATOM 2690 N N . LEU B 1 81 ? -7.23 34.844 7.02 1 93.56 81 LEU B N 1
ATOM 2691 C CA . LEU B 1 81 ? -7.266 33.562 7.742 1 93.56 81 LEU B CA 1
ATOM 2692 C C . LEU B 1 81 ? -8.688 33.219 8.188 1 93.56 81 LEU B C 1
ATOM 2694 O O . LEU B 1 81 ? -9.352 34.031 8.828 1 93.56 81 LEU B O 1
ATOM 2698 N N . ASN B 1 82 ? -9.164 32.125 7.801 1 95.12 82 ASN B N 1
ATOM 2699 C CA . ASN B 1 82 ? -10.438 31.625 8.281 1 95.12 82 ASN B CA 1
ATOM 2700 C C . ASN B 1 82 ? -10.234 30.547 9.344 1 95.12 82 ASN B C 1
ATOM 2702 O O . ASN B 1 82 ? -9.664 29.484 9.062 1 95.12 82 ASN B O 1
ATOM 2706 N N . HIS B 1 83 ? -10.758 30.781 10.477 1 96.44 83 HIS B N 1
ATOM 2707 C CA . HIS B 1 83 ? -10.594 29.859 11.602 1 96.44 83 HIS B CA 1
ATOM 2708 C C . HIS B 1 83 ? -11.305 28.547 11.336 1 96.44 83 HIS B C 1
ATOM 2710 O O . HIS B 1 83 ? -12.461 28.531 10.906 1 96.44 83 HIS B O 1
ATOM 2716 N N . VAL B 1 84 ? -10.57 27.484 11.656 1 95.69 84 VAL B N 1
ATOM 2717 C CA . VAL B 1 84 ? -11.148 26.156 11.461 1 95.69 84 VAL B CA 1
ATOM 2718 C C . VAL B 1 84 ? -11.461 25.531 12.82 1 95.69 84 VAL B C 1
ATOM 2720 O O . VAL B 1 84 ? -12.617 25.203 13.109 1 95.69 84 VAL B O 1
ATOM 2723 N N . LEU B 1 85 ? -10.422 25.406 13.656 1 94.75 85 LEU B N 1
ATOM 2724 C CA . LEU B 1 85 ? -10.656 24.844 14.977 1 94.75 85 LEU B CA 1
ATOM 2725 C C . LEU B 1 85 ? -9.516 25.172 15.922 1 94.75 85 LEU B C 1
ATOM 2727 O O . LEU B 1 85 ? -8.438 25.578 15.484 1 94.75 85 LEU B O 1
ATOM 2731 N N . THR B 1 86 ? -9.828 25.125 17.188 1 95.62 86 THR B N 1
ATOM 2732 C CA . THR B 1 86 ? -8.859 25.172 18.281 1 95.62 86 THR B CA 1
ATOM 2733 C C . THR B 1 86 ? -9.008 23.953 19.188 1 95.62 86 THR B C 1
ATOM 2735 O O . THR B 1 86 ? -10.125 23.531 19.5 1 95.62 86 THR B O 1
ATOM 2738 N N . SER B 1 87 ? -7.82 23.406 19.5 1 93.94 87 SER B N 1
ATOM 2739 C CA . SER B 1 87 ? -7.887 22.219 20.344 1 93.94 87 SER B CA 1
ATOM 2740 C C . SER B 1 87 ? -6.699 22.156 21.297 1 93.94 87 SER B C 1
ATOM 2742 O O . SER B 1 87 ? -5.609 22.625 20.969 1 93.94 87 SER B O 1
ATOM 2744 N N . SER B 1 88 ? -6.926 21.562 22.5 1 92.88 88 SER B N 1
ATOM 2745 C CA . SER B 1 88 ? -5.859 21.344 23.469 1 92.88 88 SER B CA 1
ATOM 2746 C C . SER B 1 88 ? -5.582 19.859 23.672 1 92.88 88 SER B C 1
ATOM 2748 O O . SER B 1 88 ? -4.82 19.484 24.562 1 92.88 88 SER B O 1
ATOM 2750 N N . ALA B 1 89 ? -6.18 19.062 22.953 1 93.81 89 ALA B N 1
ATOM 2751 C CA . ALA B 1 89 ? -6.012 17.609 22.984 1 93.81 89 ALA B CA 1
ATOM 2752 C C . ALA B 1 89 ? -6.156 17.016 21.578 1 93.81 89 ALA B C 1
ATOM 2754 O O . ALA B 1 89 ? -5.465 17.438 20.641 1 93.81 89 ALA B O 1
ATOM 2755 N N . ARG B 1 90 ? -6.906 16.094 21.406 1 92.81 90 ARG B N 1
ATOM 2756 C CA . ARG B 1 90 ? -7.18 15.555 20.078 1 92.81 90 ARG B CA 1
ATOM 2757 C C . ARG B 1 90 ? -8.352 16.281 19.422 1 92.81 90 ARG B C 1
ATOM 2759 O O . ARG B 1 90 ? -9.438 16.359 20 1 92.81 90 ARG B O 1
ATOM 2766 N N . SER B 1 91 ? -8.117 16.781 18.312 1 93.31 91 SER B N 1
ATOM 2767 C CA . SER B 1 91 ? -9.172 17.531 17.625 1 93.31 91 SER B CA 1
ATOM 2768 C C . SER B 1 91 ? -10.133 16.578 16.906 1 93.31 91 SER B C 1
ATOM 2770 O O . SER B 1 91 ? -9.82 15.406 16.703 1 93.31 91 SER B O 1
ATOM 2772 N N . SER B 1 92 ? -11.258 17.156 16.562 1 90 92 SER B N 1
ATOM 2773 C CA . SER B 1 92 ? -12.109 16.484 15.594 1 90 92 SER B CA 1
ATOM 2774 C C . SER B 1 92 ? -11.477 16.469 14.203 1 90 92 SER B C 1
ATOM 2776 O O . SER B 1 92 ? -10.617 17.297 13.906 1 90 92 SER B O 1
ATOM 2778 N N . GLU B 1 93 ? -11.898 15.531 13.438 1 92.06 93 GLU B N 1
ATOM 2779 C CA . GLU B 1 93 ? -11.453 15.492 12.047 1 92.06 93 GLU B CA 1
ATOM 2780 C C . GLU B 1 93 ? -12.047 16.656 11.258 1 92.06 93 GLU B C 1
ATOM 2782 O O . GLU B 1 93 ? -13.227 16.984 11.406 1 92.06 93 GLU B O 1
ATOM 2787 N N . PHE B 1 94 ? -11.258 17.359 10.523 1 92.88 94 PHE B N 1
ATOM 2788 C CA . PHE B 1 94 ? -11.75 18.359 9.586 1 92.88 94 PHE B CA 1
ATOM 2789 C C . PHE B 1 94 ? -11.156 18.141 8.203 1 92.88 94 PHE B C 1
ATOM 2791 O O . PHE B 1 94 ? -10.031 17.656 8.07 1 92.88 94 PHE B O 1
ATOM 2798 N N . CYS B 1 95 ? -11.945 18.516 7.188 1 92.06 95 CYS B N 1
ATOM 2799 C CA . CYS B 1 95 ? -11.516 18.25 5.82 1 92.06 95 CYS B CA 1
ATOM 2800 C C . CYS B 1 95 ? -11.625 19.5 4.957 1 92.06 95 CYS B C 1
ATOM 2802 O O . CYS B 1 95 ? -12.5 20.328 5.18 1 92.06 95 CYS B O 1
ATOM 2804 N N . VAL B 1 96 ? -10.703 19.609 4.055 1 92.5 96 VAL B N 1
ATOM 2805 C CA . VAL B 1 96 ? -10.703 20.672 3.059 1 92.5 96 VAL B CA 1
ATOM 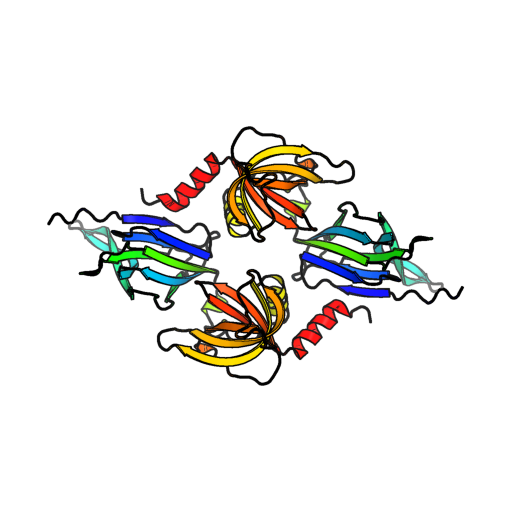2806 C C . VAL B 1 96 ? -10.562 20.078 1.66 1 92.5 96 VAL B C 1
ATOM 2808 O O . VAL B 1 96 ? -10.086 18.953 1.503 1 92.5 96 VAL B O 1
ATOM 2811 N N . SER B 1 97 ? -11.031 20.766 0.717 1 90 97 SER B N 1
ATOM 2812 C CA . SER B 1 97 ? -10.938 20.266 -0.648 1 90 97 SER B CA 1
ATOM 2813 C C . SER B 1 97 ? -10.492 21.359 -1.614 1 90 97 SER B C 1
ATOM 2815 O O . SER B 1 97 ? -10.586 22.547 -1.301 1 90 97 SER B O 1
ATOM 2817 N N . SER B 1 98 ? -9.93 20.922 -2.648 1 90.81 98 SER B N 1
ATOM 2818 C CA . SER B 1 98 ? -9.547 21.797 -3.764 1 90.81 98 SER B CA 1
ATOM 2819 C C . SER B 1 98 ? -10.086 21.25 -5.086 1 90.81 98 SER B C 1
ATOM 2821 O O . SER B 1 98 ? -9.719 20.156 -5.508 1 90.81 98 SER B O 1
ATOM 2823 N N . ASN B 1 99 ? -10.867 22.062 -5.77 1 85.75 99 ASN B N 1
ATOM 2824 C CA . ASN B 1 99 ? -11.492 21.656 -7.02 1 85.75 99 ASN B CA 1
ATOM 2825 C C . ASN B 1 99 ? -10.805 22.297 -8.227 1 85.75 99 ASN B C 1
ATOM 2827 O O . ASN B 1 99 ? -11.273 22.156 -9.359 1 85.75 99 ASN B O 1
ATOM 2831 N N . ASN B 1 100 ? -9.797 22.969 -8.031 1 85.06 100 ASN B N 1
ATOM 2832 C CA . ASN B 1 100 ? -9.078 23.625 -9.125 1 85.06 100 ASN B CA 1
ATOM 2833 C C . ASN B 1 100 ? -7.609 23.219 -9.148 1 85.06 100 ASN B C 1
ATOM 2835 O O . ASN B 1 100 ? -6.785 23.906 -9.758 1 85.06 100 ASN B O 1
ATOM 2839 N N . ALA B 1 101 ? -7.285 22.25 -8.445 1 84.62 101 ALA B N 1
ATOM 2840 C CA . ALA B 1 101 ? -5.941 21.672 -8.398 1 84.62 101 ALA B CA 1
ATOM 2841 C C . ALA B 1 101 ? -4.945 22.672 -7.801 1 84.62 101 ALA B C 1
ATOM 2843 O O . ALA B 1 101 ? -3.754 22.625 -8.117 1 84.62 101 ALA B O 1
ATOM 2844 N N . GLU B 1 102 ? -5.512 23.641 -7.004 1 89.69 102 GLU B N 1
ATOM 2845 C CA . GLU B 1 102 ? -4.645 24.594 -6.312 1 89.69 102 GLU B CA 1
ATOM 2846 C C . GLU B 1 102 ? -4.34 24.125 -4.891 1 89.69 102 GLU B C 1
ATOM 2848 O O . GLU B 1 102 ? -5.16 23.453 -4.262 1 89.69 102 GLU B O 1
ATOM 2853 N N . PRO B 1 103 ? -3.215 24.516 -4.43 1 92.31 103 PRO B N 1
ATOM 2854 C CA . PRO B 1 103 ? -2.877 24.109 -3.061 1 92.31 103 PRO B CA 1
ATOM 2855 C C . PRO B 1 103 ? -3.756 24.781 -2.014 1 92.31 103 PRO B C 1
ATOM 2857 O O . PRO B 1 103 ? -4.219 25.906 -2.225 1 92.31 103 PRO B O 1
ATOM 2860 N N . VAL B 1 104 ? -3.996 24.094 -1.01 1 94.44 104 VAL B N 1
ATOM 2861 C CA . VAL B 1 104 ? -4.645 24.656 0.172 1 94.44 104 VAL B CA 1
ATOM 2862 C C . VAL B 1 104 ? -3.594 25.031 1.209 1 94.44 104 VAL B C 1
ATOM 2864 O O . VAL B 1 104 ? -2.654 24.281 1.462 1 94.44 104 VAL B O 1
ATOM 2867 N N . LEU B 1 105 ? -3.771 26.219 1.767 1 95.12 105 LEU B N 1
ATOM 2868 C CA . LEU B 1 105 ? -2.811 26.688 2.754 1 95.12 105 LEU B CA 1
ATOM 2869 C C . LEU B 1 105 ? -3.418 26.688 4.152 1 95.12 105 LEU B C 1
ATOM 2871 O O . LEU B 1 105 ? -4.492 27.25 4.371 1 95.12 105 LEU B O 1
ATOM 2875 N N . LEU B 1 106 ? -2.719 26.031 5.039 1 96.56 106 LEU B N 1
ATOM 2876 C CA . LEU B 1 106 ? -3.141 26 6.434 1 96.56 106 LEU B CA 1
ATOM 2877 C C . LEU B 1 106 ? -2.141 26.734 7.32 1 96.56 106 LEU B C 1
ATOM 2879 O O . LEU B 1 106 ? -0.932 26.656 7.09 1 96.56 106 LEU B O 1
ATOM 2883 N N . TYR B 1 107 ? -2.672 27.422 8.195 1 96.44 107 TYR B N 1
ATOM 2884 C CA . TYR B 1 107 ? -1.889 28.109 9.219 1 96.44 107 TYR B CA 1
ATOM 2885 C C . TYR B 1 107 ? -2.102 27.469 10.586 1 96.44 107 TYR B C 1
ATOM 2887 O O . TYR B 1 107 ? -3.193 27.547 11.156 1 96.44 107 TYR B O 1
ATOM 2895 N N . ILE B 1 108 ? -1.052 26.891 11.125 1 96.31 108 ILE B N 1
ATOM 2896 C CA . ILE B 1 108 ? -1.119 26.156 12.391 1 96.31 108 ILE B CA 1
ATOM 2897 C C . ILE B 1 108 ? -0.349 26.906 13.469 1 96.31 108 ILE B C 1
ATOM 2899 O O . ILE B 1 108 ? 0.877 27.031 13.398 1 96.31 108 ILE B O 1
ATOM 2903 N N . GLU B 1 109 ? -1.109 27.297 14.484 1 96.38 109 GLU B N 1
ATOM 2904 C CA . GLU B 1 109 ? -0.506 28.125 15.523 1 96.38 109 GLU B CA 1
ATOM 2905 C C . GLU B 1 109 ? -0.427 27.391 16.859 1 96.38 109 GLU B C 1
ATOM 2907 O O . GLU B 1 109 ? -1.401 26.766 17.281 1 96.38 109 GLU B O 1
ATOM 2912 N N . ALA B 1 110 ? 0.743 27.484 17.391 1 95.31 110 ALA B N 1
ATOM 2913 C CA . ALA B 1 110 ? 0.925 26.984 18.75 1 95.31 110 ALA B CA 1
ATOM 2914 C C . ALA B 1 110 ? 0.633 28.078 19.766 1 95.31 110 ALA B C 1
ATOM 2916 O O . ALA B 1 110 ? 1.295 29.125 19.781 1 95.31 110 ALA B O 1
ATOM 2917 N N . VAL B 1 111 ? -0.303 27.781 20.656 1 95 111 VAL B N 1
ATOM 2918 C CA . VAL B 1 111 ? -0.696 28.781 21.641 1 95 111 VAL B CA 1
ATOM 2919 C C . VAL B 1 111 ? -0.474 28.219 23.047 1 95 111 VAL B C 1
ATOM 2921 O O . VAL B 1 111 ? -1.164 27.297 23.484 1 95 111 VAL B O 1
ATOM 2924 N N . ARG B 1 112 ? 0.35 28.812 23.766 1 92.69 112 ARG B N 1
ATOM 2925 C CA . ARG B 1 112 ? 0.687 28.344 25.094 1 92.69 112 ARG B CA 1
ATOM 2926 C C . ARG B 1 112 ? -0.512 28.453 26.031 1 92.69 112 ARG B C 1
ATOM 2928 O O . ARG B 1 112 ? -1.281 29.406 25.953 1 92.69 112 ARG B O 1
ATOM 2935 N N . ILE B 1 113 ? -0.562 27.453 26.859 1 91.31 113 ILE B N 1
ATOM 2936 C CA . ILE B 1 113 ? -1.583 27.453 27.891 1 91.31 113 ILE B CA 1
ATOM 2937 C C . ILE B 1 113 ? -0.99 27.969 29.203 1 91.31 113 ILE B C 1
ATOM 2939 O O . ILE B 1 113 ? -0.019 27.406 29.719 1 91.31 113 ILE B O 1
ATOM 2943 N N . PRO B 1 114 ? -1.66 28.984 29.719 1 89.81 114 PRO B N 1
ATOM 2944 C CA . PRO B 1 114 ? -1.128 29.5 30.984 1 89.81 114 PRO B CA 1
ATOM 2945 C C . PRO B 1 114 ? -1.02 28.438 32.062 1 89.81 114 PRO B C 1
ATOM 2947 O O . PRO B 1 114 ? -1.94 27.641 32.25 1 89.81 114 PRO B O 1
ATOM 2950 N N . GLY B 1 115 ? 0.091 28.312 32.781 1 90.19 115 GLY B N 1
ATOM 2951 C CA . GLY B 1 115 ? 0.256 27.422 33.906 1 90.19 115 GLY B CA 1
ATOM 2952 C C . GLY B 1 115 ? 0.782 26.047 33.531 1 90.19 115 GLY B C 1
ATOM 2953 O O . GLY B 1 115 ? 1.139 25.25 34.375 1 90.19 115 GLY B O 1
ATOM 2954 N N . ILE B 1 116 ? 0.749 25.766 32.281 1 84.5 116 ILE B N 1
ATOM 2955 C CA . ILE B 1 116 ? 1.227 24.469 31.828 1 84.5 116 ILE B CA 1
ATOM 2956 C C . ILE B 1 116 ? 2.721 24.531 31.531 1 84.5 116 ILE B C 1
ATOM 2958 O O . ILE B 1 116 ? 3.17 25.422 30.797 1 84.5 116 ILE B O 1
ATOM 2962 N N . THR B 1 117 ? 3.605 23.641 32.156 1 86.81 117 THR B N 1
ATOM 2963 C CA . THR B 1 117 ? 5.055 23.703 32.031 1 86.81 117 THR B CA 1
ATOM 2964 C C . THR B 1 117 ? 5.574 22.5 31.219 1 86.81 117 THR B C 1
ATOM 2966 O O . THR B 1 117 ? 6.762 22.438 30.906 1 86.81 117 THR B O 1
ATOM 2969 N N . GLY B 1 118 ? 4.785 21.594 30.906 1 91.62 118 GLY B N 1
ATOM 2970 C CA . GLY B 1 118 ? 5.254 20.438 30.141 1 91.62 118 GLY B CA 1
ATOM 2971 C C . GLY B 1 118 ? 5.797 20.797 28.781 1 91.62 118 GLY B C 1
ATOM 2972 O O . GLY B 1 118 ? 5.617 21.922 28.312 1 91.62 118 GLY B O 1
ATOM 2973 N N . VAL B 1 119 ? 6.535 19.953 28.141 1 93.38 119 VAL B N 1
ATOM 2974 C CA . VAL B 1 119 ? 7.082 20.156 26.797 1 93.38 119 VAL B CA 1
ATOM 2975 C C . VAL B 1 119 ? 5.949 20.156 25.781 1 93.38 119 VAL B C 1
ATOM 2977 O O . VAL B 1 119 ? 5.207 19.172 25.672 1 93.38 119 VAL B O 1
ATOM 2980 N N . PRO B 1 120 ? 5.766 21.234 25.078 1 94.62 120 PRO B N 1
ATOM 2981 C CA . PRO B 1 120 ? 4.707 21.266 24.062 1 94.62 120 PRO B CA 1
ATOM 2982 C C . PRO B 1 120 ? 4.969 20.312 22.906 1 94.62 120 PRO B C 1
ATOM 2984 O O . PRO B 1 120 ? 6.109 20.203 22.438 1 94.62 120 PRO B O 1
ATOM 2987 N N . LYS B 1 121 ? 3.932 19.578 22.5 1 95.19 121 LYS B N 1
ATOM 2988 C CA . LYS B 1 121 ? 4.023 18.672 21.375 1 95.19 121 LYS B CA 1
ATOM 2989 C C . LYS B 1 121 ? 2.729 18.656 20.562 1 95.19 121 LYS B C 1
ATOM 2991 O O . LYS B 1 121 ? 1.636 18.609 21.125 1 95.19 121 LYS B O 1
ATOM 2996 N N . ILE B 1 122 ? 2.881 18.781 19.266 1 95.69 122 ILE B N 1
ATOM 2997 C CA . ILE B 1 122 ? 1.723 18.703 18.391 1 95.69 122 ILE B CA 1
ATOM 2998 C C . ILE B 1 122 ? 1.938 17.609 17.344 1 95.69 122 ILE B C 1
ATOM 3000 O O . ILE B 1 122 ? 2.99 17.547 16.703 1 95.69 122 ILE B O 1
ATOM 3004 N N . LEU B 1 123 ? 1.023 16.703 17.266 1 96 123 LEU B N 1
ATOM 3005 C CA . LEU B 1 123 ? 0.938 15.766 16.156 1 96 123 LEU B CA 1
ATOM 3006 C C . LEU B 1 123 ? -0.157 16.172 15.18 1 96 123 LEU B C 1
ATOM 3008 O O . LEU B 1 123 ? -1.298 16.422 15.586 1 96 123 LEU B O 1
ATOM 3012 N N . PHE B 1 124 ? 0.197 16.344 13.969 1 95.94 124 PHE B N 1
ATOM 3013 C CA . PHE B 1 124 ? -0.752 16.719 12.93 1 95.94 124 PHE B CA 1
ATOM 3014 C C . PHE B 1 124 ? -0.868 15.617 11.875 1 95.94 124 PHE B C 1
ATOM 3016 O O . PHE B 1 124 ? 0.007 15.477 11.023 1 95.94 124 PHE B O 1
ATOM 3023 N N . HIS B 1 125 ? -1.979 14.867 11.961 1 96.25 125 HIS B N 1
ATOM 3024 C CA . HIS B 1 125 ? -2.223 13.766 11.031 1 96.25 125 HIS B CA 1
ATOM 3025 C C . HIS B 1 125 ? -2.943 14.258 9.773 1 96.25 125 HIS B C 1
ATOM 3027 O O . HIS B 1 125 ? -3.854 15.086 9.859 1 96.25 125 HIS B O 1
ATOM 3033 N N . TYR B 1 126 ? -2.533 13.742 8.672 1 96.06 126 TYR B N 1
ATOM 3034 C CA . TYR B 1 126 ? -3.174 14.172 7.434 1 96.06 126 TYR B CA 1
ATOM 3035 C C . TYR B 1 126 ? -3.393 12.984 6.5 1 96.06 126 TYR B C 1
ATOM 3037 O O . TYR B 1 126 ? -2.662 11.992 6.559 1 96.06 126 TYR B O 1
ATOM 3045 N N . ASP B 1 127 ? -4.395 13.102 5.688 1 94.88 127 ASP B N 1
ATOM 3046 C CA . ASP B 1 127 ? -4.762 12.117 4.676 1 94.88 127 ASP B CA 1
ATOM 3047 C C . ASP B 1 127 ? -5.367 12.789 3.447 1 94.88 127 ASP B C 1
ATOM 3049 O O . ASP B 1 127 ? -6.441 13.383 3.525 1 94.88 127 ASP B O 1
ATOM 3053 N N . LEU B 1 128 ? -4.633 12.664 2.328 1 93.69 128 LEU B N 1
ATOM 3054 C CA . LEU B 1 128 ? -5.09 13.266 1.082 1 93.69 128 LEU B CA 1
ATOM 3055 C C . LEU B 1 128 ? -5.609 12.211 0.118 1 93.69 128 LEU B C 1
ATOM 3057 O O . LEU B 1 128 ? -5.031 11.125 0.011 1 93.69 128 LEU B O 1
ATOM 3061 N N . GLU B 1 129 ? -6.676 12.578 -0.56 1 88.69 129 GLU B N 1
ATOM 3062 C CA . GLU B 1 129 ? -7.23 11.688 -1.579 1 88.69 129 GLU B CA 1
ATOM 3063 C C . GLU B 1 129 ? -7.637 12.469 -2.826 1 88.69 129 GLU B C 1
ATOM 3065 O O . GLU B 1 129 ? -8.234 13.547 -2.725 1 88.69 129 GLU B O 1
ATOM 3070 N N . LYS B 1 130 ? -7.27 11.859 -3.891 1 85.12 130 LYS B N 1
ATOM 3071 C CA . LYS B 1 130 ? -7.734 12.453 -5.141 1 85.12 130 LYS B CA 1
ATOM 3072 C C . LYS B 1 130 ? -9.242 12.273 -5.305 1 85.12 130 LYS B C 1
ATOM 3074 O O . LYS B 1 130 ? -9.789 11.219 -4.977 1 85.12 130 LYS B O 1
ATOM 3079 N N . VAL B 1 131 ? -9.82 13.328 -5.668 1 80.31 131 VAL B N 1
ATOM 3080 C CA . VAL B 1 131 ? -11.273 13.273 -5.824 1 80.31 131 VAL B CA 1
ATOM 3081 C C . VAL B 1 131 ? -11.641 13.391 -7.301 1 80.31 131 VAL B C 1
ATOM 3083 O O . VAL B 1 131 ? -11.133 14.266 -8.008 1 80.31 131 VAL B O 1
ATOM 3086 N N . ASP B 1 132 ? -12.336 12.289 -7.703 1 72.94 132 ASP B N 1
ATOM 3087 C CA . ASP B 1 132 ? -12.867 12.414 -9.055 1 72.94 132 ASP B CA 1
ATOM 3088 C C . ASP B 1 132 ? -14.086 13.344 -9.086 1 72.94 132 ASP B C 1
ATOM 3090 O O . ASP B 1 132 ? -14.758 13.516 -8.07 1 72.94 132 ASP B O 1
ATOM 3094 N N . THR B 1 133 ? -14.281 13.891 -10.125 1 63.47 133 THR B N 1
ATOM 3095 C CA . THR B 1 133 ? -15.367 14.836 -10.344 1 63.47 133 THR B CA 1
ATOM 3096 C C . THR B 1 133 ? -16.703 14.242 -9.883 1 63.47 133 THR B C 1
ATOM 3098 O O . THR B 1 133 ? -17.531 14.953 -9.305 1 63.47 133 THR B O 1
ATOM 3101 N N . HIS B 1 134 ? -16.797 12.922 -9.992 1 62.97 134 HIS B N 1
ATOM 3102 C CA . HIS B 1 134 ? -18.078 12.297 -9.664 1 62.97 134 HIS B CA 1
ATOM 3103 C C . HIS B 1 134 ? -18.312 12.258 -8.156 1 62.97 134 HIS B C 1
ATOM 3105 O O . HIS B 1 134 ? -19.438 12.43 -7.691 1 62.97 134 HIS B O 1
ATOM 3111 N N . SER B 1 135 ? -17.234 11.977 -7.449 1 61.69 135 SER B N 1
ATOM 3112 C CA . SER B 1 135 ? -17.344 11.906 -5.996 1 61.69 135 SER B CA 1
ATOM 3113 C C . SER B 1 135 ? -17.672 13.266 -5.395 1 61.69 135 SER B C 1
ATOM 3115 O O . SER B 1 135 ? -18.312 13.352 -4.348 1 61.69 135 SER B O 1
ATOM 3117 N N . LEU B 1 136 ? -17.219 14.188 -6.168 1 61.28 136 LEU B N 1
ATOM 3118 C CA . LEU B 1 136 ? -17.5 15.539 -5.711 1 61.28 136 LEU B CA 1
ATOM 3119 C C . LEU B 1 136 ? -18.984 15.875 -5.875 1 61.28 136 LEU B C 1
ATOM 3121 O O . LEU B 1 136 ? -19.516 16.688 -5.129 1 61.28 136 LEU B O 1
ATOM 3125 N N . LEU B 1 137 ? -19.547 15.055 -6.723 1 63.03 137 LEU B N 1
ATOM 3126 C CA . LEU B 1 137 ? -20.922 15.398 -7.07 1 63.03 137 LEU B CA 1
ATOM 3127 C C . LEU B 1 137 ? -21.906 14.68 -6.152 1 63.03 137 LEU B C 1
ATOM 3129 O O . LEU B 1 137 ? -23.016 15.18 -5.914 1 63.03 137 LEU B O 1
ATOM 3133 N N . ASP B 1 138 ? -21.547 13.469 -5.594 1 73.56 138 ASP B N 1
ATOM 3134 C CA . ASP B 1 138 ? -22.453 12.734 -4.719 1 73.56 138 ASP B CA 1
ATOM 3135 C C . ASP B 1 138 ? -21.797 12.438 -3.371 1 73.56 138 ASP B C 1
ATOM 3137 O O . ASP B 1 138 ? -21 11.508 -3.26 1 73.56 138 ASP B O 1
ATOM 3141 N N . PRO B 1 139 ? -22.281 13.172 -2.4 1 71.62 139 PRO B N 1
ATOM 3142 C CA . PRO B 1 139 ? -21.688 12.992 -1.071 1 71.62 139 PRO B CA 1
ATOM 3143 C C . PRO B 1 139 ? -21.938 11.594 -0.502 1 71.62 139 PRO B C 1
ATOM 3145 O O . PRO B 1 139 ? -21.234 11.164 0.415 1 71.62 139 PRO B O 1
ATOM 3148 N N . MET B 1 140 ? -22.938 10.891 -1.114 1 78.12 140 MET B N 1
ATOM 3149 C CA . MET B 1 140 ? -23.281 9.586 -0.562 1 78.12 140 MET B CA 1
ATOM 3150 C C . MET B 1 140 ? -22.562 8.469 -1.317 1 78.12 140 MET B C 1
ATOM 3152 O O . MET B 1 140 ? -22.734 7.289 -0.994 1 78.12 140 MET B O 1
ATOM 3156 N N . ASN B 1 141 ? -21.781 8.844 -2.174 1 77.94 141 ASN B N 1
ATOM 3157 C CA . ASN B 1 141 ? -21.078 7.852 -2.982 1 77.94 141 ASN B CA 1
ATOM 3158 C C . ASN B 1 141 ? -20.203 6.949 -2.123 1 77.94 141 ASN B C 1
ATOM 3160 O O . ASN B 1 141 ? -20.062 5.758 -2.404 1 77.94 141 ASN B O 1
ATOM 3164 N N . ASP B 1 142 ? -19.75 7.504 -1.107 1 76.69 142 ASP B N 1
ATOM 3165 C CA . ASP B 1 142 ? -18.859 6.746 -0.237 1 76.69 142 ASP B CA 1
ATOM 3166 C C . ASP B 1 142 ? -19.641 5.762 0.63 1 76.69 142 ASP B C 1
ATOM 3168 O O . ASP B 1 142 ? -19.047 4.879 1.256 1 76.69 142 ASP B O 1
ATOM 3172 N N . CYS B 1 143 ? -20.906 5.855 0.581 1 86.44 143 CYS B N 1
ATOM 3173 C CA . CYS B 1 143 ? -21.703 5.004 1.452 1 86.44 143 CYS B CA 1
ATOM 3174 C C . CYS B 1 143 ? -22.297 3.83 0.678 1 86.44 143 CYS B C 1
ATOM 3176 O O . CYS B 1 143 ? -22.875 2.918 1.271 1 86.44 143 CYS B O 1
ATOM 3178 N N . ARG B 1 144 ? -22.156 3.885 -0.589 1 87.31 144 ARG B N 1
ATOM 3179 C CA . ARG B 1 144 ? -22.672 2.781 -1.393 1 87.31 144 ARG B CA 1
ATOM 3180 C C . ARG B 1 144 ? -21.859 1.511 -1.163 1 87.31 144 ARG B C 1
ATOM 3182 O O . ARG B 1 144 ? -20.672 1.578 -0.828 1 87.31 144 ARG B O 1
ATOM 3189 N N . PRO B 1 145 ? -22.594 0.334 -1.306 1 89.06 145 PRO B N 1
ATOM 3190 C CA . PRO B 1 145 ? -21.828 -0.907 -1.219 1 89.06 145 PRO B CA 1
ATOM 3191 C C . PRO B 1 145 ? -20.719 -0.991 -2.271 1 89.06 145 PRO B C 1
ATOM 3193 O O . PRO B 1 145 ? -20.875 -0.465 -3.377 1 89.06 145 PRO B O 1
ATOM 3196 N N . CYS B 1 146 ? -19.688 -1.639 -1.906 1 92.88 146 CYS B N 1
ATOM 3197 C CA . CYS B 1 146 ? -18.578 -1.821 -2.846 1 92.88 146 CYS B CA 1
ATOM 3198 C C . CYS B 1 146 ? -19 -2.721 -4.004 1 92.88 146 CYS B C 1
ATOM 3200 O O . CYS B 1 146 ? -19.688 -3.727 -3.799 1 92.88 146 CYS B O 1
ATOM 3202 N N . THR B 1 147 ? -18.609 -2.229 -5.176 1 90.75 147 THR B N 1
ATOM 3203 C CA . THR B 1 147 ? -18.719 -3.133 -6.316 1 90.75 147 THR B CA 1
ATOM 3204 C C . THR B 1 147 ? -17.75 -4.305 -6.18 1 90.75 147 THR B C 1
ATOM 3206 O O . THR B 1 147 ? -16.875 -4.293 -5.316 1 90.75 147 THR B O 1
ATOM 3209 N N . LYS B 1 148 ? -17.969 -5.309 -7.023 1 89.19 148 LYS B N 1
ATOM 3210 C CA . LYS B 1 148 ? -17.062 -6.457 -7.02 1 89.19 148 LYS B CA 1
ATOM 3211 C C . LYS B 1 148 ? -15.617 -6.016 -7.207 1 89.19 148 LYS B C 1
ATOM 3213 O O . LYS B 1 148 ? -14.727 -6.461 -6.477 1 89.19 148 LYS B O 1
ATOM 3218 N N . GLU B 1 149 ? -15.43 -5.098 -8.156 1 88.38 149 GLU B N 1
ATOM 3219 C CA . GLU B 1 149 ? -14.086 -4.621 -8.469 1 88.38 149 GLU B CA 1
ATOM 3220 C C . GLU B 1 149 ? -13.492 -3.846 -7.289 1 88.38 149 GLU B C 1
ATOM 3222 O O . GLU B 1 149 ? -12.32 -4.023 -6.949 1 88.38 149 GLU B O 1
ATOM 3227 N N . GLU B 1 150 ? -14.297 -3.031 -6.684 1 91.25 150 GLU B N 1
ATOM 3228 C CA . GLU B 1 150 ? -13.844 -2.254 -5.535 1 91.25 150 GLU B CA 1
ATOM 3229 C C . GLU B 1 150 ? -13.492 -3.158 -4.355 1 91.25 150 GLU B C 1
ATOM 3231 O O . GLU B 1 150 ? -12.523 -2.914 -3.645 1 91.25 150 GLU B O 1
ATOM 3236 N N . LEU B 1 151 ? -14.289 -4.145 -4.188 1 93.19 151 LEU B N 1
ATOM 3237 C CA . LEU B 1 151 ? -14.078 -5.086 -3.092 1 93.19 151 LEU B CA 1
ATOM 3238 C C . LEU B 1 151 ? -12.781 -5.863 -3.285 1 93.19 151 LEU B C 1
ATOM 3240 O O . LEU B 1 151 ? -12 -6.012 -2.346 1 93.19 151 LEU B O 1
ATOM 3244 N N . LEU B 1 152 ? -12.555 -6.332 -4.48 1 90.38 152 LEU B N 1
ATOM 3245 C CA . LEU B 1 152 ? -11.328 -7.074 -4.777 1 90.38 152 LEU B CA 1
ATOM 3246 C C . LEU B 1 152 ? -10.102 -6.188 -4.605 1 90.38 152 LEU B C 1
ATOM 3248 O O . LEU B 1 152 ? -9.102 -6.613 -4.031 1 90.38 152 LEU B O 1
ATOM 3252 N N . ASP B 1 153 ? -10.273 -4.984 -5.082 1 91.12 153 ASP B N 1
ATOM 3253 C CA . ASP B 1 153 ? -9.188 -4.027 -4.906 1 91.12 153 ASP B CA 1
ATOM 3254 C C . ASP B 1 153 ? -8.914 -3.771 -3.428 1 91.12 153 ASP B C 1
ATOM 3256 O O . ASP B 1 153 ? -7.754 -3.758 -2.998 1 91.12 153 ASP B O 1
ATOM 3260 N N . SER B 1 154 ? -9.961 -3.576 -2.74 1 93.44 154 SER B N 1
ATOM 3261 C CA . SER B 1 154 ? -9.836 -3.342 -1.306 1 93.44 154 SER B CA 1
ATOM 3262 C C . SER B 1 154 ? -9.242 -4.555 -0.598 1 93.44 154 SER B C 1
ATOM 3264 O O . SER B 1 154 ? -8.383 -4.406 0.272 1 93.44 154 SER B O 1
ATOM 3266 N N . TYR B 1 155 ? -9.602 -5.73 -0.954 1 93.56 155 TYR B N 1
ATOM 3267 C CA . TYR B 1 155 ? -9.109 -6.973 -0.372 1 93.56 155 TYR B CA 1
ATOM 3268 C C . TYR B 1 155 ? -7.598 -7.09 -0.531 1 93.56 155 TYR B C 1
ATOM 3270 O O . TYR B 1 155 ? -6.906 -7.551 0.378 1 93.56 155 TYR B O 1
ATOM 3278 N N . CYS B 1 156 ? -7.113 -6.555 -1.553 1 91.94 156 CYS B N 1
ATOM 3279 C CA . CYS B 1 156 ? -5.711 -6.777 -1.879 1 91.94 156 CYS B CA 1
ATOM 3280 C C . CYS B 1 156 ? -4.855 -5.594 -1.434 1 91.94 156 CYS B C 1
ATOM 3282 O O . CYS B 1 156 ? -3.639 -5.727 -1.277 1 91.94 156 CYS B O 1
ATOM 3284 N N . SER B 1 157 ? -5.434 -4.41 -1.203 1 91.56 157 SER B N 1
ATOM 3285 C CA . SER B 1 157 ? -4.594 -3.227 -1.061 1 91.56 157 SER B CA 1
ATOM 3286 C C . SER B 1 157 ? -4.797 -2.564 0.298 1 91.56 157 SER B C 1
ATOM 3288 O O . SER B 1 157 ? -4.008 -1.707 0.701 1 91.56 157 SER B O 1
ATOM 3290 N N . MET B 1 158 ? -5.758 -2.996 1.095 1 94.06 158 MET B N 1
ATOM 3291 C CA . MET B 1 158 ? -6.094 -2.275 2.32 1 94.06 158 MET B CA 1
ATOM 3292 C C . MET B 1 158 ? -5.215 -2.732 3.479 1 94.06 158 MET B C 1
ATOM 3294 O O . MET B 1 158 ? -4.484 -3.719 3.357 1 94.06 158 MET B O 1
ATOM 3298 N N . ASP B 1 159 ? -5.34 -1.977 4.535 1 94 159 ASP B N 1
ATOM 3299 C CA . ASP B 1 159 ? -4.457 -2.227 5.672 1 94 159 ASP B CA 1
ATOM 3300 C C . ASP B 1 159 ? -4.977 -3.381 6.527 1 94 159 ASP B C 1
ATOM 3302 O O . ASP B 1 159 ? -4.215 -4 7.273 1 94 159 ASP B O 1
ATOM 3306 N N . PHE B 1 160 ? -6.238 -3.592 6.379 1 95.75 160 PHE B N 1
ATOM 3307 C CA . PHE B 1 160 ? -6.762 -4.746 7.098 1 95.75 160 PHE B CA 1
ATOM 3308 C C . PHE B 1 160 ? -7.887 -5.406 6.309 1 95.75 160 PHE B C 1
ATOM 3310 O O . PHE B 1 160 ? -8.617 -4.734 5.574 1 95.75 160 PHE B O 1
ATOM 3317 N N . VAL B 1 161 ? -7.977 -6.66 6.453 1 96.19 161 VAL B N 1
ATOM 3318 C CA . VAL B 1 161 ? -9.023 -7.516 5.914 1 96.19 161 VAL B CA 1
ATOM 3319 C C . VAL B 1 161 ? -9.445 -8.547 6.961 1 96.19 161 VAL B C 1
ATOM 3321 O O . VAL B 1 161 ? -8.641 -9.398 7.352 1 96.19 161 VAL B O 1
ATOM 3324 N N . VAL B 1 162 ? -10.695 -8.461 7.387 1 95.88 162 VAL B N 1
ATOM 3325 C CA . VAL B 1 162 ? -11.133 -9.352 8.461 1 95.88 162 VAL B CA 1
ATOM 3326 C C . VAL B 1 162 ? -12.539 -9.859 8.172 1 95.88 162 VAL B C 1
ATOM 3328 O O . VAL B 1 162 ? -13.289 -9.242 7.406 1 95.88 162 VAL B O 1
ATOM 3331 N N . ILE B 1 163 ? -12.828 -10.977 8.766 1 95.56 163 ILE B N 1
ATOM 3332 C CA . ILE B 1 163 ? -14.188 -11.492 8.805 1 95.56 163 ILE B CA 1
ATOM 3333 C C . ILE B 1 163 ? -14.75 -11.367 10.219 1 95.56 163 ILE B C 1
ATOM 3335 O O . ILE B 1 163 ? -14.094 -11.75 11.195 1 95.56 163 ILE B O 1
ATOM 3339 N N . GLY B 1 164 ? -15.859 -10.734 10.227 1 93.88 164 GLY B N 1
ATOM 3340 C CA . GLY B 1 164 ? -16.453 -10.562 11.539 1 93.88 164 GLY B CA 1
ATOM 3341 C C . GLY B 1 164 ? -17.812 -9.898 11.492 1 93.88 164 GLY B C 1
ATOM 3342 O O . GLY B 1 164 ? -18.484 -9.922 10.461 1 93.88 164 GLY B O 1
ATOM 3343 N N . ASN B 1 165 ? -18.25 -9.445 12.703 1 91.5 165 ASN B N 1
ATOM 3344 C CA . ASN B 1 165 ? -19.547 -8.781 12.82 1 91.5 165 ASN B CA 1
ATOM 3345 C C . ASN B 1 165 ? -19.422 -7.41 13.477 1 91.5 165 ASN B C 1
ATOM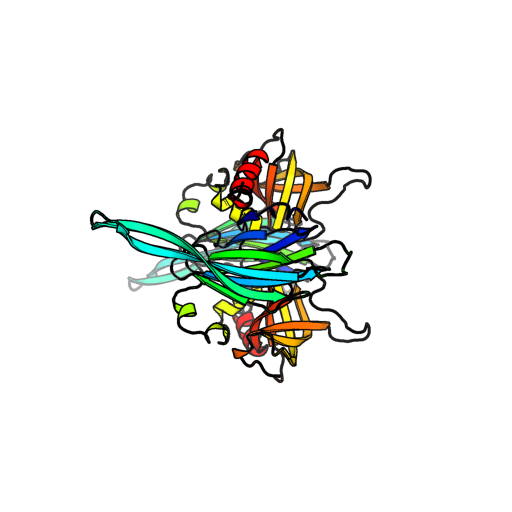 3347 O O . ASN B 1 165 ? -18.469 -7.16 14.219 1 91.5 165 ASN B O 1
ATOM 3351 N N . LEU B 1 166 ? -20.422 -6.66 13.094 1 87.88 166 LEU B N 1
ATOM 3352 C CA . LEU B 1 166 ? -20.516 -5.336 13.695 1 87.88 166 LEU B CA 1
ATOM 3353 C C . LEU B 1 166 ? -21.281 -5.383 15 1 87.88 166 LEU B C 1
ATOM 3355 O O . LEU B 1 166 ? -22.469 -5.734 15.016 1 87.88 166 LEU B O 1
ATOM 3359 N N . MET B 1 167 ? -20.672 -5.078 16.141 1 81.75 167 MET B N 1
ATOM 3360 C CA . MET B 1 167 ? -21.312 -5.242 17.453 1 81.75 167 MET B CA 1
ATOM 3361 C C . MET B 1 167 ? -21.984 -3.951 17.891 1 81.75 167 MET B C 1
ATOM 3363 O O . MET B 1 167 ? -23.141 -3.967 18.328 1 81.75 167 MET B O 1
ATOM 3367 N N . GLU B 1 168 ? -21.109 -2.912 18.031 1 83.81 168 GLU B N 1
ATOM 3368 C CA . GLU B 1 168 ? -21.609 -1.66 18.578 1 83.81 168 GLU B CA 1
ATOM 3369 C C . GLU B 1 168 ? -21.188 -0.467 17.734 1 83.81 168 GLU B C 1
ATOM 3371 O O . GLU B 1 168 ? -20.047 -0.405 17.281 1 83.81 168 GLU B O 1
ATOM 3376 N N . VAL B 1 169 ? -22.188 0.303 17.547 1 82.69 169 VAL B N 1
ATOM 3377 C CA . VAL B 1 169 ? -21.922 1.554 16.844 1 82.69 169 VAL B CA 1
ATOM 3378 C C . VAL B 1 169 ? -22.125 2.732 17.781 1 82.69 169 VAL B C 1
ATOM 3380 O O . VAL B 1 169 ? -23.172 2.85 18.422 1 82.69 169 VAL B O 1
ATOM 3383 N N . SER B 1 170 ? -21.047 3.393 17.953 1 84.25 170 SER B N 1
ATOM 3384 C CA . SER B 1 170 ? -21.141 4.578 18.797 1 84.25 170 SER B CA 1
ATOM 3385 C C . SER B 1 170 ? -20.891 5.848 18 1 84.25 170 SER B C 1
ATOM 3387 O O . SER B 1 170 ? -20 5.879 17.125 1 84.25 170 SER B O 1
ATOM 3389 N N . GLU B 1 171 ? -21.703 6.797 18.25 1 78.12 171 GLU B N 1
ATOM 3390 C CA . GLU B 1 171 ? -21.547 8.07 17.562 1 78.12 171 GLU B CA 1
ATOM 3391 C C . GLU B 1 171 ? -20.844 9.102 18.438 1 78.12 171 GLU B C 1
ATOM 3393 O O . GLU B 1 171 ? -21.062 9.141 19.656 1 78.12 171 GLU B O 1
ATOM 3398 N N . ASN B 1 172 ? -19.797 9.57 17.844 1 70.62 172 ASN B N 1
ATOM 3399 C CA . ASN B 1 172 ? -19.219 10.758 18.453 1 70.62 172 ASN B CA 1
ATOM 3400 C C . ASN B 1 172 ? -19.812 12.039 17.875 1 70.62 172 ASN B C 1
ATOM 3402 O O . ASN B 1 172 ? -19.625 12.328 16.688 1 70.62 172 ASN B O 1
ATOM 3406 N N . PRO B 1 173 ? -20.516 12.836 18.672 1 67.19 173 PRO B N 1
ATOM 3407 C CA . PRO B 1 173 ? -21.219 14.023 18.156 1 67.19 173 PRO B CA 1
ATOM 3408 C C . PRO B 1 173 ? -20.266 15.062 17.578 1 67.19 173 PRO B C 1
ATOM 3410 O O . PRO B 1 173 ? -20.656 15.859 16.734 1 67.19 173 PRO B O 1
ATOM 3413 N N . THR B 1 174 ? -19.109 15.039 18.031 1 68.19 174 THR B N 1
ATOM 3414 C CA . THR B 1 174 ? -18.203 16.109 17.625 1 68.19 174 THR B CA 1
ATOM 3415 C C . THR B 1 174 ? -17.453 15.711 16.359 1 68.19 174 THR B C 1
ATOM 3417 O O . THR B 1 174 ? -16.766 16.531 15.742 1 68.19 174 THR B O 1
ATOM 3420 N N . ASN B 1 175 ? -17.719 14.438 15.992 1 74.25 175 ASN B N 1
ATOM 3421 C CA . ASN B 1 175 ? -17 13.945 14.82 1 74.25 175 ASN B CA 1
ATOM 3422 C C . ASN B 1 175 ? -17.953 13.516 13.719 1 74.25 175 ASN B C 1
ATOM 3424 O O . ASN B 1 175 ? -19.094 13.148 13.992 1 74.25 175 ASN B O 1
ATOM 3428 N N . ASP B 1 176 ? -17.562 13.828 12.516 1 79.25 176 ASP B N 1
ATOM 3429 C CA . ASP B 1 176 ? -18.359 13.383 11.383 1 79.25 176 ASP B CA 1
ATOM 3430 C C . ASP B 1 176 ? -18.141 11.906 11.094 1 79.25 176 ASP B C 1
ATOM 3432 O O . ASP B 1 176 ? -18.359 11.445 9.969 1 79.25 176 ASP B O 1
ATOM 3436 N N . ARG B 1 177 ? -17.656 11.211 12.219 1 86.5 177 ARG B N 1
ATOM 3437 C CA . ARG B 1 177 ? -17.422 9.781 12.047 1 86.5 177 ARG B CA 1
ATOM 3438 C C . ARG B 1 177 ? -18.031 8.984 13.195 1 86.5 177 ARG B C 1
ATOM 3440 O O . ARG B 1 177 ? -18.109 9.477 14.328 1 86.5 177 ARG B O 1
ATOM 3447 N N . SER B 1 178 ? -18.453 7.816 12.852 1 88.19 178 SER B N 1
ATOM 3448 C CA . SER B 1 178 ? -18.969 6.867 13.844 1 88.19 178 SER B CA 1
ATOM 3449 C C . SER B 1 178 ? -17.938 5.773 14.133 1 88.19 178 SER B C 1
ATOM 3451 O O . SER B 1 178 ? -17.25 5.309 13.227 1 88.19 178 SER B O 1
ATOM 3453 N N . ASN B 1 179 ? -17.938 5.43 15.406 1 90.56 179 ASN B N 1
ATOM 3454 C CA . ASN B 1 179 ? -17.062 4.34 15.828 1 90.56 179 ASN B CA 1
ATOM 3455 C C . ASN B 1 179 ? -17.812 3.012 15.898 1 90.56 179 ASN B C 1
ATOM 3457 O O . ASN B 1 179 ? -18.891 2.932 16.484 1 90.56 179 ASN B O 1
ATOM 3461 N N . ILE B 1 180 ? -17.172 2.029 15.344 1 91.44 180 ILE B N 1
ATOM 3462 C CA . ILE B 1 180 ? -17.797 0.708 15.32 1 91.44 180 ILE B CA 1
ATOM 3463 C C . ILE B 1 180 ? -16.859 -0.307 15.984 1 91.44 180 ILE B C 1
ATOM 3465 O O . ILE B 1 180 ? -15.68 -0.391 15.648 1 91.44 180 ILE B O 1
ATOM 3469 N N . THR B 1 181 ? -17.422 -0.995 16.875 1 91.31 181 THR B N 1
ATOM 3470 C CA . THR B 1 181 ? -16.688 -2.109 17.469 1 91.31 181 THR B CA 1
ATOM 3471 C C . THR B 1 181 ? -16.922 -3.391 16.672 1 91.31 181 THR B C 1
ATOM 3473 O O . THR B 1 181 ? -18.062 -3.787 16.453 1 91.31 181 THR B O 1
ATOM 3476 N N . LEU B 1 182 ? -15.82 -4.012 16.312 1 92.25 182 LEU B N 1
ATOM 3477 C CA . LEU B 1 182 ? -15.898 -5.234 15.516 1 92.25 182 LEU B CA 1
ATOM 3478 C C . LEU B 1 182 ? -15.539 -6.453 16.359 1 92.25 182 LEU B C 1
ATOM 3480 O O . LEU B 1 182 ? -14.625 -6.395 17.188 1 92.25 182 LEU B O 1
ATOM 3484 N N . HIS B 1 183 ? -16.25 -7.5 16.125 1 91.25 183 HIS B N 1
ATOM 3485 C CA . HIS B 1 183 ? -15.828 -8.836 16.516 1 91.25 183 HIS B CA 1
ATOM 3486 C C . HIS B 1 183 ? -15.188 -9.578 15.352 1 91.25 183 HIS B C 1
ATOM 3488 O O . HIS B 1 183 ? -15.875 -9.93 14.383 1 91.25 183 HIS B O 1
ATOM 3494 N N . VAL B 1 184 ? -13.984 -9.852 15.539 1 93.44 184 VAL B N 1
ATOM 3495 C CA . VAL B 1 184 ? -13.227 -10.43 14.43 1 93.44 184 VAL B CA 1
ATOM 3496 C C . VAL B 1 184 ? -13.148 -11.945 14.602 1 93.44 184 VAL B C 1
ATOM 3498 O O . VAL B 1 184 ? -12.547 -12.438 15.562 1 93.44 184 VAL B O 1
ATOM 3501 N N . LYS B 1 185 ? -13.68 -12.625 13.703 1 91.88 185 LYS B N 1
ATOM 3502 C CA . LYS B 1 185 ? -13.672 -14.086 13.727 1 91.88 185 LYS B CA 1
ATOM 3503 C C . LYS B 1 185 ? -12.43 -14.641 13.031 1 91.88 185 LYS B C 1
ATOM 3505 O O . LYS B 1 185 ? -11.898 -15.672 13.43 1 91.88 185 LYS B O 1
ATOM 3510 N N . GLN B 1 186 ? -12.039 -13.922 12.031 1 93.31 186 GLN B N 1
ATOM 3511 C CA . GLN B 1 186 ? -10.867 -14.328 11.273 1 93.31 186 GLN B CA 1
ATOM 3512 C C . GLN B 1 186 ? -10.062 -13.117 10.805 1 93.31 186 GLN B C 1
ATOM 3514 O O . GLN B 1 186 ? -10.625 -12.18 10.234 1 93.31 186 GLN B O 1
ATOM 3519 N N . LEU B 1 187 ? -8.797 -13.195 11.07 1 93.75 187 LEU B N 1
ATOM 3520 C CA . LEU B 1 187 ? -7.875 -12.172 10.602 1 93.75 187 LEU B CA 1
ATOM 3521 C C . LEU B 1 187 ? -7.176 -12.617 9.32 1 93.75 187 LEU B C 1
ATOM 3523 O O . LEU B 1 187 ? -6.312 -13.492 9.352 1 93.75 187 LEU B O 1
ATOM 3527 N N . ILE B 1 188 ? -7.543 -12.078 8.219 1 92.56 188 ILE B N 1
ATOM 3528 C CA . ILE B 1 188 ? -6.977 -12.445 6.922 1 92.56 188 ILE B CA 1
ATOM 3529 C C . ILE B 1 188 ? -5.691 -11.656 6.68 1 92.56 188 ILE B C 1
ATOM 3531 O O . ILE B 1 188 ? -4.684 -12.219 6.242 1 92.56 188 ILE B O 1
ATOM 3535 N N . HIS B 1 189 ? -5.801 -10.305 6.973 1 91.56 189 HIS B N 1
ATOM 3536 C CA . HIS B 1 189 ? -4.652 -9.43 6.766 1 91.56 189 HIS B CA 1
ATOM 3537 C C . HIS B 1 189 ? -4.695 -8.234 7.711 1 91.56 189 HIS B C 1
ATOM 3539 O O . HIS B 1 189 ? -5.762 -7.676 7.969 1 91.56 189 HIS B O 1
ATOM 3545 N N . GLN B 1 190 ? -3.561 -7.867 8.164 1 91.69 190 GLN B N 1
ATOM 3546 C CA . GLN B 1 190 ? -3.398 -6.594 8.852 1 91.69 190 GLN B CA 1
ATOM 3547 C C . GLN B 1 190 ? -1.977 -6.062 8.703 1 91.69 190 GLN B C 1
ATOM 3549 O O . GLN B 1 190 ? -1.008 -6.793 8.922 1 91.69 190 GLN B O 1
ATOM 3554 N N . ARG B 1 191 ? -1.898 -4.918 8.398 1 87.19 191 ARG B N 1
ATOM 3555 C CA . ARG B 1 191 ? -0.609 -4.281 8.148 1 87.19 191 ARG B CA 1
ATOM 3556 C C . ARG B 1 191 ? 0.197 -4.152 9.438 1 87.19 191 ARG B C 1
ATOM 3558 O O . ARG B 1 191 ? 1.42 -4.309 9.43 1 87.19 191 ARG B O 1
ATOM 3565 N N . GLU B 1 192 ? -0.448 -3.855 10.531 1 85.5 192 GLU B N 1
ATOM 3566 C CA . GLU B 1 192 ? 0.188 -3.756 11.844 1 85.5 192 GLU B CA 1
ATOM 3567 C C . GLU B 1 192 ? -0.425 -4.746 12.828 1 85.5 192 GLU B C 1
ATOM 3569 O O . GLU B 1 192 ? -1.628 -5.012 12.781 1 85.5 192 GLU B O 1
ATOM 3574 N N . PRO B 1 193 ? 0.367 -5.309 13.68 1 81.38 193 PRO B N 1
ATOM 3575 C CA . PRO B 1 193 ? -0.095 -6.395 14.547 1 81.38 193 PRO B CA 1
ATOM 3576 C C . PRO B 1 193 ? -1.116 -5.926 15.578 1 81.38 193 PRO B C 1
ATOM 3578 O O . PRO B 1 193 ? -1.891 -6.738 16.094 1 81.38 193 PRO B O 1
ATOM 3581 N N . ASP B 1 194 ? -1.33 -4.68 15.773 1 83.88 194 ASP B N 1
ATOM 3582 C CA . ASP B 1 194 ? -2.117 -4.281 16.938 1 83.88 194 ASP B CA 1
ATOM 3583 C C . ASP B 1 194 ? -3.414 -3.596 16.516 1 83.88 194 ASP B C 1
ATOM 3585 O O . ASP B 1 194 ? -4.039 -2.891 17.312 1 83.88 194 ASP B O 1
ATOM 3589 N N . TYR B 1 195 ? -3.91 -3.963 15.344 1 90.5 195 TYR B N 1
ATOM 3590 C CA . TYR B 1 195 ? -5.176 -3.367 14.93 1 90.5 195 TYR B CA 1
ATOM 3591 C C . TYR B 1 195 ? -6.348 -4.016 15.656 1 90.5 195 TYR B C 1
ATOM 3593 O O . TYR B 1 195 ? -7.285 -3.328 16.078 1 90.5 195 TYR B O 1
ATOM 3601 N N . PHE B 1 196 ? -6.234 -5.355 15.797 1 91.62 196 PHE B N 1
ATOM 3602 C CA . PHE B 1 196 ? -7.285 -6.141 16.438 1 91.62 196 PHE B CA 1
ATOM 3603 C C . PHE B 1 196 ? -6.707 -7.008 17.547 1 91.62 196 PHE B C 1
ATOM 3605 O O . PHE B 1 196 ? -5.723 -7.723 17.344 1 91.62 196 PHE B O 1
ATOM 3612 N N . GLN B 1 197 ? -7.242 -6.887 18.688 1 87.06 197 GLN B N 1
ATOM 3613 C CA . GLN B 1 197 ? -6.676 -7.59 19.828 1 87.06 197 GLN B CA 1
ATOM 3614 C C . GLN B 1 197 ? -7.773 -8.219 20.672 1 87.06 197 GLN B C 1
ATOM 3616 O O . GLN B 1 197 ? -8.938 -7.844 20.578 1 87.06 197 GLN B O 1
ATOM 3621 N N . ARG B 1 198 ? -7.223 -9.219 21.438 1 80.44 198 ARG B N 1
ATOM 3622 C CA . ARG B 1 198 ? -8.117 -9.82 22.422 1 80.44 198 ARG B CA 1
ATOM 3623 C C . ARG B 1 198 ? -8.266 -8.922 23.656 1 80.44 198 ARG B C 1
ATOM 3625 O O . ARG B 1 198 ? -7.285 -8.336 24.109 1 80.44 198 ARG B O 1
ATOM 3632 N N . VAL B 1 199 ? -9.453 -8.688 24.062 1 71.75 199 VAL B N 1
ATOM 3633 C CA . VAL B 1 199 ? -9.656 -7.926 25.297 1 71.75 199 VAL B CA 1
ATOM 3634 C C . VAL B 1 199 ? -9.211 -8.75 26.5 1 71.75 199 VAL B C 1
ATOM 3636 O O . VAL B 1 199 ? -8.438 -8.273 27.328 1 71.75 199 VAL B O 1
ATOM 3639 N N . LYS B 1 200 ? -9.633 -10 26.531 1 76 200 LYS B N 1
ATOM 3640 C CA . LYS B 1 200 ? -9.195 -10.992 27.5 1 76 200 LYS B CA 1
ATOM 3641 C C . LYS B 1 200 ? -8.562 -12.203 26.812 1 76 200 LYS B C 1
ATOM 3643 O O . LYS B 1 200 ? -8.969 -12.57 25.703 1 76 200 LYS B O 1
ATOM 3648 N N . ARG B 1 201 ? -7.645 -12.734 27.438 1 75.62 201 ARG B N 1
ATOM 3649 C CA . ARG B 1 201 ? -6.941 -13.883 26.875 1 75.62 201 ARG B CA 1
ATOM 3650 C C . ARG B 1 201 ? -7.91 -15.016 26.562 1 75.62 201 ARG B C 1
ATOM 3652 O O . ARG B 1 201 ? -7.711 -15.758 25.594 1 75.62 201 ARG B O 1
ATOM 3659 N N . SER B 1 202 ? -8.852 -15.031 27.266 1 75.5 202 SER B N 1
ATOM 3660 C CA . SER B 1 202 ? -9.805 -16.125 27.141 1 75.5 202 SER B CA 1
ATOM 3661 C C . SER B 1 202 ? -10.844 -15.82 26.062 1 75.5 202 SER B C 1
ATOM 3663 O O . SER B 1 202 ? -11.641 -16.688 25.703 1 75.5 202 SER B O 1
ATOM 3665 N N . ASP B 1 203 ? -10.789 -14.594 25.516 1 76.75 203 ASP B N 1
ATOM 3666 C CA . ASP B 1 203 ? -11.812 -14.203 24.547 1 76.75 203 ASP B CA 1
ATOM 3667 C C . ASP B 1 203 ? -11.641 -14.953 23.219 1 76.75 203 ASP B C 1
ATOM 3669 O O . ASP B 1 203 ? -10.531 -15.047 22.703 1 76.75 203 ASP B O 1
ATOM 3673 N N . PRO B 1 204 ? -12.672 -15.539 22.781 1 76.19 204 PRO B N 1
ATOM 3674 C CA . PRO B 1 204 ? -12.586 -16.312 21.531 1 76.19 204 PRO B CA 1
ATOM 3675 C C . PRO B 1 204 ? -12.367 -15.422 20.312 1 76.19 204 PRO B C 1
ATOM 3677 O O . PRO B 1 204 ? -11.93 -15.906 19.266 1 76.19 204 PRO B O 1
ATOM 3680 N N . HIS B 1 205 ? -12.789 -14.156 20.516 1 82.44 205 HIS B N 1
ATOM 3681 C CA . HIS B 1 205 ? -12.719 -13.281 19.344 1 82.44 205 HIS B CA 1
ATOM 3682 C C . HIS B 1 205 ? -11.773 -12.109 19.609 1 82.44 205 HIS B C 1
ATOM 3684 O O . HIS B 1 205 ? -11.594 -11.688 20.75 1 82.44 205 HIS B O 1
ATOM 3690 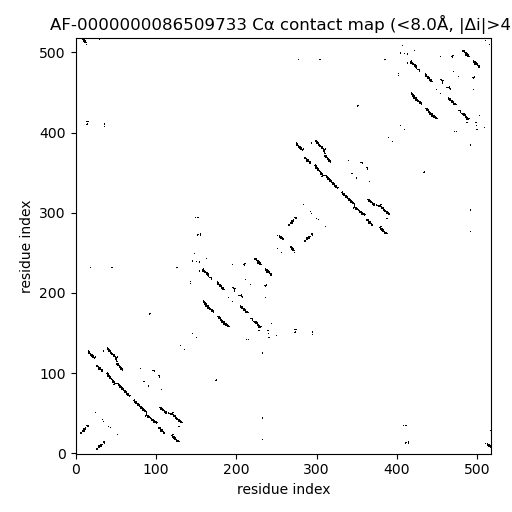N N . LEU B 1 206 ? -11.18 -11.711 18.484 1 90.69 206 LEU B N 1
ATOM 3691 C CA . LEU B 1 206 ? -10.477 -10.438 18.516 1 90.69 206 LEU B CA 1
ATOM 3692 C C . LEU B 1 206 ? -11.453 -9.273 18.406 1 90.69 206 LEU B C 1
ATOM 3694 O O . LEU B 1 206 ? -12.523 -9.414 17.812 1 90.69 206 LEU B O 1
ATOM 3698 N N . THR B 1 207 ? -11.047 -8.234 19.047 1 91 207 THR B N 1
ATOM 3699 C CA . THR B 1 207 ? -11.883 -7.039 18.984 1 91 207 THR B CA 1
ATOM 3700 C C . THR B 1 207 ? -11.07 -5.848 18.484 1 91 207 THR B C 1
ATOM 3702 O O . THR B 1 207 ? -9.859 -5.781 18.688 1 91 207 THR B O 1
ATOM 3705 N N . GLY B 1 208 ? -11.789 -5.047 17.719 1 92 208 GLY B N 1
ATOM 3706 C CA . GLY B 1 208 ? -11.172 -3.816 17.25 1 92 208 GLY B CA 1
ATOM 3707 C C . GLY B 1 208 ? -12.188 -2.734 16.922 1 92 208 GLY B C 1
ATOM 3708 O O . GLY B 1 208 ? -13.391 -2.969 16.984 1 92 208 GLY B O 1
ATOM 3709 N N . HIS B 1 209 ? -11.656 -1.534 16.719 1 92.19 209 HIS B N 1
ATOM 3710 C CA . HIS B 1 209 ? -12.516 -0.391 16.422 1 92.19 209 HIS B CA 1
ATOM 3711 C C . HIS B 1 209 ? -12.203 0.196 15.055 1 92.19 209 HIS B C 1
ATOM 3713 O O . HIS B 1 209 ? -11.039 0.353 14.688 1 92.19 209 HIS B O 1
ATOM 3719 N N . VAL B 1 210 ? -13.273 0.402 14.352 1 93.81 210 VAL B N 1
ATOM 3720 C CA . VAL B 1 210 ? -13.125 1.062 13.062 1 93.81 210 VAL B CA 1
ATOM 3721 C C . VAL B 1 210 ? -14.078 2.254 12.977 1 93.81 210 VAL B C 1
ATOM 3723 O O . VAL B 1 210 ? -15.07 2.314 13.711 1 93.81 210 VAL B O 1
ATOM 3726 N N . THR B 1 211 ? -13.742 3.166 12.117 1 91.88 211 THR B N 1
ATOM 3727 C CA . THR B 1 211 ? -14.594 4.336 11.945 1 91.88 211 THR B CA 1
ATOM 3728 C C . THR B 1 211 ? -15.211 4.359 10.555 1 91.88 211 THR B C 1
ATOM 3730 O O . THR B 1 211 ? -14.641 3.814 9.602 1 91.88 211 THR B O 1
ATOM 3733 N N . VAL B 1 212 ? -16.438 4.969 10.461 1 90.25 212 VAL B N 1
ATOM 3734 C CA . VAL B 1 212 ? -17.156 5.188 9.211 1 90.25 212 VAL B CA 1
ATOM 3735 C C . VAL B 1 212 ? -17.797 6.574 9.219 1 90.25 212 VAL B C 1
ATOM 3737 O O . VAL B 1 212 ? -18.094 7.121 10.281 1 90.25 212 VAL B O 1
ATOM 3740 N N . PRO B 1 213 ? -17.906 7.09 8.008 1 86.88 213 PRO B N 1
ATOM 3741 C CA . PRO B 1 213 ? -18.656 8.352 8.008 1 86.88 213 PRO B CA 1
ATOM 3742 C C . PRO B 1 213 ? -20.016 8.234 8.664 1 86.88 213 PRO B C 1
ATOM 3744 O O . PRO B 1 213 ? -20.766 7.285 8.391 1 86.88 213 PRO B O 1
ATOM 3747 N N . ARG B 1 214 ? -20.328 9.188 9.43 1 86.75 214 ARG B N 1
ATOM 3748 C CA . ARG B 1 214 ? -21.578 9.172 10.172 1 86.75 214 ARG B CA 1
ATOM 3749 C C . ARG B 1 214 ? -22.781 9.164 9.219 1 86.75 214 ARG B C 1
ATOM 3751 O O . ARG B 1 214 ? -23.781 8.5 9.484 1 86.75 214 ARG B O 1
ATOM 3758 N N . LYS B 1 215 ? -22.578 9.828 8.172 1 84.62 215 LYS B N 1
ATOM 3759 C CA . LYS B 1 215 ? -23.688 10.008 7.227 1 84.62 215 LYS B CA 1
ATOM 3760 C C . LYS B 1 215 ? -24.125 8.672 6.629 1 84.62 215 LYS B C 1
ATOM 3762 O O . LYS B 1 215 ? -25.219 8.555 6.094 1 84.62 215 LYS B O 1
ATOM 3767 N N . CYS B 1 216 ? -23.219 7.711 6.668 1 84.19 216 CYS B N 1
ATOM 3768 C CA . CYS B 1 216 ? -23.531 6.434 6.039 1 84.19 216 CYS B CA 1
ATOM 3769 C C . CYS B 1 216 ? -24.5 5.629 6.902 1 84.19 216 CYS B C 1
ATOM 3771 O O . CYS B 1 216 ? -25.156 4.719 6.41 1 84.19 216 CYS B O 1
ATOM 3773 N N . GLY B 1 217 ? -24.578 5.836 8.18 1 79.75 217 GLY B N 1
ATOM 3774 C CA . GLY B 1 217 ? -25.578 5.242 9.055 1 79.75 217 GLY B CA 1
ATOM 3775 C C . GLY B 1 217 ? -25.406 3.744 9.211 1 79.75 217 GLY B C 1
ATOM 3776 O O . GLY B 1 217 ? -26.406 3.006 9.219 1 79.75 217 GLY B O 1
ATOM 3777 N N . LEU B 1 218 ? -24.234 3.348 9.25 1 81.81 218 LEU B N 1
ATOM 3778 C CA . LEU B 1 218 ? -24 1.917 9.438 1 81.81 218 LEU B CA 1
ATOM 3779 C C . LEU B 1 218 ? -24.609 1.438 10.75 1 81.81 218 LEU B C 1
ATOM 3781 O O . LEU B 1 218 ? -24.516 2.127 11.773 1 81.81 218 LEU B O 1
ATOM 3785 N N . GLN B 1 219 ? -25.406 0.341 10.633 1 78.94 219 GLN B N 1
ATOM 3786 C CA . GLN B 1 219 ? -26.062 -0.214 11.805 1 78.94 219 GLN B CA 1
ATOM 3787 C C . GLN B 1 219 ? -25.562 -1.629 12.102 1 78.94 219 GLN B C 1
ATOM 3789 O O . GLN B 1 219 ? -24.938 -2.258 11.25 1 78.94 219 GLN B O 1
ATOM 3794 N N . GLN B 1 220 ? -25.953 -1.927 13.312 1 79.62 220 GLN B N 1
ATOM 3795 C CA . GLN B 1 220 ? -25.625 -3.299 13.695 1 79.62 220 GLN B CA 1
ATOM 3796 C C . GLN B 1 220 ? -26.344 -4.301 12.797 1 79.62 220 GLN B C 1
ATOM 3798 O O . GLN B 1 220 ? -27.5 -4.098 12.438 1 79.62 220 GLN B O 1
ATOM 3803 N N . SER B 1 221 ? -25.625 -5.133 12.211 1 75.5 221 SER B N 1
ATOM 3804 C CA . SER B 1 221 ? -26.219 -6.156 11.359 1 75.5 221 SER B CA 1
ATOM 3805 C C . SER B 1 221 ? -25.844 -7.559 11.836 1 75.5 221 SER B C 1
ATOM 3807 O O . SER B 1 221 ? -24.75 -7.766 12.367 1 75.5 221 SER B O 1
ATOM 3809 N N . GLU B 1 222 ? -26.922 -8.352 11.609 1 78.56 222 GLU B N 1
ATOM 3810 C CA . GLU B 1 222 ? -26.719 -9.758 11.953 1 78.56 222 GLU B CA 1
ATOM 3811 C C . GLU B 1 222 ? -25.969 -10.492 10.852 1 78.56 222 GLU B C 1
ATOM 3813 O O . GLU B 1 222 ? -26.094 -10.156 9.672 1 78.56 222 GLU B O 1
ATOM 3818 N N . GLY B 1 223 ? -24.812 -10.906 11.055 1 87.44 223 GLY B N 1
ATOM 3819 C CA . GLY B 1 223 ? -24.094 -11.719 10.078 1 87.44 223 GLY B CA 1
ATOM 3820 C C . GLY B 1 223 ? -22.609 -11.438 10.047 1 87.44 223 GLY B C 1
ATOM 3821 O O . GLY B 1 223 ? -22.125 -10.516 10.703 1 87.44 223 GLY B O 1
ATOM 3822 N N . ASP B 1 224 ? -22.141 -12.305 9.25 1 93.06 224 ASP B N 1
ATOM 3823 C CA . ASP B 1 224 ? -20.688 -12.156 9.078 1 93.06 224 ASP B CA 1
ATOM 3824 C C . ASP B 1 224 ? -20.375 -11.367 7.816 1 93.06 224 ASP B C 1
ATOM 3826 O O . ASP B 1 224 ? -21.016 -11.539 6.781 1 93.06 224 ASP B O 1
ATOM 3830 N N . PHE B 1 225 ? -19.406 -10.555 8 1 95.38 225 PHE B N 1
ATOM 3831 C CA . PHE B 1 225 ? -19.016 -9.68 6.902 1 95.38 225 PHE B CA 1
ATOM 3832 C C . PHE B 1 225 ? -17.531 -9.836 6.602 1 95.38 225 PHE B C 1
ATOM 3834 O O . PHE B 1 225 ? -16.75 -10.172 7.488 1 95.38 225 PHE B O 1
ATOM 3841 N N . LEU B 1 226 ? -17.203 -9.664 5.34 1 96.56 226 LEU B N 1
ATOM 3842 C CA . LEU B 1 226 ? -15.844 -9.273 4.992 1 96.56 226 LEU B CA 1
ATOM 3843 C C . LEU B 1 226 ? -15.656 -7.77 5.145 1 96.56 226 LEU B C 1
ATOM 3845 O O . LEU B 1 226 ? -16.375 -6.98 4.52 1 96.56 226 LEU B O 1
ATOM 3849 N N . LEU B 1 227 ? -14.758 -7.434 6.023 1 96 227 LEU B N 1
ATOM 3850 C CA . LEU B 1 227 ? -14.516 -6.023 6.293 1 96 227 LEU B CA 1
ATOM 3851 C C . LEU B 1 227 ? -13.094 -5.633 5.902 1 96 227 LEU B C 1
ATOM 3853 O O . LEU B 1 227 ? -12.133 -6.301 6.289 1 96 227 LEU B O 1
ATOM 3857 N N . THR B 1 228 ? -12.992 -4.59 5.078 1 96.88 228 THR B N 1
ATOM 3858 C CA . THR B 1 228 ? -11.695 -4.07 4.645 1 96.88 228 THR B CA 1
ATOM 3859 C C . THR B 1 228 ? -11.602 -2.572 4.918 1 96.88 228 THR B C 1
ATOM 3861 O O . THR B 1 228 ? -12.609 -1.864 4.898 1 96.88 228 THR B O 1
ATOM 3864 N N . GLY B 1 229 ? -10.328 -2.193 5.215 1 96.38 229 GLY B N 1
ATOM 3865 C CA . GLY B 1 229 ? -10.164 -0.77 5.457 1 96.38 229 GLY B CA 1
ATOM 3866 C C . GLY B 1 229 ? -8.711 -0.36 5.629 1 96.38 229 GLY B C 1
ATOM 3867 O O . GLY B 1 229 ? -7.805 -1.148 5.359 1 96.38 229 GLY B O 1
ATOM 3868 N N . ARG B 1 230 ? -8.516 0.934 5.941 1 95.12 230 ARG B N 1
ATOM 3869 C CA . ARG B 1 230 ? -7.148 1.444 6.012 1 95.12 230 ARG B CA 1
ATOM 3870 C C . ARG B 1 230 ? -6.941 2.279 7.273 1 95.12 230 ARG B C 1
ATOM 3872 O O . ARG B 1 230 ? -7.906 2.746 7.879 1 95.12 230 ARG B O 1
ATOM 3879 N N . TYR B 1 231 ? -5.703 2.326 7.66 1 93.5 231 TYR B N 1
ATOM 3880 C CA . TYR B 1 231 ? -5.297 3.186 8.766 1 93.5 231 TYR B CA 1
ATOM 3881 C C . TYR B 1 231 ? -5.105 4.625 8.297 1 93.5 231 TYR B C 1
ATOM 3883 O O . TYR B 1 231 ? -4.324 4.887 7.383 1 93.5 231 TYR B O 1
ATOM 3891 N N . ARG B 1 232 ? -5.855 5.535 8.859 1 92.31 232 ARG B N 1
ATOM 3892 C CA . ARG B 1 232 ? -5.758 6.945 8.492 1 92.31 232 ARG B CA 1
ATOM 3893 C C . ARG B 1 232 ? -6.051 7.844 9.688 1 92.31 232 ARG B C 1
ATOM 3895 O O . ARG B 1 232 ? -6.945 7.551 10.484 1 92.31 232 ARG B O 1
ATOM 3902 N N . LEU B 1 233 ? -5.344 8.891 9.852 1 95 233 LEU B N 1
ATOM 3903 C CA . LEU B 1 233 ? -5.523 9.906 10.883 1 95 233 LEU B CA 1
ATOM 3904 C C . LEU B 1 233 ? -5.504 9.281 12.273 1 95 233 LEU B C 1
ATOM 3906 O O . LEU B 1 233 ? -6.348 9.594 13.109 1 95 233 LEU B O 1
ATOM 3910 N N . ASN B 1 234 ? -4.727 8.242 12.383 1 91.56 234 ASN B N 1
ATOM 3911 C CA . ASN B 1 234 ? -4.484 7.531 13.633 1 91.56 234 ASN B CA 1
ATOM 3912 C C . ASN B 1 234 ? -5.691 6.688 14.039 1 91.56 234 ASN B C 1
ATOM 3914 O O . ASN B 1 234 ? -5.996 6.562 15.227 1 91.56 234 ASN B O 1
ATOM 3918 N N . SER B 1 235 ? -6.41 6.25 13.062 1 92.25 235 SER B N 1
ATOM 3919 C CA . SER B 1 235 ? -7.547 5.363 13.289 1 92.25 235 SER B CA 1
ATOM 3920 C C . SER B 1 235 ? -7.773 4.445 12.086 1 92.25 235 SER B C 1
ATOM 3922 O O . SER B 1 235 ? -7.324 4.742 10.977 1 92.25 235 SER B O 1
ATOM 3924 N N . LEU B 1 236 ? -8.5 3.348 12.391 1 95.06 236 LEU B N 1
ATOM 3925 C CA . LEU B 1 236 ? -8.883 2.449 11.305 1 95.06 236 LEU B CA 1
ATOM 3926 C C . LEU B 1 236 ? -10.195 2.893 10.672 1 95.06 236 LEU B C 1
ATOM 3928 O O . LEU B 1 236 ? -11.188 3.094 11.375 1 95.06 236 LEU B O 1
ATOM 3932 N N . SER B 1 237 ? -10.125 3.029 9.406 1 94.19 237 SER B N 1
ATOM 3933 C CA . SER B 1 237 ? -11.312 3.449 8.672 1 94.19 237 SER B CA 1
ATOM 3934 C C . SER B 1 237 ? -11.828 2.336 7.766 1 94.19 237 SER B C 1
ATOM 3936 O O . SER B 1 237 ? -11.062 1.78 6.965 1 94.19 237 SER B O 1
ATOM 3938 N N . LEU B 1 238 ? -13.109 2.119 7.879 1 93.88 238 LEU B N 1
ATOM 3939 C CA . LEU B 1 238 ? -13.727 1.088 7.055 1 93.88 238 LEU B CA 1
ATOM 3940 C C . LEU B 1 238 ? -13.891 1.565 5.617 1 93.88 238 LEU B C 1
ATOM 3942 O O . LEU B 1 238 ? -14.305 2.701 5.375 1 93.88 238 LEU B O 1
ATOM 3946 N N . ARG B 1 239 ? -13.562 0.69 4.695 1 93.5 239 ARG B N 1
ATOM 3947 C CA . ARG B 1 239 ? -13.703 1.032 3.285 1 93.5 239 ARG B CA 1
ATOM 3948 C C . ARG B 1 239 ? -14.805 0.208 2.629 1 93.5 239 ARG B C 1
ATOM 3950 O O . ARG B 1 239 ? -15.68 0.756 1.95 1 93.5 239 ARG B O 1
ATOM 3957 N N . CYS B 1 240 ? -14.734 -1.062 2.822 1 94.81 240 CYS B N 1
ATOM 3958 C CA . CYS B 1 240 ? -15.75 -1.938 2.256 1 94.81 240 CYS B CA 1
ATOM 3959 C C . CYS B 1 240 ? -16.281 -2.902 3.305 1 94.81 240 CYS B C 1
ATOM 3961 O O . CYS B 1 240 ? -15.539 -3.387 4.152 1 94.81 240 CYS B O 1
ATOM 3963 N N . ALA B 1 241 ? -17.516 -3.141 3.223 1 93.38 241 ALA B N 1
ATOM 3964 C CA . ALA B 1 241 ? -18.203 -4.156 4.012 1 93.38 241 ALA B CA 1
ATOM 3965 C C . ALA B 1 241 ? -19.172 -4.961 3.143 1 93.38 241 ALA B C 1
ATOM 3967 O O . ALA B 1 241 ? -20.094 -4.402 2.543 1 93.38 241 ALA B O 1
ATOM 3968 N N . SER B 1 242 ? -18.938 -6.277 3.061 1 94.56 242 SER B N 1
ATOM 3969 C CA . SER B 1 242 ? -19.797 -7.16 2.273 1 94.56 242 SER B CA 1
ATOM 3970 C C . SER B 1 242 ? -20.188 -8.398 3.07 1 94.56 242 SER B C 1
ATOM 3972 O O . SER B 1 242 ? -19.375 -8.945 3.824 1 94.56 242 SER B O 1
ATOM 3974 N N . TYR B 1 243 ? -21.359 -8.773 2.84 1 94.06 243 TYR B N 1
ATOM 3975 C CA . TYR B 1 243 ? -21.75 -10.023 3.471 1 94.06 243 TYR B CA 1
ATOM 3976 C C . TYR B 1 243 ? -20.812 -11.156 3.074 1 94.06 243 TYR B C 1
ATOM 3978 O O . TYR B 1 243 ? -20.391 -11.242 1.917 1 94.06 243 TYR B O 1
ATOM 3986 N N . LEU B 1 244 ? -20.578 -11.961 4.023 1 94.25 244 LEU B N 1
ATOM 3987 C CA . LEU B 1 244 ? -19.609 -13.023 3.811 1 94.25 244 LEU B CA 1
ATOM 3988 C C . LEU B 1 244 ? -20.031 -13.922 2.652 1 94.25 244 LEU B C 1
ATOM 3990 O O . LEU B 1 244 ? -19.188 -14.359 1.863 1 94.25 244 LEU B O 1
ATOM 3994 N N . HIS B 1 245 ? -21.328 -14.18 2.525 1 91.81 245 HIS B N 1
ATOM 3995 C CA . HIS B 1 245 ? -21.781 -15.07 1.463 1 91.81 245 HIS B CA 1
ATOM 3996 C C . HIS B 1 245 ? -21.547 -14.453 0.088 1 91.81 245 HIS B C 1
ATOM 3998 O O . HIS B 1 245 ? -21.25 -15.164 -0.874 1 91.81 245 HIS B O 1
ATOM 4004 N N . GLU B 1 246 ? -21.688 -13.18 -0.013 1 91.06 246 GLU B N 1
ATOM 4005 C CA . GLU B 1 246 ? -21.406 -12.484 -1.268 1 91.06 246 GLU B CA 1
ATOM 4006 C C . GLU B 1 246 ? -19.922 -12.57 -1.617 1 91.06 246 GLU B C 1
ATOM 4008 O O . GLU B 1 246 ? -19.562 -12.766 -2.781 1 91.06 246 GLU B O 1
ATOM 4013 N N . TRP B 1 247 ? -19.141 -12.461 -0.672 1 92 247 TRP B N 1
ATOM 4014 C CA . TRP B 1 247 ? -17.703 -12.57 -0.885 1 92 247 TRP B CA 1
ATOM 4015 C C . TRP B 1 247 ? -17.312 -13.977 -1.339 1 92 247 TRP B C 1
ATOM 4017 O O . TRP B 1 247 ? -16.5 -14.148 -2.244 1 92 247 TRP B O 1
ATOM 4027 N N . ARG B 1 248 ? -17.922 -14.93 -0.722 1 90.62 248 ARG B N 1
ATOM 4028 C CA . ARG B 1 248 ? -17.625 -16.312 -1.081 1 90.62 248 ARG B CA 1
ATOM 4029 C C . ARG B 1 248 ? -18 -16.594 -2.533 1 90.62 248 ARG B C 1
ATOM 4031 O O . ARG B 1 248 ? -17.312 -17.344 -3.223 1 90.62 248 ARG B O 1
ATOM 4038 N N . LYS B 1 249 ? -19 -15.945 -2.943 1 88.38 249 LYS B N 1
ATOM 4039 C CA . LYS B 1 249 ? -19.391 -16.078 -4.348 1 88.38 249 LYS B CA 1
ATOM 4040 C C . LYS B 1 249 ? -18.312 -15.5 -5.266 1 88.38 249 LYS B C 1
ATOM 4042 O O . LYS B 1 249 ? -17.984 -16.094 -6.293 1 88.38 249 LYS B O 1
ATOM 4047 N N . ILE B 1 250 ? -17.812 -14.469 -4.824 1 85.31 250 ILE B N 1
ATOM 4048 C CA . ILE B 1 250 ? -16.766 -13.812 -5.602 1 85.31 250 ILE B CA 1
ATOM 4049 C C . ILE B 1 250 ? -15.508 -14.672 -5.598 1 85.31 250 ILE B C 1
ATOM 4051 O O . ILE B 1 250 ? -14.875 -14.867 -6.637 1 85.31 250 ILE B O 1
ATOM 4055 N N . GLN B 1 251 ? -15.125 -15.18 -4.426 1 82.69 251 GLN B N 1
ATOM 4056 C CA . GLN B 1 251 ? -13.938 -16.016 -4.277 1 82.69 251 GLN B CA 1
ATOM 4057 C C . GLN B 1 251 ? -14.039 -17.281 -5.129 1 82.69 251 GLN B C 1
ATOM 4059 O O . GLN B 1 251 ? -13.055 -17.703 -5.742 1 82.69 251 GLN B O 1
ATOM 4064 N N . HIS B 1 252 ? -15.164 -17.844 -5.105 1 77.19 252 HIS B N 1
ATOM 4065 C CA . HIS B 1 252 ? -15.391 -19.062 -5.887 1 77.19 252 HIS B CA 1
ATOM 4066 C C . HIS B 1 252 ? -15.211 -18.797 -7.379 1 77.19 252 HIS B C 1
ATOM 4068 O O . HIS B 1 252 ? -14.688 -19.641 -8.102 1 77.19 252 HIS B O 1
ATOM 4074 N N . GLN B 1 253 ? -15.641 -17.656 -7.703 1 68.62 253 GLN B N 1
ATOM 4075 C CA . GLN B 1 253 ? -15.461 -17.297 -9.102 1 68.62 253 GLN B CA 1
ATOM 4076 C C . GLN B 1 253 ? -13.984 -17.141 -9.453 1 68.62 253 GLN B C 1
ATOM 4078 O O . GLN B 1 253 ? -13.57 -17.453 -10.57 1 68.62 253 GLN B O 1
ATOM 4083 N N . THR B 1 254 ? -13.227 -16.797 -8.438 1 63.62 254 THR B N 1
ATOM 4084 C CA . THR B 1 254 ? -11.805 -16.609 -8.68 1 63.62 254 THR B CA 1
ATOM 4085 C C . THR B 1 254 ? -11.047 -17.922 -8.5 1 63.62 254 THR B C 1
ATOM 4087 O O . THR B 1 254 ? -10.047 -18.156 -9.18 1 63.62 254 THR B O 1
ATOM 4090 N N . GLU B 1 255 ? -11.398 -18.734 -7.465 1 59.19 255 GLU B N 1
ATOM 4091 C CA . GLU B 1 255 ? -10.789 -20.047 -7.27 1 59.19 255 GLU B CA 1
ATOM 4092 C C . GLU B 1 255 ? -11.312 -21.062 -8.281 1 59.19 255 GLU B C 1
ATOM 4094 O O . GLU B 1 255 ? -10.555 -21.891 -8.797 1 59.19 255 GLU B O 1
ATOM 4099 N N . CYS B 1 256 ? -12.828 -21.344 -8.266 1 45.91 256 CYS B N 1
ATOM 4100 C CA . CYS B 1 256 ? -13.453 -22.422 -9.016 1 45.91 256 CYS B CA 1
ATOM 4101 C C . CYS B 1 256 ? -13.438 -22.125 -10.516 1 45.91 256 CYS B C 1
ATOM 4103 O O . CYS B 1 256 ? -13.93 -22.922 -11.32 1 45.91 256 CYS B O 1
ATOM 4105 N N . SER B 1 257 ? -13.008 -21.219 -11.188 1 38.5 257 SER B N 1
ATOM 4106 C CA . SER B 1 257 ? -13.281 -21.656 -12.547 1 38.5 257 SER B CA 1
ATOM 4107 C C . SER B 1 257 ? -12.883 -23.109 -12.758 1 38.5 257 SER B C 1
ATOM 4109 O O . SER B 1 257 ? -12.883 -23.609 -13.883 1 38.5 257 SER B O 1
ATOM 4111 N N . HIS B 1 258 ? -12.133 -23.812 -11.977 1 32.16 258 HIS B N 1
ATOM 4112 C CA . HIS B 1 258 ? -11.781 -25.172 -12.352 1 32.16 258 HIS B CA 1
ATOM 4113 C C . HIS B 1 258 ? -12.781 -26.172 -11.781 1 32.16 258 HIS B C 1
ATOM 4115 O O . HIS B 1 258 ? -12.562 -27.391 -11.844 1 32.16 258 HIS B O 1
ATOM 4121 N N . GLY B 1 259 ? -13.914 -25.875 -10.898 1 27.33 259 GLY B N 1
ATOM 4122 C CA . GLY B 1 259 ? -14.625 -27.141 -10.922 1 27.33 259 GLY B CA 1
ATOM 4123 C C . GLY B 1 259 ? -15.305 -27.422 -12.25 1 27.33 259 GLY B C 1
ATOM 4124 O O . GLY B 1 259 ? -15.633 -26.484 -12.992 1 27.33 259 GLY B O 1
#

InterPro domains:
  IPR008993 Tissue inhibitor of metalloproteinases-like, OB-fold [G3DSA:2.40.50.120] (143-257)
  IPR008993 Tissue inhibitor of metalloproteinases-like, OB-fold [SSF50242] (143-252)
  IPR051998 Meteorin-like [PTHR28593] (6-255)

Nearest PDB structures (foldseek):
  7tlw-assembly1_A  TM=9.099E-01  e=3.361E-09  Mus musculus
  7tlh-assembly3_A  TM=9.244E-01  e=1.369E-08  Mus musculus
  7tlh-assembly4_D  TM=8.945E-01  e=2.617E-08  Mus musculus
  7tlh-assembly2_C  TM=9.025E-01  e=6.919E-08  Mus musculus
  4gwm-assembly1_B  TM=3.309E-01  e=1.116E-02  Homo sapiens

Sequence (518 aa):
SLTEPQAIHRLSLVCNTGTITWFGASGAVRLEVMPFLGGNFGACFVAESENINVKISQEHSYISIHKNYRLKQEESRTLKLNHVLTSSARSSEFCVSSNNAEPVLLYIEAVRIPGITGVPKILFHYDLEKVDTHSLLDPMNDCRPCTKEELLDSYCSMDFVVIGNLMEVSENPTNDRSNITLHVKQLIHQREPDYFQRVKRSDPHLTGHVTVPRKCGLQQSEGDFLLTGRYRLNSLSLRCASYLHEWRKIQHQTECSHGSLTEPQAIHRLSLVCNTGTITWFGASGAVRLEVMPFLGGNFGACFVAESENINVKISQEHSYISIHKNYRLKQEESRTLKLNHVLTSSARSSEFCVSSNNAEPVLLYIEAVRIPGITGVPKILFHYDLEKVDTHSLLDPMNDCRPCTKEELLDSYCSMDFVVIGNLMEVSENPTNDRSNITLHVKQLIHQREPDYFQRVKRSDPHLTGHVTVPRKCGLQQSEGDFLLTGRYRLNSLSLRCASYLHEWRKIQHQTECSHG

Radius of gyration: 27.95 Å; Cα contacts (8 Å, |Δi|>4): 1202; chains: 2; bounding box: 58×107×82 Å

Foldseek 3Di:
DPPPQWDEAEEEDDAQWDKDKDWQDTHKYKYKYAHPVFAKKKKKKKKAKDQWKKWKWWKDWDWDWDQDPVRDTDTDIDIDTHTDDMDHGIAAMDMDIDHPRGIIIMMMHIGGDPPRDDTIMMMMTMHMDHDDPVCVVDVCPQLDADDLVRVVVQCVPAQFKFKWFWDDWADDPRYQKIKTKTWGQGTPHHNDPPQWADPDPPDNTTIHIEMEGVVSVDDGDPAMWIWGFHQGNNGTYTRHIDGPVVVVVSVCVVVPVPD/DPPPQWDEAEEEDDAQWDKDKDWQDTHKYKYKYAHPVFAKKKKKKKKAKDQWKKWKWWKDWDWDWDQDPVRDTDTDIDIDTHTDDMDHGIAAMDMDIDHPRGIIIMMMHIGGDPPRDDTIMMMMTMHMDHDDPVCVVDVCPQLDADDLVRVVVLCVPAQFKFKWFWDDWADDPRYQKIKTKTWGQGTPHHNDPPQWADPDPVDNTTIHIEMEGVVSVDDGDPAMWIWGFYQGNNGTYTRHIDGPVVVVVSVCVVVPVPD